Protein 5NPS (pdb70)

GO terms:
  GO:0045727 positive regulation of translation (P, IDA)
  GO:0097363 protein O-acetylglucosaminyltransferase activity (F, IMP)
  GO:0097363 protein O-acetylglucosaminyltransferase activity (F, IDA)
  GO:0005547 phosphatidylinositol-3,4,5-trisphosphate binding (F, IDA)
  GO:0035020 regulation of Rac protein signal transduction (P, IDA)
  GO:0005634 nucleus (C, IDA)
  GO:0005829 cytosol (C, IDA)
  GO:0005886 plasma membrane (C, IDA)
  GO:0045862 positive regulation of proteolysis (P, IDA)
  GO:0045944 positive regulation of transcription by RNA polymerase II (P, IDA)
  GO:0000123 histone acetyltransferase complex (C, IDA)
  GO:0017122 protein N-acetylglucosaminyltransferase complex (C, IDA)
  GO:1904263 positive regulation of TORC1 signaling (P, IDA)
  GO:0160076 negative regulation of non-canonical inflammasome complex assembly (P, IDA)
  GO:0032868 response to insulin (P, IDA)
  GO:0046626 regulation of insulin receptor signaling pathway (P, IDA)
  GO:0006110 regulation of glycolytic process (P, IDA)
  GO:0006493 protein O-linked glycosylation (P, IDA)
  GO:0006915 apoptotic process (P, IDA)
  GO:0071333 cellular response to glucose stimulus (P, IDA)

CATH classification: 3.40.50.11380 (+2 more: 3.30.720.150, 3.40.50.2000)

Structure (mmCIF, N/CA/C/O backbone):
data_5NPS
#
_entry.id   5NPS
#
_cell.length_a   137.869
_cell.length_b   151.333
_cell.length_c   200.478
_cell.angle_alpha   90.00
_cell.angle_beta   90.00
_cell.angle_gamma   90.00
#
_symmetry.space_group_name_H-M   'F 2 2 2'
#
loop_
_entity.id
_entity.type
_entity.pdbx_description
1 polymer 'UDP-N-acetylglucosamine--peptide N-acetylglucosaminyltransferase 110 kDa subunit'
2 polymer 5,6-DIHYDRO-BENZO[H]CINNOLIN-3-YLAMINE
3 non-polymer '[[(2~{R},3~{S},4~{R},5~{R})-5-[2,4-bis(oxidanylidene)pyrimidin-1-yl]-3,4-bis(oxidanyl)oxolan-2-yl]methoxy-oxidanyl-phosphoryl] propyl hydrogen phosphate'
4 water water
#
loop_
_atom_site.group_PDB
_atom_site.id
_atom_site.type_symbol
_atom_site.label_atom_id
_atom_site.label_alt_id
_atom_site.label_comp_id
_atom_site.label_asym_id
_atom_site.label_entity_id
_atom_site.label_seq_id
_atom_site.pdbx_PDB_ins_code
_atom_site.Cartn_x
_atom_site.Cartn_y
_atom_site.Cartn_z
_atom_site.occupancy
_atom_site.B_iso_or_equiv
_atom_site.auth_seq_id
_atom_site.auth_comp_id
_atom_site.auth_asym_id
_atom_site.auth_atom_id
_atom_site.pdbx_PDB_model_num
ATOM 1 N N . PRO A 1 1 ? 1.307 -69.503 77.123 1.00 67.63 314 PRO A N 1
ATOM 2 C CA . PRO A 1 1 ? 2.214 -68.682 76.310 1.00 66.51 314 PRO A CA 1
ATOM 3 C C . PRO A 1 1 ? 2.926 -69.451 75.182 1.00 64.81 314 PRO A C 1
ATOM 4 O O . PRO A 1 1 ? 2.845 -69.037 74.026 1.00 64.21 314 PRO A O 1
ATOM 8 N N . THR A 1 2 ? 3.618 -70.543 75.516 1.00 61.58 315 THR A N 1
ATOM 9 C CA . THR A 1 2 ? 4.182 -71.450 74.496 1.00 56.37 315 THR A CA 1
ATOM 10 C C . THR A 1 2 ? 3.085 -72.285 73.819 1.00 50.25 315 THR A C 1
ATOM 11 O O . THR A 1 2 ? 3.164 -72.573 72.625 1.00 48.25 315 THR A O 1
ATOM 15 N N . HIS A 1 3 ? 2.076 -72.670 74.595 1.00 46.84 316 HIS A N 1
ATOM 16 C CA . HIS A 1 3 ? 0.832 -73.232 74.061 1.00 46.55 316 HIS A CA 1
ATOM 17 C C . HIS A 1 3 ? 0.163 -72.232 73.082 1.00 46.93 316 HIS A C 1
ATOM 18 O O . HIS A 1 3 ? -0.228 -72.602 71.966 1.00 45.15 316 HIS A O 1
ATOM 25 N N . ALA A 1 4 ? 0.076 -70.969 73.494 1.00 47.23 317 ALA A N 1
ATOM 26 C CA . ALA A 1 4 ? -0.454 -69.901 72.632 1.00 46.55 317 ALA A CA 1
ATOM 27 C C . ALA A 1 4 ? 0.345 -69.727 71.340 1.00 45.72 317 ALA A C 1
ATOM 28 O O . ALA A 1 4 ? -0.246 -69.542 70.273 1.00 46.15 317 ALA A O 1
ATOM 30 N N . ASP A 1 5 ? 1.673 -69.821 71.422 1.00 46.39 318 ASP A N 1
ATOM 31 C CA . ASP A 1 5 ? 2.532 -69.742 70.227 1.00 48.25 318 ASP A CA 1
ATOM 32 C C . ASP A 1 5 ? 2.214 -70.814 69.192 1.00 46.75 318 ASP A C 1
ATOM 33 O O . ASP A 1 5 ? 2.181 -70.521 67.995 1.00 47.81 318 ASP A O 1
ATOM 38 N N . SER A 1 6 ? 1.977 -72.046 69.652 1.00 45.03 319 SER A N 1
ATOM 39 C CA . SER A 1 6 ? 1.654 -73.172 68.756 1.00 43.64 319 SER A CA 1
ATOM 40 C C . SER A 1 6 ? 0.317 -72.961 68.045 1.00 40.24 319 SER A C 1
ATOM 41 O O . SER A 1 6 ? 0.190 -73.241 66.854 1.00 38.35 319 SER A O 1
ATOM 44 N N . LEU A 1 7 ? -0.668 -72.467 68.791 1.00 39.97 320 LEU A N 1
ATOM 45 C CA . LEU A 1 7 ? -1.982 -72.115 68.230 1.00 40.38 320 LEU A CA 1
ATOM 46 C C . LEU A 1 7 ? -1.871 -71.019 67.165 1.00 39.23 320 LEU A C 1
ATOM 47 O O . LEU A 1 7 ? -2.395 -71.171 66.052 1.00 39.57 320 LEU A O 1
ATOM 52 N N . ASN A 1 8 ? -1.167 -69.941 67.516 1.00 38.16 321 ASN A N 1
ATOM 53 C CA . ASN A 1 8 ? -0.882 -68.825 66.611 1.00 38.37 321 ASN A CA 1
ATOM 54 C C . ASN A 1 8 ? -0.156 -69.271 65.336 1.00 40.10 321 ASN A C 1
ATOM 55 O O . ASN A 1 8 ? -0.566 -68.917 64.224 1.00 36.81 321 ASN A O 1
ATOM 60 N N . ASN A 1 9 ? 0.908 -70.064 65.493 1.00 41.25 322 ASN A N 1
ATOM 61 C CA . ASN A 1 9 ? 1.672 -70.559 64.332 1.00 41.74 322 ASN A CA 1
ATOM 62 C C . ASN A 1 9 ? 0.800 -71.407 63.409 1.00 38.53 322 ASN A C 1
ATOM 63 O O . ASN A 1 9 ? 0.882 -71.275 62.184 1.00 39.14 322 ASN A O 1
ATOM 68 N N . LEU A 1 10 ? -0.035 -72.257 64.002 1.00 35.76 323 LEU A N 1
ATOM 69 C CA . LEU A 1 10 ? -0.990 -73.069 63.243 1.00 37.42 323 LEU A CA 1
ATOM 70 C C . LEU A 1 10 ? -2.014 -72.183 62.519 1.00 38.04 323 LEU A C 1
ATOM 71 O O . LEU A 1 10 ? -2.261 -72.356 61.322 1.00 37.04 323 LEU A O 1
ATOM 76 N N . ALA A 1 11 ? -2.568 -71.217 63.246 1.00 38.65 324 ALA A N 1
ATOM 77 C CA . ALA A 1 11 ? -3.509 -70.247 62.668 1.00 38.29 324 ALA A CA 1
ATOM 78 C C . ALA A 1 11 ? -2.925 -69.555 61.434 1.00 37.36 324 ALA A C 1
ATOM 79 O O . ALA A 1 11 ? -3.581 -69.491 60.388 1.00 38.35 324 ALA A O 1
ATOM 81 N N . ASN A 1 12 ? -1.689 -69.066 61.562 1.00 38.88 325 ASN A N 1
ATOM 82 C CA . ASN A 1 12 ? -0.956 -68.446 60.453 1.00 40.32 325 ASN A CA 1
ATOM 83 C C . ASN A 1 12 ? -0.902 -69.332 59.201 1.00 41.22 325 ASN A C 1
ATOM 84 O O . ASN A 1 12 ? -1.106 -68.840 58.091 1.00 41.66 325 ASN A O 1
ATOM 89 N N . ILE A 1 13 ? -0.636 -70.628 59.384 1.00 43.06 326 ILE A N 1
ATOM 90 C CA . ILE A 1 13 ? -0.542 -71.580 58.266 1.00 42.89 326 ILE A CA 1
ATOM 91 C C . ILE A 1 13 ? -1.927 -71.853 57.682 1.00 41.71 326 ILE A C 1
ATOM 92 O O . ILE A 1 13 ? -2.084 -71.883 56.456 1.00 41.16 326 ILE A O 1
ATOM 97 N N . LYS A 1 14 ? -2.919 -72.038 58.551 1.00 40.93 327 LYS A N 1
ATOM 98 C CA . LYS A 1 14 ? -4.316 -72.194 58.117 1.00 43.50 327 LYS A CA 1
ATOM 99 C C . LYS A 1 14 ? -4.774 -71.018 57.261 1.00 42.86 327 LYS A C 1
ATOM 100 O O . LYS A 1 14 ? -5.492 -71.209 56.277 1.00 41.98 327 LYS A O 1
ATOM 106 N N . ARG A 1 15 ? -4.334 -69.814 57.629 1.00 44.79 328 ARG A N 1
ATOM 107 C CA . ARG A 1 15 ? -4.669 -68.611 56.874 1.00 46.67 328 ARG A CA 1
ATOM 108 C C . ARG A 1 15 ? -4.032 -68.624 55.483 1.00 45.14 328 ARG A C 1
ATOM 109 O O . ARG A 1 15 ? -4.730 -68.410 54.496 1.00 45.57 328 ARG A O 1
ATOM 117 N N . GLU A 1 16 ? -2.729 -68.900 55.411 1.00 46.73 329 GLU A N 1
ATOM 118 C CA . GLU A 1 16 ? -2.020 -69.044 54.126 1.00 48.68 329 GLU A CA 1
ATOM 119 C C . GLU A 1 16 ? -2.697 -70.055 53.192 1.00 46.39 329 GLU A C 1
ATOM 120 O O . GLU A 1 16 ? -2.729 -69.851 51.986 1.00 47.54 329 GLU A O 1
ATOM 126 N N . GLN A 1 17 ? -3.238 -71.134 53.756 1.00 45.43 330 GLN A N 1
ATOM 127 C CA . GLN A 1 17 ? -3.970 -72.145 52.976 1.00 48.30 330 GLN A CA 1
ATOM 128 C C . GLN A 1 17 ? -5.337 -71.675 52.463 1.00 48.09 330 GLN A C 1
ATOM 129 O O . GLN A 1 17 ? -5.887 -72.286 51.544 1.00 47.43 330 GLN A O 1
ATOM 135 N N . GLY A 1 18 ? -5.885 -70.619 53.067 1.00 46.70 331 GLY A N 1
ATOM 136 C CA . GLY A 1 18 ? -7.234 -70.142 52.763 1.00 46.63 331 GLY A CA 1
ATOM 137 C C . GLY A 1 18 ? -8.301 -70.761 53.657 1.00 46.11 331 GLY A C 1
ATOM 138 O O . GLY A 1 18 ? -9.483 -70.729 53.312 1.00 44.90 331 GLY A O 1
ATOM 139 N N . ASN A 1 19 ? -7.890 -71.321 54.798 1.00 44.77 332 ASN A N 1
ATOM 140 C CA . ASN A 1 19 ? -8.816 -71.907 55.771 1.00 43.66 332 ASN A CA 1
ATOM 141 C C . ASN A 1 19 ? -9.094 -70.851 56.832 1.00 42.80 332 ASN A C 1
ATOM 142 O O . ASN A 1 19 ? -8.616 -70.930 57.971 1.00 38.03 332 ASN A O 1
ATOM 147 N N . ILE A 1 20 ? -9.895 -69.864 56.428 1.00 42.42 333 ILE A N 1
ATOM 148 C CA . ILE A 1 20 ? -10.117 -68.633 57.191 1.00 40.89 333 ILE A CA 1
ATOM 149 C C . ILE A 1 20 ? -10.842 -68.895 58.511 1.00 39.60 333 ILE A C 1
ATOM 150 O O . ILE A 1 20 ? -10.435 -68.374 59.554 1.00 37.91 333 ILE A O 1
ATOM 155 N N . GLU A 1 21 ? -11.908 -69.693 58.466 1.00 40.24 334 GLU A N 1
ATOM 156 C CA . GLU A 1 21 ? -12.672 -70.031 59.676 1.00 42.33 334 GLU A CA 1
ATOM 157 C C . GLU A 1 21 ? -11.794 -70.676 60.746 1.00 41.55 334 GLU A C 1
ATOM 158 O O . GLU A 1 21 ? -11.879 -70.322 61.925 1.00 41.41 334 GLU A O 1
ATOM 164 N N . GLU A 1 22 ? -10.960 -71.624 60.326 1.00 41.45 335 GLU A N 1
ATOM 165 C CA . GLU A 1 22 ? -10.068 -72.328 61.251 1.00 43.20 335 GLU A CA 1
ATOM 166 C C . GLU A 1 22 ? -8.967 -71.417 61.805 1.00 39.29 335 GLU A C 1
ATOM 167 O O . GLU A 1 22 ? -8.635 -71.501 62.983 1.00 38.68 335 GLU A O 1
ATOM 173 N N . ALA A 1 23 ? -8.419 -70.539 60.965 1.00 37.56 336 ALA A N 1
ATOM 174 C CA . ALA A 1 23 ? -7.453 -69.525 61.422 1.00 35.86 336 ALA A CA 1
ATOM 175 C C . ALA A 1 23 ? -8.032 -68.640 62.531 1.00 35.37 336 ALA A C 1
ATOM 176 O O . ALA A 1 23 ? -7.403 -68.462 63.573 1.00 33.41 336 ALA A O 1
ATOM 178 N N . VAL A 1 24 ? -9.250 -68.130 62.324 1.00 36.74 337 VAL A N 1
ATOM 179 C CA . VAL A 1 24 ? -9.909 -67.260 63.318 1.00 36.47 337 VAL A CA 1
ATOM 180 C C . VAL A 1 24 ? -10.095 -68.004 64.647 1.00 35.69 337 VAL A C 1
ATOM 181 O O . VAL A 1 24 ? -9.747 -67.487 65.708 1.00 35.77 337 VAL A O 1
ATOM 185 N N . ARG A 1 25 ? -10.641 -69.215 64.572 1.00 38.94 338 ARG A N 1
ATOM 186 C CA . ARG A 1 25 ? -10.857 -70.058 65.762 1.00 41.84 338 ARG A CA 1
ATOM 187 C C . ARG A 1 25 ? -9.574 -70.247 66.577 1.00 39.06 338 ARG A C 1
ATOM 188 O O . ARG A 1 25 ? -9.580 -70.094 67.807 1.00 39.37 338 ARG A O 1
ATOM 196 N N . LEU A 1 26 ? -8.485 -70.556 65.878 1.00 39.43 339 LEU A N 1
ATOM 197 C CA . LEU A 1 26 ? -7.175 -70.759 66.522 1.00 38.80 339 LEU A CA 1
ATOM 198 C C . LEU A 1 26 ? -6.584 -69.481 67.141 1.00 38.33 339 LEU A C 1
ATOM 199 O O . LEU A 1 26 ? -6.014 -69.531 68.236 1.00 36.91 339 LEU A O 1
ATOM 204 N N . TYR A 1 27 ? -6.707 -68.341 66.458 1.00 35.96 340 TYR A N 1
ATOM 205 C CA . TYR A 1 27 ? -6.220 -67.075 67.043 1.00 34.53 340 TYR A CA 1
ATOM 206 C C . TYR A 1 27 ? -6.978 -66.761 68.326 1.00 33.51 340 TYR A C 1
ATOM 207 O O . TYR A 1 27 ? -6.381 -66.351 69.323 1.00 34.34 340 TYR A O 1
ATOM 216 N N . ARG A 1 28 ? -8.294 -66.962 68.290 1.00 36.39 341 ARG A N 1
ATOM 217 C CA . ARG A 1 28 ? -9.149 -66.767 69.469 1.00 38.07 341 ARG A CA 1
ATOM 218 C C . ARG A 1 28 ? -8.767 -67.703 70.614 1.00 40.24 341 ARG A C 1
ATOM 219 O O . ARG A 1 28 ? -8.801 -67.304 71.780 1.00 39.86 341 ARG A O 1
ATOM 227 N N . LYS A 1 29 ? -8.400 -68.938 70.267 1.00 43.18 342 LYS A N 1
ATOM 228 C CA . LYS A 1 29 ? -7.901 -69.911 71.248 1.00 43.98 342 LYS A CA 1
ATOM 229 C C . LYS A 1 29 ? -6.573 -69.451 71.850 1.00 40.34 342 LYS A C 1
ATOM 230 O O . LYS A 1 29 ? -6.396 -69.511 73.062 1.00 39.63 342 LYS A O 1
ATOM 236 N N . ALA A 1 30 ? -5.655 -68.982 71.000 1.00 39.11 343 ALA A N 1
ATOM 237 C CA . ALA A 1 30 ? -4.382 -68.407 71.462 1.00 38.28 343 ALA A CA 1
ATOM 238 C C . ALA A 1 30 ? -4.579 -67.272 72.464 1.00 38.58 343 ALA A C 1
ATOM 239 O O . ALA A 1 30 ? -3.866 -67.188 73.466 1.00 35.80 343 ALA A O 1
ATOM 241 N N . LEU A 1 31 ? -5.560 -66.412 72.197 1.00 39.32 344 LEU A N 1
ATOM 242 C CA . LEU A 1 31 ? -5.864 -65.294 73.092 1.00 40.79 344 LEU A CA 1
ATOM 243 C C . LEU A 1 31 ? -6.529 -65.743 74.395 1.00 42.71 344 LEU A C 1
ATOM 244 O O . LEU A 1 31 ? -6.292 -65.149 75.442 1.00 42.36 344 LEU A O 1
ATOM 249 N N . GLU A 1 32 ? -7.362 -66.778 74.328 1.00 46.41 345 GLU A N 1
ATOM 250 C CA . GLU A 1 32 ? -7.925 -67.387 75.542 1.00 50.03 345 GLU A CA 1
ATOM 251 C C . GLU A 1 32 ? -6.824 -67.903 76.485 1.00 49.36 345 GLU A C 1
ATOM 252 O O . GLU A 1 32 ? -6.896 -67.703 77.696 1.00 49.56 345 GLU A O 1
ATOM 258 N N . VAL A 1 33 ? -5.810 -68.547 75.915 1.00 47.84 346 VAL A N 1
ATOM 259 C CA . VAL A 1 33 ? -4.693 -69.103 76.691 1.00 49.40 346 VAL A CA 1
ATOM 260 C C . VAL A 1 33 ? -3.731 -68.013 77.166 1.00 48.66 346 VAL A C 1
ATOM 261 O O . VAL A 1 33 ? -3.214 -68.094 78.285 1.00 49.69 346 VAL A O 1
ATOM 265 N N . PHE A 1 34 ? -3.477 -67.024 76.307 1.00 44.84 347 PHE A N 1
ATOM 266 C CA . PHE A 1 34 ? -2.557 -65.919 76.608 1.00 45.18 347 PHE A CA 1
ATOM 267 C C . PHE A 1 34 ? -3.188 -64.594 76.135 1.00 43.98 347 PHE A C 1
ATOM 268 O O . PHE A 1 34 ? -2.976 -64.183 74.992 1.00 41.15 347 PHE A O 1
ATOM 276 N N . PRO A 1 35 ? -3.999 -63.948 77.004 1.00 45.46 348 PRO A N 1
ATOM 277 C CA . PRO A 1 35 ? -4.691 -62.689 76.651 1.00 45.26 348 PRO A CA 1
ATOM 278 C C . PRO A 1 35 ? -3.808 -61.525 76.187 1.00 42.96 348 PRO A C 1
ATOM 279 O O . PRO A 1 35 ? -4.199 -60.813 75.269 1.00 45.31 348 PRO A O 1
ATOM 283 N N . GLU A 1 36 ? -2.625 -61.365 76.773 1.00 41.31 349 GLU A N 1
ATOM 284 C CA . GLU A 1 36 ? -1.699 -60.282 76.407 1.00 42.00 349 GLU A CA 1
ATOM 285 C C . GLU A 1 36 ? -0.750 -60.638 75.242 1.00 37.72 349 GLU A C 1
ATOM 286 O O . GLU A 1 36 ? 0.405 -60.221 75.233 1.00 39.71 349 GLU A O 1
ATOM 292 N N . PHE A 1 37 ? -1.245 -61.373 74.250 1.00 36.29 350 PHE A N 1
ATOM 293 C CA . PHE A 1 37 ? -0.434 -61.850 73.129 1.00 34.80 350 PHE A CA 1
ATOM 294 C C . PHE A 1 37 ? -0.633 -60.882 71.965 1.00 33.56 350 PHE A C 1
ATOM 295 O O . PHE A 1 37 ? -1.576 -61.017 71.182 1.00 32.30 350 PHE A O 1
ATOM 303 N N . ALA A 1 38 ? 0.254 -59.891 71.877 1.00 33.18 351 ALA A N 1
ATOM 304 C CA . ALA A 1 38 ? 0.125 -58.818 70.882 1.00 32.70 351 ALA A CA 1
ATOM 305 C C . ALA A 1 38 ? 0.042 -59.337 69.449 1.00 32.68 351 ALA A C 1
ATOM 306 O O . ALA A 1 38 ? -0.804 -58.879 68.686 1.00 30.50 351 ALA A O 1
ATOM 308 N N . ALA A 1 39 ? 0.894 -60.303 69.090 1.00 33.26 352 ALA A N 1
ATOM 309 C CA . ALA A 1 39 ? 0.911 -60.855 67.721 1.00 32.54 352 ALA A CA 1
ATOM 310 C C . ALA A 1 39 ? -0.384 -61.572 67.353 1.00 31.21 352 ALA A C 1
ATOM 311 O O . ALA A 1 39 ? -0.855 -61.469 66.213 1.00 31.10 352 ALA A O 1
ATOM 313 N N . ALA A 1 40 ? -0.955 -62.292 68.312 1.00 30.88 353 ALA A N 1
ATOM 314 C CA . ALA A 1 40 ? -2.246 -62.956 68.122 1.00 31.77 353 ALA A CA 1
ATOM 315 C C . ALA A 1 40 ? -3.383 -61.964 67.850 1.00 30.49 353 ALA A C 1
ATOM 316 O O . ALA A 1 40 ? -4.196 -62.193 66.952 1.00 29.36 353 ALA A O 1
ATOM 318 N N . HIS A 1 41 ? -3.421 -60.873 68.622 1.00 29.27 354 HIS A N 1
ATOM 319 C CA . HIS A 1 41 ? -4.393 -59.780 68.387 1.00 29.02 354 HIS A CA 1
ATOM 320 C C . HIS A 1 41 ? -4.236 -59.213 66.979 1.00 27.07 354 HIS A C 1
ATOM 321 O O . HIS A 1 41 ? -5.218 -59.112 66.242 1.00 26.86 354 HIS A O 1
ATOM 328 N N . SER A 1 42 ? -3.001 -58.900 66.598 1.00 27.97 355 SER A N 1
ATOM 329 C CA . SER A 1 42 ? -2.729 -58.330 65.280 1.00 28.84 355 SER A CA 1
ATOM 330 C C . SER A 1 42 ? -3.056 -59.293 64.139 1.00 29.14 355 SER A C 1
ATOM 331 O O . SER A 1 42 ? -3.605 -58.884 63.109 1.00 26.72 355 SER A O 1
ATOM 334 N N . ASN A 1 43 ? -2.724 -60.576 64.319 1.00 29.69 356 ASN A N 1
ATOM 335 C CA . ASN A 1 43 ? -3.039 -61.586 63.310 1.00 30.01 356 ASN A CA 1
ATOM 336 C C . ASN A 1 43 ? -4.548 -61.809 63.190 1.00 27.60 356 ASN A C 1
ATOM 337 O O . ASN A 1 43 ? -5.072 -61.894 62.087 1.00 28.91 356 ASN A O 1
ATOM 342 N N . LEU A 1 44 ? -5.240 -61.886 64.321 1.00 28.02 357 LEU A N 1
ATOM 343 C CA . LEU A 1 44 ? -6.695 -61.999 64.321 1.00 28.96 357 LEU A CA 1
ATOM 344 C C . LEU A 1 44 ? -7.327 -60.795 63.612 1.00 28.04 357 LEU A C 1
ATOM 345 O O . LEU A 1 44 ? -8.225 -60.960 62.787 1.00 27.18 357 LEU A O 1
ATOM 350 N N . ALA A 1 45 ? -6.838 -59.601 63.938 1.00 27.93 358 ALA A N 1
ATOM 351 C CA . ALA A 1 45 ? -7.297 -58.368 63.288 1.00 27.98 358 ALA A CA 1
ATOM 352 C C . ALA A 1 45 ? -7.177 -58.453 61.771 1.00 28.61 358 ALA A C 1
ATOM 353 O O . ALA A 1 45 ? -8.111 -58.092 61.053 1.00 28.85 358 ALA A O 1
ATOM 355 N N A SER A 1 46 ? -6.037 -58.942 61.288 0.50 28.96 359 SER A N 1
ATOM 356 N N B SER A 1 46 ? -6.034 -58.937 61.291 0.50 28.44 359 SER A N 1
ATOM 357 C CA A SER A 1 46 ? -5.788 -59.046 59.851 0.50 29.80 359 SER A CA 1
ATOM 358 C CA B SER A 1 46 ? -5.777 -59.051 59.857 0.50 28.96 359 SER A CA 1
ATOM 359 C C A SER A 1 46 ? -6.759 -59.993 59.135 0.50 30.00 359 SER A C 1
ATOM 360 C C B SER A 1 46 ? -6.750 -59.995 59.136 0.50 29.52 359 SER A C 1
ATOM 361 O O A SER A 1 46 ? -7.221 -59.685 58.032 0.50 30.65 359 SER A O 1
ATOM 362 O O B SER A 1 46 ? -7.207 -59.685 58.032 0.50 30.27 359 SER A O 1
ATOM 367 N N . VAL A 1 47 ? -7.081 -61.126 59.758 1.00 30.16 360 VAL A N 1
ATOM 368 C CA . VAL A 1 47 ? -8.069 -62.053 59.174 1.00 32.88 360 VAL A CA 1
ATOM 369 C C . VAL A 1 47 ? -9.505 -61.491 59.277 1.00 32.49 360 VAL A C 1
ATOM 370 O O . VAL A 1 47 ? -10.307 -61.670 58.355 1.00 32.27 360 VAL A O 1
ATOM 374 N N . LEU A 1 48 ? -9.809 -60.787 60.366 1.00 32.32 361 LEU A N 1
ATOM 375 C CA . LEU A 1 48 ? -11.097 -60.080 60.487 1.00 32.86 361 LEU A CA 1
ATOM 376 C C . LEU A 1 48 ? -11.242 -59.001 59.396 1.00 32.74 361 LEU A C 1
ATOM 377 O O . LEU A 1 48 ? -12.309 -58.879 58.795 1.00 33.05 361 LEU A O 1
ATOM 382 N N . GLN A 1 49 ? -10.162 -58.266 59.119 1.00 33.63 362 GLN A N 1
ATOM 383 C CA . GLN A 1 49 ? -10.127 -57.276 58.033 1.00 36.08 362 GLN A CA 1
ATOM 384 C C . GLN A 1 49 ? -10.417 -57.952 56.685 1.00 37.95 362 GLN A C 1
ATOM 385 O O . GLN A 1 49 ? -11.217 -57.445 55.900 1.00 36.66 362 GLN A O 1
ATOM 391 N N . GLN A 1 50 ? -9.778 -59.096 56.444 1.00 37.20 363 GLN A N 1
ATOM 392 C CA . GLN A 1 50 ? -10.001 -59.915 55.234 1.00 40.56 363 GLN A CA 1
ATOM 393 C C . GLN A 1 50 ? -11.476 -60.316 55.070 1.00 38.87 363 GLN A C 1
ATOM 394 O O . GLN A 1 50 ? -11.991 -60.321 53.957 1.00 39.10 363 GLN A O 1
ATOM 400 N N . GLN A 1 51 ? -12.145 -60.631 56.181 1.00 38.44 364 GLN A N 1
ATOM 401 C CA . GLN A 1 51 ? -13.582 -60.954 56.178 1.00 38.58 364 GLN A CA 1
ATOM 402 C C . GLN A 1 51 ? -14.527 -59.734 56.124 1.00 38.59 364 GLN A C 1
ATOM 403 O O . GLN A 1 51 ? -15.744 -59.914 56.094 1.00 40.16 364 GLN A O 1
ATOM 409 N N . GLY A 1 52 ? -13.988 -58.515 56.140 1.00 37.33 365 GLY A N 1
ATOM 410 C CA . GLY A 1 52 ? -14.799 -57.294 56.132 1.00 36.63 365 GLY A CA 1
ATOM 411 C C . GLY A 1 52 ? -15.313 -56.851 57.492 1.00 36.00 365 GLY A C 1
ATOM 412 O O . GLY A 1 52 ? -16.186 -55.995 57.565 1.00 36.60 365 GLY A O 1
ATOM 413 N N . LYS A 1 53 ? -14.764 -57.409 58.572 1.00 34.04 366 LYS A N 1
ATOM 414 C CA . LYS A 1 53 ? -15.163 -57.049 59.936 1.00 34.47 366 LYS A CA 1
ATOM 415 C C . LYS A 1 53 ? -14.211 -55.965 60.437 1.00 31.95 366 LYS A C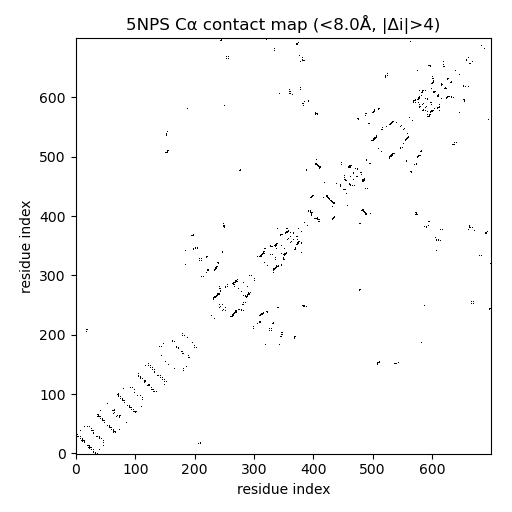 1
ATOM 416 O O . LYS A 1 53 ? -13.361 -56.193 61.298 1.00 31.09 366 LYS A O 1
ATOM 422 N N . LEU A 1 54 ? -14.390 -54.770 59.889 1.00 31.84 367 LEU A N 1
ATOM 423 C CA . LEU A 1 54 ? -13.398 -53.705 59.998 1.00 31.58 367 LEU A CA 1
ATOM 424 C C . LEU A 1 54 ? -13.323 -53.106 61.408 1.00 30.37 367 LEU A C 1
ATOM 425 O O . LEU A 1 54 ? -12.226 -52.878 61.919 1.00 29.97 367 LEU A O 1
ATOM 430 N N . GLN A 1 55 ? -14.463 -52.876 62.053 1.00 29.53 368 GLN A N 1
ATOM 431 C CA . GLN A 1 55 ? -14.444 -52.352 63.434 1.00 30.15 368 GLN A CA 1
ATOM 432 C C . GLN A 1 55 ? -13.858 -53.355 64.431 1.00 27.68 368 GLN A C 1
ATOM 433 O O . GLN A 1 55 ? -13.079 -52.975 65.297 1.00 26.38 368 GLN A O 1
ATOM 439 N N . GLU A 1 56 ? -14.222 -54.629 64.298 1.00 27.97 369 GLU A N 1
ATOM 440 C CA . GLU A 1 56 ? -13.637 -55.676 65.154 1.00 28.24 369 GLU A CA 1
ATOM 441 C C . GLU A 1 56 ? -12.124 -55.787 64.946 1.00 26.63 369 GLU A C 1
ATOM 442 O O . GLU A 1 56 ? -11.374 -55.912 65.912 1.00 26.77 369 GLU A O 1
ATOM 448 N N . ALA A 1 57 ? -11.677 -55.699 63.696 1.00 26.14 370 ALA A N 1
ATOM 449 C CA . ALA A 1 57 ? -10.248 -55.674 63.381 1.00 27.52 370 ALA A CA 1
ATOM 450 C C . ALA A 1 57 ? -9.535 -54.520 64.079 1.00 27.54 370 ALA A C 1
ATOM 451 O O . ALA A 1 57 ? -8.523 -54.718 64.765 1.00 25.89 370 ALA A O 1
ATOM 453 N N . LEU A 1 58 ? -10.093 -53.318 63.921 1.00 27.88 371 LEU A N 1
ATOM 454 C CA . LEU A 1 58 ? -9.557 -52.127 64.564 1.00 28.76 371 LEU A CA 1
ATOM 455 C C . LEU A 1 58 ? -9.343 -52.298 66.061 1.00 27.48 371 LEU A C 1
ATOM 456 O O . LEU A 1 58 ? -8.279 -51.933 66.581 1.00 26.63 371 LEU A O 1
ATOM 461 N N . MET A 1 59 ? -10.358 -52.831 66.730 1.00 26.36 372 MET A N 1
ATOM 462 C CA . MET A 1 59 ? -10.315 -53.097 68.168 1.00 27.93 372 MET A CA 1
ATOM 463 C C . MET A 1 59 ? -9.103 -53.975 68.527 1.00 27.14 372 MET A C 1
ATOM 464 O O . MET A 1 59 ? -8.398 -53.694 69.492 1.00 27.67 372 MET A O 1
ATOM 469 N N . HIS A 1 60 ? -8.859 -55.015 67.732 1.00 27.17 373 HIS A N 1
ATOM 470 C CA . HIS A 1 60 ? -7.725 -55.922 67.972 1.00 26.14 373 HIS A CA 1
ATOM 471 C C . HIS A 1 60 ? -6.360 -55.325 67.610 1.00 25.55 373 HIS A C 1
ATOM 472 O O . HIS A 1 60 ? -5.394 -55.533 68.341 1.00 24.99 373 HIS A O 1
ATOM 479 N N . TYR A 1 61 ? -6.269 -54.557 66.524 1.00 24.97 374 TYR A N 1
ATOM 480 C CA . TYR A 1 61 ? -5.038 -53.804 66.251 1.00 26.28 374 TYR A CA 1
ATOM 481 C C . TYR A 1 61 ? -4.679 -52.862 67.411 1.00 27.28 374 TYR A C 1
ATOM 482 O O . TYR A 1 61 ? -3.519 -52.777 67.809 1.00 27.41 374 TYR A O 1
ATOM 491 N N . LYS A 1 62 ? -5.673 -52.180 67.970 1.00 27.61 375 LYS A N 1
ATOM 492 C CA . LYS A 1 62 ? -5.421 -51.263 69.080 1.00 27.96 375 LYS A CA 1
ATOM 493 C C . LYS A 1 62 ? -4.971 -52.004 70.328 1.00 27.49 375 LYS A C 1
ATOM 494 O O . LYS A 1 62 ? -4.097 -51.528 71.041 1.00 28.08 375 LYS A O 1
ATOM 500 N N . GLU A 1 63 ? -5.565 -53.162 70.578 1.00 29.00 376 GLU A N 1
ATOM 501 C CA . GLU A 1 63 ? -5.138 -54.021 71.691 1.00 30.81 376 GLU A CA 1
ATOM 502 C C . GLU A 1 63 ? -3.683 -54.482 71.526 1.00 28.50 376 GLU A C 1
ATOM 503 O O . GLU A 1 63 ? -2.932 -54.486 72.486 1.00 27.83 376 GLU A O 1
ATOM 509 N N . ALA A 1 64 ? -3.300 -54.845 70.307 1.00 27.89 377 ALA A N 1
ATOM 510 C CA . ALA A 1 64 ? -1.921 -55.228 69.997 1.00 28.92 377 ALA A CA 1
ATOM 511 C C . ALA A 1 64 ? -0.952 -54.093 70.298 1.00 29.81 377 ALA A C 1
ATOM 512 O O . ALA A 1 64 ? 0.103 -54.307 70.884 1.00 31.01 377 ALA A O 1
ATOM 514 N N . ILE A 1 65 ? -1.340 -52.876 69.928 1.00 29.93 378 ILE A N 1
ATOM 515 C CA . ILE A 1 65 ? -0.519 -51.686 70.139 1.00 28.89 378 ILE A CA 1
ATOM 516 C C . ILE A 1 65 ? -0.466 -51.282 71.622 1.00 30.06 378 ILE A C 1
ATOM 517 O O . ILE A 1 65 ? 0.586 -50.886 72.114 1.00 31.38 378 ILE A O 1
ATOM 522 N N . ARG A 1 66 ? -1.581 -51.391 72.335 1.00 31.04 379 ARG A N 1
ATOM 523 C CA . ARG A 1 66 ? -1.575 -51.160 73.787 1.00 32.58 379 ARG A CA 1
ATOM 524 C C . ARG A 1 66 ? -0.591 -52.095 74.505 1.00 32.53 379 ARG A C 1
ATOM 525 O O . ARG A 1 66 ? 0.160 -51.661 75.380 1.00 32.56 379 ARG A O 1
ATOM 533 N N . ILE A 1 67 ? -0.618 -53.373 74.137 1.00 32.27 380 ILE A N 1
ATOM 534 C CA . ILE A 1 67 ? 0.320 -54.364 74.685 1.00 33.46 380 ILE A CA 1
ATOM 535 C C . ILE A 1 67 ? 1.770 -54.038 74.299 1.00 34.30 380 ILE A C 1
ATOM 536 O O . ILE A 1 67 ? 2.663 -54.068 75.150 1.00 33.78 380 ILE A O 1
ATOM 541 N N . SER A 1 68 ? 1.992 -53.715 73.024 1.00 34.66 381 SER A N 1
ATOM 542 C CA . SER A 1 68 ? 3.329 -53.445 72.495 1.00 35.62 381 SER A CA 1
ATOM 543 C C . SER A 1 68 ? 3.323 -52.143 71.679 1.00 36.23 381 SER A C 1
ATOM 544 O O . SER A 1 68 ? 3.074 -52.171 70.472 1.00 36.45 381 SER A O 1
ATOM 547 N N . PRO A 1 69 ? 3.582 -50.994 72.335 1.00 36.54 382 PRO A N 1
ATOM 548 C CA . PRO A 1 69 ? 3.512 -49.683 71.668 1.00 36.40 382 PRO A CA 1
ATOM 549 C C . PRO A 1 69 ? 4.419 -49.469 70.451 1.00 37.12 382 PRO A C 1
ATOM 550 O O . PRO A 1 69 ? 4.123 -48.586 69.637 1.00 39.16 382 PRO A O 1
ATOM 554 N N . THR A 1 70 ? 5.495 -50.245 70.322 1.00 36.88 383 THR A N 1
ATOM 555 C CA . THR A 1 70 ? 6.380 -50.165 69.155 1.00 37.90 383 THR A CA 1
ATOM 556 C C . THR A 1 70 ? 6.133 -51.290 68.128 1.00 35.91 383 THR A C 1
ATOM 557 O O . THR A 1 70 ? 7.019 -51.631 67.342 1.00 35.22 383 THR A O 1
ATOM 561 N N . PHE A 1 71 ? 4.912 -51.822 68.095 1.00 34.76 384 PHE A N 1
ATOM 562 C CA . PHE A 1 71 ? 4.535 -52.878 67.154 1.00 34.01 384 PHE A CA 1
ATOM 563 C C . PHE A 1 71 ? 4.208 -52.236 65.791 1.00 33.44 384 PHE A C 1
ATOM 564 O O . PHE A 1 71 ? 3.038 -52.046 65.430 1.00 31.90 384 PHE A O 1
ATOM 572 N N . ALA A 1 72 ? 5.257 -51.915 65.034 1.00 32.77 385 ALA A N 1
ATOM 573 C CA . ALA A 1 72 ? 5.124 -51.253 63.732 1.00 32.58 385 ALA A CA 1
ATOM 574 C C . ALA A 1 72 ? 4.190 -51.974 62.759 1.00 31.58 385 ALA A C 1
ATOM 575 O O . ALA A 1 72 ? 3.461 -51.314 62.027 1.00 30.44 385 ALA A O 1
ATOM 577 N N . ASP A 1 73 ? 4.204 -53.312 62.762 1.00 31.03 386 ASP A N 1
ATOM 578 C CA . ASP A 1 73 ? 3.381 -54.102 61.843 1.00 32.59 386 ASP A CA 1
ATOM 579 C C . ASP A 1 73 ? 1.880 -53.960 62.134 1.00 30.72 386 ASP A C 1
ATOM 580 O O . ASP A 1 73 ? 1.066 -53.983 61.210 1.00 30.41 386 ASP A O 1
ATOM 585 N N . ALA A 1 74 ? 1.523 -53.813 63.411 1.00 28.18 387 ALA A N 1
ATOM 586 C CA . ALA A 1 74 ? 0.141 -53.536 63.810 1.00 28.02 387 ALA A CA 1
ATOM 587 C C . ALA A 1 74 ? -0.352 -52.193 63.276 1.00 25.96 387 ALA A C 1
ATOM 588 O O . ALA A 1 74 ? -1.466 -52.102 62.774 1.00 26.47 387 ALA A O 1
ATOM 590 N N . TYR A 1 75 ? 0.482 -51.167 63.387 1.00 26.59 388 TYR A N 1
ATOM 591 C CA . TYR A 1 75 ? 0.150 -49.846 62.844 1.00 26.31 388 TYR A CA 1
ATOM 592 C C . TYR A 1 75 ? 0.010 -49.908 61.330 1.00 26.80 388 TYR A C 1
ATOM 593 O O . TYR A 1 75 ? -0.910 -49.332 60.763 1.00 25.91 388 TYR A O 1
ATOM 602 N N . SER A 1 76 ? 0.944 -50.599 60.684 1.00 26.72 389 SER A N 1
ATOM 603 C CA . SER A 1 76 ? 0.935 -50.739 59.231 1.00 28.04 389 SER A CA 1
ATOM 604 C C . SER A 1 76 ? -0.357 -51.391 58.745 1.00 27.78 389 SER A C 1
ATOM 605 O O . SER A 1 76 ? -1.034 -50.873 57.854 1.00 28.84 389 SER A O 1
ATOM 608 N N . ASN A 1 77 ? -0.719 -52.510 59.355 1.00 26.70 390 ASN A N 1
ATOM 609 C CA . ASN A 1 77 ? -1.929 -53.206 58.985 1.00 29.15 390 ASN A CA 1
ATOM 610 C C . ASN A 1 77 ? -3.212 -52.473 59.398 1.00 28.20 390 ASN A C 1
ATOM 611 O O . ASN A 1 77 ? -4.195 -52.508 58.662 1.00 27.70 390 ASN A O 1
ATOM 616 N N . MET A 1 78 ? -3.193 -51.809 60.553 1.00 27.34 391 MET A N 1
ATOM 617 C CA . MET A 1 78 ? -4.287 -50.918 60.937 1.00 28.14 391 MET A CA 1
ATOM 618 C C . MET A 1 78 ? -4.520 -49.830 59.873 1.00 27.05 391 MET A C 1
ATOM 619 O O . MET A 1 78 ? -5.659 -49.525 59.538 1.00 25.60 391 MET A O 1
ATOM 624 N N . GLY A 1 79 ? -3.439 -49.261 59.343 1.00 26.33 392 GLY A N 1
ATOM 625 C CA . GLY A 1 79 ? -3.514 -48.316 58.239 1.00 26.87 392 GLY A CA 1
ATOM 626 C C . GLY A 1 79 ? -4.289 -48.836 57.034 1.00 26.85 392 GLY A C 1
ATOM 627 O O . GLY A 1 79 ? -5.097 -48.111 56.451 1.00 25.89 392 GLY A O 1
ATOM 628 N N . ASN A 1 80 ? -4.045 -50.089 56.660 1.00 27.70 393 ASN A N 1
ATOM 629 C CA . ASN A 1 80 ? -4.777 -50.725 55.554 1.00 27.49 393 ASN A CA 1
ATOM 630 C C . ASN A 1 80 ? -6.275 -50.840 55.844 1.00 28.56 393 ASN A C 1
ATOM 631 O O . ASN A 1 80 ? -7.097 -50.673 54.937 1.00 28.68 393 ASN A O 1
ATOM 636 N N . THR A 1 81 ? -6.627 -51.137 57.099 1.00 27.83 394 THR A N 1
ATOM 637 C CA . THR A 1 81 ? -8.031 -51.191 57.512 1.00 27.98 394 THR A CA 1
ATOM 638 C C . THR A 1 81 ? -8.681 -49.818 57.405 1.00 27.63 394 THR A C 1
ATOM 639 O O . THR A 1 81 ? -9.784 -49.697 56.862 1.00 28.22 394 THR A O 1
ATOM 643 N N . LEU A 1 82 ? -8.000 -48.791 57.899 1.00 27.18 395 LEU A N 1
ATOM 644 C CA . LEU A 1 82 ? -8.526 -47.420 57.795 1.00 27.42 395 LEU A CA 1
ATOM 645 C C . LEU A 1 82 ? -8.659 -46.978 56.332 1.00 27.72 395 LEU A C 1
ATOM 646 O O . LEU A 1 82 ? -9.646 -46.340 55.966 1.00 26.80 395 LEU A O 1
ATOM 651 N N . LYS A 1 83 ? -7.713 -47.380 55.490 1.00 28.02 396 LYS A N 1
ATOM 652 C CA . LYS A 1 83 ? -7.803 -47.097 54.057 1.00 30.49 396 LYS A CA 1
ATOM 653 C C . LYS A 1 83 ? -9.054 -47.747 53.453 1.00 31.41 396 LYS A C 1
ATOM 654 O O . LYS A 1 83 ? -9.755 -47.109 52.671 1.00 30.37 396 LYS A O 1
ATOM 660 N N . GLU A 1 84 ? -9.322 -49.001 53.811 1.00 32.53 397 GLU A N 1
ATOM 661 C CA . GLU A 1 84 ? -10.529 -49.707 53.351 1.00 36.59 397 GLU A CA 1
ATOM 662 C C . GLU A 1 84 ? -11.848 -49.058 53.833 1.00 35.87 397 GLU A C 1
ATOM 663 O O . GLU A 1 84 ? -12.872 -49.155 53.158 1.00 36.86 397 GLU A O 1
ATOM 669 N N . MET A 1 85 ? -11.810 -48.396 54.988 1.00 35.68 398 MET A N 1
ATOM 670 C CA . MET A 1 85 ? -12.937 -47.601 55.499 1.00 38.07 398 MET A CA 1
ATOM 671 C C . MET A 1 85 ? -13.036 -46.178 54.903 1.00 38.17 398 MET A C 1
ATOM 672 O O . MET A 1 85 ? -13.853 -45.382 55.364 1.00 39.00 398 MET A O 1
ATOM 677 N N . GLN A 1 86 ? -12.222 -45.862 53.891 1.00 37.78 399 GLN A N 1
ATOM 678 C CA . GLN A 1 86 ? -12.159 -44.527 53.266 1.00 39.73 399 GLN A CA 1
ATOM 679 C C . GLN A 1 86 ? -11.623 -43.439 54.198 1.00 37.52 399 GLN A C 1
ATOM 680 O O . GLN A 1 86 ? -11.896 -42.261 53.988 1.00 37.77 399 GLN A O 1
ATOM 686 N N . ASP A 1 87 ? -10.851 -43.830 55.213 1.00 35.15 400 ASP A N 1
ATOM 687 C CA . ASP A 1 87 ? -10.256 -42.887 56.150 1.00 33.56 400 ASP A CA 1
ATOM 688 C C . ASP A 1 87 ? -8.782 -42.715 55.788 1.00 32.76 400 ASP A C 1
ATOM 689 O O . ASP A 1 87 ? -7.898 -43.305 56.416 1.00 28.79 400 ASP A O 1
ATOM 694 N N . VAL A 1 88 ? -8.534 -41.895 54.770 1.00 31.57 401 VAL A N 1
ATOM 695 C CA . VAL A 1 88 ? -7.174 -41.688 54.250 1.00 32.46 401 VAL A CA 1
ATOM 696 C C . VAL A 1 88 ? -6.279 -40.992 55.277 1.00 30.48 401 VAL A C 1
ATOM 697 O O . VAL A 1 88 ? -5.111 -41.342 55.416 1.00 30.49 401 VAL A O 1
ATOM 701 N N . GLN A 1 89 ? -6.830 -40.019 55.997 1.00 31.37 402 GLN A N 1
ATOM 702 C CA . GLN A 1 89 ? -6.092 -39.334 57.067 1.00 32.85 402 GLN A CA 1
ATOM 703 C C . GLN A 1 89 ? -5.610 -40.318 58.139 1.00 30.52 402 GLN A C 1
ATOM 704 O O . GLN A 1 89 ? -4.420 -40.341 58.489 1.00 28.90 402 GLN A O 1
ATOM 710 N N . GLY A 1 90 ? -6.534 -41.134 58.636 1.00 28.77 403 GLY A N 1
ATOM 711 C CA . GLY A 1 90 ? -6.220 -42.201 59.598 1.00 28.38 403 GLY A CA 1
ATOM 712 C C . GLY A 1 90 ? -5.206 -43.191 59.063 1.00 27.05 403 GLY A C 1
ATOM 713 O O . GLY A 1 90 ? -4.245 -43.561 59.758 1.00 26.40 403 GLY A O 1
ATOM 714 N N . ALA A 1 91 ? -5.380 -43.592 57.810 1.00 26.29 404 ALA A N 1
ATOM 715 C CA . ALA A 1 91 ? -4.421 -44.492 57.162 1.00 26.89 404 ALA A CA 1
ATOM 716 C C . ALA A 1 91 ? -3.008 -43.892 57.118 1.00 26.45 404 ALA A C 1
ATOM 717 O O . ALA A 1 91 ? -2.052 -44.531 57.564 1.00 26.33 404 ALA A O 1
ATOM 719 N N . LEU A 1 92 ? -2.878 -42.643 56.664 1.00 26.38 405 LEU A N 1
ATOM 720 C CA . LEU A 1 92 ? -1.565 -41.979 56.630 1.00 26.99 405 LEU A CA 1
ATOM 721 C C . LEU A 1 92 ? -0.942 -41.781 58.013 1.00 26.72 405 LEU A C 1
ATOM 722 O O . LEU A 1 92 ? 0.270 -41.933 58.174 1.00 26.52 405 LEU A O 1
ATOM 727 N N . GLN A 1 93 ? -1.766 -41.450 58.999 1.00 25.91 406 GLN A N 1
ATOM 728 C CA . GLN A 1 93 ? -1.295 -41.352 60.383 1.00 26.93 406 GLN A CA 1
ATOM 729 C C . GLN A 1 93 ? -0.713 -42.679 60.881 1.00 25.82 406 GLN A C 1
ATOM 730 O O . GLN A 1 93 ? 0.319 -42.683 61.569 1.00 28.51 406 GLN A O 1
ATOM 736 N N . CYS A 1 94 ? -1.343 -43.796 60.517 1.00 24.45 407 CYS A N 1
ATOM 737 C CA . CYS A 1 94 ? -0.838 -45.118 60.888 1.00 26.05 407 CYS A CA 1
ATOM 738 C C . CYS A 1 94 ? 0.404 -45.559 60.124 1.00 25.24 407 CYS A C 1
ATOM 739 O O . CYS A 1 94 ? 1.331 -46.095 60.716 1.00 23.85 407 CYS A O 1
ATOM 742 N N . TYR A 1 95 ? 0.422 -45.358 58.810 1.00 25.39 408 TYR A N 1
ATOM 743 C CA . TYR A 1 95 ? 1.612 -45.722 58.030 1.00 25.08 408 TYR A CA 1
ATOM 744 C C . TYR A 1 95 ? 2.823 -44.924 58.469 1.00 24.62 408 TYR A C 1
ATOM 745 O O . TYR A 1 95 ? 3.906 -45.492 58.619 1.00 24.74 408 TYR A O 1
ATOM 754 N N . THR A 1 96 ? 2.645 -43.612 58.667 1.00 24.27 409 THR A N 1
ATOM 755 C CA . THR A 1 96 ? 3.757 -42.746 59.051 1.00 25.24 409 THR A CA 1
ATOM 756 C C . THR A 1 96 ? 4.250 -43.062 60.462 1.00 24.91 409 THR A C 1
ATOM 757 O O . THR A 1 96 ? 5.461 -43.031 60.729 1.00 25.30 409 THR A O 1
ATOM 761 N N . ARG A 1 97 ? 3.332 -43.415 61.358 1.00 24.08 410 ARG A N 1
ATOM 762 C CA . ARG A 1 97 ? 3.728 -43.889 62.682 1.00 25.69 410 ARG A CA 1
ATOM 763 C C . ARG A 1 97 ? 4.562 -45.186 62.603 1.00 26.49 410 ARG A C 1
ATOM 764 O O . ARG A 1 97 ? 5.591 -45.297 63.263 1.00 25.63 410 ARG A O 1
ATOM 772 N N . ALA A 1 98 ? 4.146 -46.137 61.767 1.00 26.27 411 ALA A N 1
ATOM 773 C CA . ALA A 1 98 ? 4.899 -47.381 61.590 1.00 26.67 411 ALA A CA 1
ATOM 774 C C . ALA A 1 98 ? 6.346 -47.138 61.118 1.00 28.07 411 ALA A C 1
ATOM 775 O O . ALA A 1 98 ? 7.291 -47.726 61.652 1.00 27.62 411 ALA A O 1
ATOM 777 N N . ILE A 1 99 ? 6.490 -46.264 60.124 1.00 28.12 412 ILE A N 1
ATOM 778 C CA . ILE A 1 99 ? 7.790 -45.872 59.557 1.00 29.08 412 ILE A CA 1
ATOM 779 C C . ILE A 1 99 ? 8.646 -45.071 60.550 1.00 30.34 412 ILE A C 1
ATOM 780 O O . ILE A 1 99 ? 9.873 -45.177 60.537 1.00 29.63 412 ILE A O 1
ATOM 785 N N . GLN A 1 100 ? 8.003 -44.272 61.404 1.00 29.62 413 GLN A N 1
ATOM 786 C CA . GLN A 1 100 ? 8.699 -43.585 62.494 1.00 30.03 413 GLN A CA 1
ATOM 787 C C . GLN A 1 100 ? 9.254 -44.587 63.508 1.00 29.96 413 GLN A C 1
ATOM 788 O O . GLN A 1 100 ? 10.385 -44.444 63.969 1.00 30.00 413 GLN A O 1
ATOM 794 N N . ILE A 1 101 ? 8.460 -45.595 63.860 1.00 29.81 414 ILE A N 1
ATOM 795 C CA . ILE A 1 101 ? 8.908 -46.632 64.784 1.00 29.99 414 ILE A CA 1
ATOM 796 C C . ILE A 1 101 ? 10.086 -47.415 64.205 1.00 31.60 414 ILE A C 1
ATOM 797 O O . ILE A 1 101 ? 11.102 -47.616 64.889 1.00 30.08 414 ILE A O 1
ATOM 802 N N . ASN A 1 102 ? 9.935 -47.873 62.961 1.00 30.36 415 ASN A N 1
ATOM 803 C CA . ASN A 1 102 ? 10.960 -48.664 62.294 1.00 31.28 415 ASN A CA 1
ATOM 804 C C . ASN A 1 102 ? 11.124 -48.202 60.843 1.00 30.72 415 ASN A C 1
ATOM 805 O O . ASN A 1 102 ? 10.424 -48.701 59.966 1.00 30.10 415 ASN A O 1
ATOM 810 N N . PRO A 1 103 ? 12.048 -47.249 60.586 1.00 31.91 416 PRO A N 1
ATOM 811 C CA . PRO A 1 103 ? 12.284 -46.771 59.203 1.00 33.62 416 PRO A CA 1
ATOM 812 C C . PRO A 1 103 ? 12.793 -47.833 58.219 1.00 34.06 416 PRO A C 1
ATOM 813 O O . PRO A 1 103 ? 12.758 -47.597 57.007 1.00 34.03 416 PRO A O 1
ATOM 817 N N . ALA A 1 104 ? 13.248 -48.980 58.728 1.00 34.35 417 ALA A N 1
ATOM 818 C CA . ALA A 1 104 ? 13.696 -50.098 57.892 1.00 34.33 417 ALA A CA 1
ATOM 819 C C . ALA A 1 104 ? 12.598 -51.131 57.625 1.00 33.22 417 ALA A C 1
ATOM 820 O O . ALA A 1 104 ? 12.880 -52.227 57.130 1.00 32.44 417 ALA A O 1
ATOM 822 N N . PHE A 1 105 ? 11.344 -50.779 57.913 1.00 32.52 418 PHE A N 1
ATOM 823 C CA . PHE A 1 105 ? 10.235 -51.715 57.797 1.00 32.26 418 PHE A CA 1
ATOM 824 C C . PHE A 1 105 ? 9.633 -51.617 56.389 1.00 31.88 418 PHE A C 1
ATOM 825 O O . PHE A 1 105 ? 8.773 -50.765 56.121 1.00 31.27 418 PHE A O 1
ATOM 833 N N . ALA A 1 106 ? 10.095 -52.504 55.505 1.00 30.12 419 ALA A N 1
ATOM 834 C CA . ALA A 1 106 ? 9.728 -52.506 54.073 1.00 31.10 419 ALA A CA 1
ATOM 835 C C . ALA A 1 106 ? 8.218 -52.536 53.799 1.00 31.44 419 ALA A C 1
ATOM 836 O O . ALA A 1 106 ? 7.746 -51.783 52.964 1.00 30.43 419 ALA A O 1
ATOM 838 N N . ASP A 1 107 ? 7.475 -53.392 54.507 1.00 32.59 420 ASP A N 1
ATOM 839 C CA . ASP A 1 107 ? 6.019 -53.522 54.302 1.00 33.11 420 ASP A CA 1
ATOM 840 C C . ASP A 1 107 ? 5.279 -52.202 54.490 1.00 31.84 420 ASP A C 1
ATOM 841 O O . ASP A 1 107 ? 4.335 -51.907 53.750 1.00 28.55 420 ASP A O 1
ATOM 846 N N . ALA A 1 108 ? 5.709 -51.417 55.476 1.00 29.46 421 ALA A N 1
ATOM 847 C CA . ALA A 1 108 ? 5.082 -50.128 55.770 1.00 29.10 421 ALA A CA 1
ATOM 848 C C . ALA A 1 108 ? 5.311 -49.133 54.645 1.00 28.10 421 ALA A C 1
ATOM 849 O O . ALA A 1 108 ? 4.389 -48.406 54.270 1.00 26.78 421 ALA A O 1
ATOM 851 N N . HIS A 1 109 ? 6.532 -49.118 54.103 1.00 25.90 422 HIS A N 1
ATOM 852 C CA . HIS A 1 109 ? 6.870 -48.258 52.986 1.00 26.18 422 HIS A CA 1
ATOM 853 C C . HIS A 1 109 ? 6.046 -48.626 51.764 1.00 25.09 422 HIS A C 1
ATOM 854 O O . HIS A 1 109 ? 5.567 -47.746 51.066 1.00 26.08 422 HIS A O 1
ATOM 861 N N . SER A 1 110 ? 5.877 -49.918 51.531 1.00 25.17 423 SER A N 1
ATOM 862 C CA . SER A 1 110 ? 5.042 -50.414 50.439 1.00 26.86 423 SER A CA 1
ATOM 863 C C . SER A 1 110 ? 3.568 -50.010 50.609 1.00 26.39 423 SER A C 1
ATOM 864 O O . SER A 1 110 ? 2.917 -49.613 49.645 1.00 26.38 423 SER A O 1
ATOM 867 N N . ASN A 1 111 ? 3.044 -50.104 51.826 1.00 24.82 424 ASN A N 1
ATOM 868 C CA . ASN A 1 111 ? 1.664 -49.665 52.090 1.00 25.32 424 ASN A CA 1
ATOM 869 C C . ASN A 1 111 ? 1.504 -48.163 51.888 1.00 24.34 424 ASN A C 1
ATOM 870 O O . ASN A 1 111 ? 0.525 -47.731 51.284 1.00 24.83 424 ASN A O 1
ATOM 875 N N . LEU A 1 112 ? 2.470 -47.383 52.364 1.00 22.73 425 LEU A N 1
ATOM 876 C CA . LEU A 1 112 ? 2.468 -45.945 52.135 1.00 23.41 425 LEU A CA 1
ATOM 877 C C . LEU A 1 112 ? 2.529 -45.627 50.636 1.00 24.27 425 LEU A C 1
ATOM 878 O O . LEU A 1 112 ? 1.773 -44.779 50.148 1.00 24.56 425 LEU A O 1
ATOM 883 N N . ALA A 1 113 ? 3.399 -46.329 49.913 1.00 24.09 426 ALA A N 1
ATOM 884 C CA . ALA A 1 113 ? 3.490 -46.153 48.460 1.00 24.02 426 ALA A CA 1
ATOM 885 C C . ALA A 1 113 ? 2.135 -46.330 47.783 1.00 25.10 426 ALA A C 1
ATOM 886 O O . ALA A 1 113 ? 1.777 -45.529 46.917 1.00 25.22 426 ALA A O 1
ATOM 888 N N A SER A 1 114 ? 1.390 -47.368 48.168 0.50 25.42 427 SER A N 1
ATOM 889 N N B SER A 1 114 ? 1.400 -47.370 48.177 0.50 24.72 427 SER A N 1
ATOM 890 C CA A SER A 1 114 ? 0.084 -47.646 47.562 0.50 26.77 427 SER A CA 1
ATOM 891 C CA B SER A 1 114 ? 0.104 -47.673 47.575 0.50 25.61 427 SER A CA 1
ATOM 892 C C A SER A 1 114 ? -0.912 -46.514 47.748 0.50 26.76 427 SER A C 1
ATOM 893 C C B SER A 1 114 ? -0.941 -46.570 47.772 0.50 26.12 427 SER A C 1
ATOM 894 O O A SER A 1 114 ? -1.623 -46.160 46.813 0.50 26.70 427 SER A O 1
ATOM 895 O O B SER A 1 114 ? -1.721 -46.299 46.864 0.50 26.07 427 SER A O 1
ATOM 900 N N . ILE A 1 115 ? -0.970 -45.949 48.949 1.00 26.10 428 ILE A N 1
ATOM 901 C CA . ILE A 1 115 ? -1.914 -44.871 49.207 1.00 26.52 428 ILE A CA 1
ATOM 902 C C . ILE A 1 115 ? -1.501 -43.573 48.483 1.00 27.08 428 ILE A C 1
ATOM 903 O O . ILE A 1 115 ? -2.367 -42.834 48.024 1.00 26.85 428 ILE A O 1
ATOM 908 N N . HIS A 1 116 ? -0.199 -43.351 48.299 1.00 25.68 429 HIS A N 1
ATOM 909 C CA . HIS A 1 116 ? 0.265 -42.267 47.432 1.00 26.15 429 HIS A CA 1
ATOM 910 C C . HIS A 1 116 ? -0.203 -42.469 45.992 1.00 26.19 429 HIS A C 1
ATOM 911 O O . HIS A 1 116 ? -0.676 -41.534 45.374 1.00 26.33 429 HIS A O 1
ATOM 918 N N . LYS A 1 117 ? -0.052 -43.681 45.474 1.00 26.46 430 LYS A N 1
ATOM 919 C CA . LYS A 1 117 ? -0.490 -43.997 44.110 1.00 29.56 430 LYS A CA 1
ATOM 920 C C . LYS A 1 117 ? -1.998 -43.788 43.959 1.00 30.19 430 LYS A C 1
ATOM 921 O O . LYS A 1 117 ? -2.435 -43.102 43.037 1.00 29.81 430 LYS A O 1
ATOM 927 N N . ASP A 1 118 ? -2.776 -44.357 44.880 1.00 30.01 431 ASP A N 1
ATOM 928 C CA . ASP A 1 118 ? -4.241 -44.200 44.875 1.00 32.09 431 ASP A CA 1
ATOM 929 C C . ASP A 1 118 ? -4.686 -42.739 44.976 1.00 31.30 431 ASP A C 1
ATOM 930 O O . ASP A 1 118 ? -5.704 -42.382 44.417 1.00 31.99 431 ASP A O 1
ATOM 935 N N . SER A 1 119 ? -3.913 -41.912 45.676 1.00 31.95 432 SER A N 1
ATOM 936 C CA . SER A 1 119 ? -4.211 -40.482 45.822 1.00 32.40 432 SER A CA 1
ATOM 937 C C . SER A 1 119 ? -3.854 -39.626 44.603 1.00 33.32 432 SER A C 1
ATOM 938 O O . SER A 1 119 ? -4.253 -38.476 44.556 1.00 36.63 432 SER A O 1
ATOM 941 N N . GLY A 1 120 ? -3.093 -40.164 43.649 1.00 32.42 433 GLY A N 1
ATOM 942 C CA . GLY A 1 120 ? -2.636 -39.406 42.469 1.00 32.95 433 GLY A CA 1
ATOM 943 C C . GLY A 1 120 ? -1.241 -38.807 42.592 1.00 33.10 433 GLY A C 1
ATOM 944 O O . GLY A 1 120 ? -0.888 -37.878 41.849 1.00 33.35 433 GLY A O 1
ATOM 945 N N . ASN A 1 121 ? -0.436 -39.343 43.514 1.00 29.19 434 ASN A N 1
ATOM 946 C CA . ASN A 1 121 ? 0.922 -38.869 43.734 1.00 28.47 434 ASN A CA 1
ATOM 947 C C . ASN A 1 121 ? 1.867 -39.999 43.293 1.00 28.74 434 ASN A C 1
ATOM 948 O O . ASN A 1 121 ? 2.398 -40.769 44.107 1.00 27.52 434 ASN A O 1
ATOM 953 N N . ILE A 1 122 ? 2.077 -40.091 41.984 1.00 27.93 435 ILE A N 1
ATOM 954 C CA . ILE A 1 122 ? 2.875 -41.189 41.441 1.00 29.68 435 ILE A CA 1
ATOM 955 C C . ILE A 1 122 ? 4.359 -41.069 41.791 1.00 28.03 435 ILE A C 1
ATOM 956 O O . ILE A 1 122 ? 4.959 -42.072 42.146 1.00 28.51 435 ILE A O 1
ATOM 961 N N . PRO A 1 123 ? 4.949 -39.850 41.723 1.00 27.47 436 PRO A N 1
ATOM 962 C CA . PRO A 1 123 ? 6.366 -39.731 42.085 1.00 27.74 436 PRO A CA 1
ATOM 963 C C . PRO A 1 123 ? 6.674 -40.152 43.521 1.00 27.90 436 PRO A C 1
ATOM 964 O O . PRO A 1 123 ? 7.671 -40.833 43.740 1.00 27.70 436 PRO A O 1
ATOM 968 N N . GLU A 1 124 ? 5.814 -39.792 44.477 1.00 26.27 437 GLU A N 1
ATOM 969 C CA . GLU A 1 124 ? 6.008 -40.244 45.853 1.00 26.51 437 GLU A CA 1
ATOM 970 C C . GLU A 1 124 ? 5.766 -41.753 46.007 1.00 24.38 437 GLU A C 1
ATOM 971 O O . GLU A 1 124 ? 6.428 -42.390 46.810 1.00 25.42 437 GLU A O 1
ATOM 977 N N . ALA A 1 125 ? 4.828 -42.317 45.256 1.00 23.11 438 ALA A N 1
ATOM 978 C CA . ALA A 1 125 ? 4.604 -43.770 45.289 1.00 24.09 438 ALA A CA 1
ATOM 979 C C . ALA A 1 125 ? 5.835 -44.500 44.782 1.00 25.50 438 ALA A C 1
ATOM 980 O O . ALA A 1 125 ? 6.274 -45.492 45.367 1.00 26.11 438 ALA A O 1
ATOM 982 N N . ILE A 1 126 ? 6.387 -44.008 43.681 1.00 26.00 439 ILE A N 1
ATOM 983 C CA . ILE A 1 126 ? 7.619 -44.584 43.118 1.00 26.92 439 ILE A CA 1
ATOM 984 C C . ILE A 1 126 ? 8.733 -44.579 44.165 1.00 26.39 439 ILE A C 1
ATOM 985 O O . ILE A 1 126 ? 9.347 -45.625 44.421 1.00 27.25 439 ILE A O 1
ATOM 990 N N . ALA A 1 127 ? 8.933 -43.428 44.803 1.00 26.02 440 ALA A N 1
ATOM 991 C CA . ALA A 1 127 ? 9.982 -43.250 45.820 1.00 26.40 440 ALA A CA 1
ATOM 992 C C . ALA A 1 127 ? 9.822 -44.192 46.997 1.00 26.66 440 ALA A C 1
ATOM 993 O O . ALA A 1 127 ? 10.792 -44.829 47.411 1.00 27.21 440 ALA A O 1
ATOM 995 N N . SER A 1 128 ? 8.596 -44.303 47.520 1.00 26.57 441 SER A N 1
ATOM 996 C CA . SER A 1 128 ? 8.317 -45.215 48.632 1.00 26.40 441 SER A CA 1
ATOM 997 C C . SER A 1 128 ? 8.491 -46.692 48.237 1.00 26.68 441 SER A C 1
ATOM 998 O O . SER A 1 128 ? 9.064 -47.449 49.010 1.00 26.27 441 SER A O 1
ATOM 1001 N N . TYR A 1 129 ? 8.051 -47.097 47.040 1.00 25.79 442 TYR A N 1
ATOM 1002 C CA . TYR A 1 129 ? 8.324 -48.469 46.576 1.00 26.83 442 TYR A CA 1
ATOM 1003 C C . TYR A 1 129 ? 9.831 -48.746 46.420 1.00 26.83 442 TYR A C 1
ATOM 1004 O O . TYR A 1 129 ? 10.274 -49.853 46.705 1.00 27.93 442 TYR A O 1
ATOM 1013 N N . ARG A 1 130 ? 10.601 -47.752 45.975 1.00 29.24 443 ARG A N 1
ATOM 1014 C CA . ARG A 1 130 ? 12.058 -47.917 45.822 1.00 29.40 443 ARG A CA 1
ATOM 1015 C C . ARG A 1 130 ? 12.747 -48.059 47.170 1.00 30.02 443 ARG A C 1
ATOM 1016 O O . ARG A 1 130 ? 13.688 -48.832 47.299 1.00 30.97 443 ARG A O 1
ATOM 1024 N N . THR A 1 131 ? 12.241 -47.348 48.174 1.00 29.99 444 THR A N 1
ATOM 1025 C CA . THR A 1 131 ? 12.684 -47.535 49.558 1.00 29.21 444 THR A CA 1
ATOM 1026 C C . THR A 1 131 ? 12.372 -48.952 50.040 1.00 30.62 444 THR A C 1
ATOM 1027 O O . THR A 1 131 ? 13.253 -49.629 50.572 1.00 30.59 444 THR A O 1
ATOM 1031 N N . ALA A 1 132 ? 11.138 -49.411 49.832 1.00 29.35 445 ALA A N 1
ATOM 1032 C CA . ALA A 1 132 ? 10.762 -50.778 50.193 1.00 29.73 445 ALA A CA 1
ATOM 1033 C C . ALA A 1 132 ? 11.698 -51.809 49.564 1.00 31.61 445 ALA A C 1
ATOM 1034 O O . ALA A 1 132 ? 12.144 -52.732 50.241 1.00 32.69 445 ALA A O 1
ATOM 1036 N N . LEU A 1 133 ? 11.998 -51.641 48.276 1.00 31.12 446 LEU A N 1
ATOM 1037 C CA . LEU A 1 133 ? 12.858 -52.594 47.555 1.00 33.48 446 LEU A CA 1
ATOM 1038 C C . LEU A 1 133 ? 14.340 -52.506 47.950 1.00 33.71 446 LEU A C 1
ATOM 1039 O O . LEU A 1 133 ? 15.052 -53.515 47.921 1.00 35.64 446 LEU A O 1
ATOM 1044 N N . LYS A 1 134 ? 14.794 -51.311 48.318 1.00 35.20 447 LYS A N 1
ATOM 1045 C CA . LYS A 1 134 ? 16.132 -51.127 48.890 1.00 38.10 447 LYS A CA 1
ATOM 1046 C C . LYS A 1 134 ? 16.249 -51.887 50.221 1.00 38.06 447 LYS A C 1
ATOM 1047 O O . LYS A 1 134 ? 17.250 -52.553 50.472 1.00 35.99 447 LYS A O 1
ATOM 1053 N N . LEU A 1 135 ? 15.212 -51.808 51.051 1.00 35.90 448 LEU A N 1
ATOM 1054 C CA . LEU A 1 135 ? 15.194 -52.493 52.347 1.00 35.70 448 LEU A CA 1
ATOM 1055 C C . LEU A 1 135 ? 15.000 -54.001 52.243 1.00 37.25 448 LEU A C 1
ATOM 1056 O O . LEU A 1 135 ? 15.562 -54.742 53.039 1.00 37.88 448 LEU A O 1
ATOM 1061 N N . LYS A 1 136 ? 14.186 -54.444 51.286 1.00 37.06 449 LYS A N 1
ATOM 1062 C CA . LYS A 1 136 ? 13.905 -55.865 51.073 1.00 37.50 449 LYS A CA 1
ATOM 1063 C C . LYS A 1 136 ? 13.929 -56.130 49.566 1.00 38.38 449 LYS A C 1
ATOM 1064 O O . LYS A 1 136 ? 12.891 -56.055 48.904 1.00 35.62 449 LYS A O 1
ATOM 1070 N N . PRO A 1 137 ? 15.122 -56.416 49.008 1.00 38.86 450 PRO A N 1
ATOM 1071 C CA . PRO A 1 137 ? 15.236 -56.578 47.544 1.00 39.45 450 PRO A CA 1
ATOM 1072 C C . PRO A 1 137 ? 14.336 -57.637 46.914 1.00 39.38 450 PRO A C 1
ATOM 1073 O O . PRO A 1 137 ? 13.942 -57.470 45.764 1.00 39.46 450 PRO A O 1
ATOM 1077 N N . ASP A 1 138 ? 14.011 -58.700 47.650 1.00 39.81 451 ASP A N 1
ATOM 1078 C CA . ASP A 1 138 ? 13.053 -59.713 47.187 1.00 41.58 451 ASP A CA 1
ATOM 1079 C C . ASP A 1 138 ? 11.676 -59.411 47.794 1.00 39.33 451 ASP A C 1
ATOM 1080 O O . ASP A 1 138 ? 11.319 -59.929 48.861 1.00 38.87 451 ASP A O 1
ATOM 1085 N N . PHE A 1 139 ? 10.918 -58.556 47.107 1.00 35.31 452 PHE A N 1
ATOM 1086 C CA . PHE A 1 139 ? 9.602 -58.097 47.578 1.00 33.53 452 PHE A CA 1
ATOM 1087 C C . PHE A 1 139 ? 8.697 -58.006 46.349 1.00 33.29 452 PHE A C 1
ATOM 1088 O O . PHE A 1 139 ? 8.568 -56.937 45.761 1.00 33.49 452 PHE A O 1
ATOM 1096 N N . PRO A 1 140 ? 8.098 -59.137 45.944 1.00 34.60 453 PRO A N 1
ATOM 1097 C CA . PRO A 1 140 ? 7.317 -59.201 44.704 1.00 36.75 453 PRO A CA 1
ATOM 1098 C C . PRO A 1 140 ? 6.172 -58.184 44.608 1.00 35.74 453 PRO A C 1
ATOM 1099 O O . PRO A 1 140 ? 6.008 -57.566 43.559 1.00 36.67 453 PRO A O 1
ATOM 1103 N N . ASP A 1 141 ? 5.395 -58.017 45.679 1.00 35.63 454 ASP A N 1
ATOM 1104 C CA . ASP A 1 141 ? 4.306 -57.022 45.701 1.00 37.08 454 ASP A CA 1
ATOM 1105 C C . ASP A 1 141 ? 4.805 -55.615 45.349 1.00 35.10 454 ASP A C 1
ATOM 1106 O O . ASP A 1 141 ? 4.224 -54.944 44.488 1.00 33.60 454 ASP A O 1
ATOM 1111 N N . ALA A 1 142 ? 5.890 -55.193 45.996 1.00 31.73 455 ALA A N 1
ATOM 1112 C CA . ALA A 1 142 ? 6.451 -53.864 45.784 1.00 31.32 455 ALA A CA 1
ATOM 1113 C C . ALA A 1 142 ? 7.031 -53.698 44.372 1.00 30.77 455 ALA A C 1
ATOM 1114 O O . ALA A 1 142 ? 6.843 -52.649 43.742 1.00 29.73 455 ALA A O 1
ATOM 1116 N N . TYR A 1 143 ? 7.735 -54.721 43.889 1.00 29.30 456 TYR A N 1
ATOM 1117 C CA . TYR A 1 143 ? 8.292 -54.686 42.536 1.00 30.66 456 TYR A CA 1
ATOM 1118 C C . TYR A 1 143 ? 7.209 -54.549 41.466 1.00 29.14 456 TYR A C 1
ATOM 1119 O O . TYR A 1 143 ? 7.334 -53.722 40.563 1.00 29.57 456 TYR A O 1
ATOM 1128 N N . CYS A 1 144 ? 6.167 -55.364 41.568 1.00 30.02 457 CYS A N 1
ATOM 1129 C CA . CYS A 1 144 ? 5.082 -55.337 40.585 1.00 31.10 457 CYS A CA 1
ATOM 1130 C C . CYS A 1 144 ? 4.230 -54.074 40.669 1.00 30.92 457 CYS A C 1
ATOM 1131 O O . CYS A 1 144 ? 3.798 -53.560 39.637 1.00 30.45 457 CYS A O 1
ATOM 1134 N N . ASN A 1 145 ? 3.967 -53.584 41.881 1.00 30.38 458 ASN A N 1
ATOM 1135 C CA . ASN A 1 145 ? 3.249 -52.312 42.032 1.00 30.69 458 ASN A CA 1
ATOM 1136 C C . ASN A 1 145 ? 4.091 -51.143 41.500 1.00 28.03 458 ASN A C 1
ATOM 1137 O O . ASN A 1 145 ? 3.569 -50.254 40.833 1.00 27.38 458 ASN A O 1
ATOM 1142 N N . LEU A 1 146 ? 5.395 -51.157 41.771 1.00 26.76 459 LEU A N 1
ATOM 1143 C CA . LEU A 1 146 ? 6.319 -50.176 41.191 1.00 26.74 459 LEU A CA 1
ATOM 1144 C C . LEU A 1 146 ? 6.296 -50.217 39.660 1.00 26.64 459 LEU A C 1
ATOM 1145 O O . LEU A 1 146 ? 6.265 -49.172 39.008 1.00 25.65 459 LEU A O 1
ATOM 1150 N N . ALA A 1 147 ? 6.320 -51.427 39.103 1.00 27.16 460 ALA A N 1
ATOM 1151 C CA . ALA A 1 147 ? 6.280 -51.610 37.647 1.00 27.32 460 ALA A CA 1
ATOM 1152 C C . ALA A 1 147 ? 5.049 -50.945 37.049 1.00 26.37 460 ALA A C 1
ATOM 1153 O O . ALA A 1 147 ? 5.157 -50.298 36.015 1.00 27.30 460 ALA A O 1
ATOM 1155 N N . HIS A 1 148 ? 3.894 -51.083 37.701 1.00 26.84 461 HIS A N 1
ATOM 1156 C CA . HIS A 1 148 ? 2.687 -50.383 37.232 1.00 27.50 461 HIS A CA 1
ATOM 1157 C C . HIS A 1 148 ? 2.795 -48.858 37.353 1.00 26.62 461 HIS A C 1
ATOM 1158 O O . HIS A 1 148 ? 2.414 -48.137 36.427 1.00 26.77 461 HIS A O 1
ATOM 1165 N N . CYS A 1 149 ? 3.326 -48.358 38.470 1.00 25.95 462 CYS A N 1
ATOM 1166 C CA . CYS A 1 149 ? 3.591 -46.915 38.593 1.00 26.62 462 CYS A CA 1
ATOM 1167 C C . CYS A 1 149 ? 4.464 -46.368 37.467 1.00 26.10 462 CYS A C 1
ATOM 1168 O O . CYS A 1 149 ? 4.199 -45.296 36.940 1.00 26.42 462 CYS A O 1
ATOM 1171 N N . LEU A 1 150 ? 5.526 -47.091 37.137 1.00 26.48 463 LEU A N 1
ATOM 1172 C CA . LEU A 1 150 ? 6.426 -46.683 36.061 1.00 26.30 463 LEU A CA 1
ATOM 1173 C C . LEU A 1 150 ? 5.694 -46.735 34.702 1.00 26.23 463 LEU A C 1
ATOM 1174 O O . LEU A 1 150 ? 5.894 -45.853 33.863 1.00 30.18 463 LEU A O 1
ATOM 1179 N N . GLN A 1 151 ? 4.847 -47.747 34.514 1.00 26.27 464 GLN A N 1
ATOM 1180 C CA . GLN A 1 151 ? 3.965 -47.847 33.323 1.00 28.91 464 GLN A CA 1
ATOM 1181 C C . GLN A 1 151 ? 3.054 -46.611 33.201 1.00 28.52 464 GLN A C 1
ATOM 1182 O O . GLN A 1 151 ? 2.936 -46.016 32.122 1.00 26.24 464 GLN A O 1
ATOM 1188 N N . ILE A 1 152 ? 2.452 -46.199 34.320 1.00 26.67 465 ILE A N 1
ATOM 1189 C CA . ILE A 1 152 ? 1.532 -45.057 34.352 1.00 27.55 465 ILE A CA 1
ATOM 1190 C C . ILE A 1 152 ? 2.154 -43.759 33.832 1.00 27.40 465 ILE A C 1
ATOM 1191 O O . ILE A 1 152 ? 1.490 -42.989 33.133 1.00 30.14 465 ILE A O 1
ATOM 1196 N N . VAL A 1 153 ? 3.427 -43.541 34.138 1.00 27.84 466 VAL A N 1
ATOM 1197 C CA . VAL A 1 153 ? 4.121 -42.323 33.743 1.00 28.93 466 VAL A CA 1
ATOM 1198 C C . VAL A 1 153 ? 5.057 -42.531 32.536 1.00 27.73 466 VAL A C 1
ATOM 1199 O O . VAL A 1 153 ? 5.824 -41.645 32.213 1.00 29.16 466 VAL A O 1
ATOM 1203 N N . CYS A 1 154 ? 4.976 -43.691 31.891 1.00 29.08 467 CYS A N 1
ATOM 1204 C CA . CYS A 1 154 ? 5.806 -44.020 30.718 1.00 30.76 467 CYS A CA 1
ATOM 1205 C C . CYS A 1 154 ? 7.296 -43.890 31.017 1.00 30.84 467 CYS A C 1
ATOM 1206 O O . CYS A 1 154 ? 8.055 -43.371 30.199 1.00 30.62 467 CYS A O 1
ATOM 1209 N N . ASP A 1 155 ? 7.699 -44.336 32.206 1.00 31.17 468 ASP A N 1
ATOM 1210 C CA . ASP A 1 155 ? 9.110 -44.511 32.522 1.00 31.98 468 ASP A CA 1
ATOM 1211 C C . ASP A 1 155 ? 9.493 -45.901 32.025 1.00 32.09 468 ASP A C 1
ATOM 1212 O O . ASP A 1 155 ? 9.060 -46.918 32.586 1.00 31.35 468 ASP A O 1
ATOM 1217 N N . TRP A 1 156 ? 10.298 -45.932 30.962 1.00 32.55 469 TRP A N 1
ATOM 1218 C CA . TRP A 1 156 ? 10.692 -47.174 30.312 1.00 33.30 469 TRP A CA 1
ATOM 1219 C C . TRP A 1 156 ? 12.195 -47.474 30.500 1.00 34.96 469 TRP A C 1
ATOM 1220 O O . TRP A 1 156 ? 12.792 -48.196 29.706 1.00 35.01 469 TRP A O 1
ATOM 1231 N N . THR A 1 157 ? 12.791 -46.947 31.569 1.00 36.06 470 THR A N 1
ATOM 1232 C CA . THR A 1 157 ? 14.155 -47.304 31.951 1.00 36.92 470 THR A CA 1
ATOM 1233 C C . THR A 1 157 ? 14.244 -48.813 32.209 1.00 36.71 470 THR A C 1
ATOM 1234 O O . THR A 1 157 ? 13.466 -49.361 32.991 1.00 34.05 470 THR A O 1
ATOM 1238 N N . ASP A 1 158 ? 15.176 -49.480 31.521 1.00 37.76 471 ASP A N 1
ATOM 1239 C CA . ASP A 1 158 ? 15.372 -50.935 31.628 1.00 38.96 471 ASP A CA 1
ATOM 1240 C C . ASP A 1 158 ? 14.074 -51.718 31.395 1.00 38.00 471 ASP A C 1
ATOM 1241 O O . ASP A 1 158 ? 13.785 -52.695 32.101 1.00 37.39 471 ASP A O 1
ATOM 1246 N N . TYR A 1 159 ? 13.296 -51.286 30.405 1.00 38.22 472 TYR A N 1
ATOM 1247 C CA . TYR A 1 159 ? 11.951 -51.818 30.194 1.00 38.07 472 TYR A CA 1
ATOM 1248 C C . TYR A 1 159 ? 11.963 -53.315 29.949 1.00 38.03 472 TYR A C 1
ATOM 1249 O O . TYR A 1 159 ? 11.208 -54.059 30.575 1.00 35.87 472 TYR A O 1
ATOM 1258 N N . ASP A 1 160 ? 12.825 -53.759 29.040 1.00 40.20 473 ASP A N 1
ATOM 1259 C CA . ASP A 1 160 ? 12.859 -55.181 28.663 1.00 42.33 473 ASP A CA 1
ATOM 1260 C C . ASP A 1 160 ? 13.300 -56.085 29.825 1.00 39.04 473 ASP A C 1
ATOM 1261 O O . ASP A 1 160 ? 12.749 -57.163 30.018 1.00 38.20 473 ASP A O 1
ATOM 1266 N N . GLU A 1 161 ? 14.270 -55.608 30.600 1.00 40.92 474 GLU A N 1
ATOM 1267 C CA . GLU A 1 161 ? 14.719 -56.251 31.840 1.00 41.51 474 GLU A CA 1
ATOM 1268 C C . GLU A 1 161 ? 13.588 -56.318 32.882 1.00 38.10 474 GLU A C 1
ATOM 1269 O O . GLU A 1 161 ? 13.359 -57.357 33.514 1.00 33.42 474 GLU A O 1
ATOM 1275 N N . ARG A 1 162 ? 12.872 -55.206 33.036 1.00 36.36 475 ARG A N 1
ATOM 1276 C CA . ARG A 1 162 ? 11.703 -55.144 33.933 1.00 34.40 475 ARG A CA 1
ATOM 1277 C C . ARG A 1 162 ? 10.635 -56.154 33.542 1.00 33.65 475 ARG A C 1
ATOM 1278 O O . ARG A 1 162 ? 10.125 -56.872 34.400 1.00 32.90 475 ARG A O 1
ATOM 1286 N N . MET A 1 163 ? 10.296 -56.196 32.252 1.00 33.87 476 MET A N 1
ATOM 1287 C CA . MET A 1 163 ? 9.313 -57.146 31.738 1.00 35.73 476 MET A CA 1
ATOM 1288 C C . MET A 1 163 ? 9.726 -58.595 32.011 1.00 36.63 476 MET A C 1
ATOM 1289 O O . MET A 1 163 ? 8.908 -59.394 32.479 1.00 34.76 476 MET A O 1
ATOM 1294 N N . LYS A 1 164 ? 10.993 -58.924 31.750 1.00 39.16 477 LYS A N 1
ATOM 1295 C CA . LYS A 1 164 ? 11.515 -60.270 32.057 1.00 42.83 477 LYS A CA 1
ATOM 1296 C C . LYS A 1 164 ? 11.404 -60.607 33.541 1.00 40.73 477 LYS A C 1
ATOM 1297 O O . LYS A 1 164 ? 11.008 -61.723 33.898 1.00 39.42 477 LYS A O 1
ATOM 1303 N N . LYS A 1 165 ? 11.734 -59.643 34.401 1.00 38.92 478 LYS A N 1
ATOM 1304 C CA . LYS A 1 165 ? 11.653 -59.867 35.843 1.00 39.79 478 LYS A CA 1
ATOM 1305 C C . LYS A 1 165 ? 10.211 -60.078 36.318 1.00 38.66 478 LYS A C 1
ATOM 1306 O O . LYS A 1 165 ? 9.963 -60.962 37.135 1.00 36.72 478 LYS A O 1
ATOM 1312 N N . LEU A 1 166 ? 9.261 -59.290 35.798 1.00 38.83 479 LEU A N 1
ATOM 1313 C CA . LEU A 1 166 ? 7.834 -59.509 36.097 1.00 37.38 479 LEU A CA 1
ATOM 1314 C C . LEU A 1 166 ? 7.383 -60.921 35.756 1.00 36.76 479 LEU A C 1
ATOM 1315 O O . LEU A 1 166 ? 6.694 -61.563 36.552 1.00 36.27 479 LEU A O 1
ATOM 1320 N N . VAL A 1 167 ? 7.776 -61.410 34.582 1.00 36.52 480 VAL A N 1
ATOM 1321 C CA . VAL A 1 167 ? 7.395 -62.763 34.164 1.00 39.06 480 VAL A CA 1
ATOM 1322 C C . VAL A 1 167 ? 8.022 -63.796 35.105 1.00 38.05 480 VAL A C 1
ATOM 1323 O O . VAL A 1 167 ? 7.365 -64.747 35.509 1.00 39.26 480 VAL A O 1
ATOM 1327 N N . SER A 1 168 ? 9.287 -63.580 35.453 1.00 41.50 481 SER A N 1
ATOM 1328 C CA . SER A 1 168 ? 10.019 -64.451 36.377 1.00 42.62 481 SER A CA 1
ATOM 1329 C C . SER A 1 168 ? 9.345 -64.514 37.743 1.00 43.48 481 SER A C 1
ATOM 1330 O O . SER A 1 168 ? 9.172 -65.602 38.309 1.00 44.01 481 SER A O 1
ATOM 1333 N N . ILE A 1 169 ? 8.956 -63.348 38.263 1.00 40.55 482 ILE A N 1
ATOM 1334 C CA . ILE A 1 169 ? 8.261 -63.262 39.547 1.00 40.11 482 ILE A CA 1
ATOM 1335 C C . ILE A 1 169 ? 6.961 -64.056 39.519 1.00 38.44 482 ILE A C 1
ATOM 1336 O O . ILE A 1 169 ? 6.663 -64.757 40.476 1.00 38.43 482 ILE A O 1
ATOM 1341 N N . VAL A 1 170 ? 6.195 -63.943 38.432 1.00 38.59 483 VAL A N 1
ATOM 1342 C CA . VAL A 1 170 ? 4.914 -64.640 38.321 1.00 39.53 483 VAL A CA 1
ATOM 1343 C C . VAL A 1 170 ? 5.123 -66.156 38.249 1.00 40.20 483 VAL A C 1
ATOM 1344 O O . VAL A 1 170 ? 4.445 -66.896 38.951 1.00 40.43 483 VAL A O 1
ATOM 1348 N N . ALA A 1 171 ? 6.052 -66.600 37.404 1.00 43.03 484 ALA A N 1
ATOM 1349 C CA . ALA A 1 171 ? 6.406 -68.030 37.304 1.00 46.30 484 ALA A CA 1
ATOM 1350 C C . ALA A 1 171 ? 6.696 -68.617 38.680 1.00 46.33 484 ALA A C 1
ATOM 1351 O O . ALA A 1 171 ? 6.115 -69.635 39.061 1.00 48.32 484 ALA A O 1
ATOM 1353 N N . ASP A 1 172 ? 7.563 -67.930 39.425 1.00 48.50 485 ASP A N 1
ATOM 1354 C CA . ASP A 1 172 ? 8.022 -68.383 40.738 1.00 50.52 485 ASP A CA 1
ATOM 1355 C C . ASP A 1 172 ? 6.880 -68.452 41.758 1.00 49.99 485 ASP A C 1
ATOM 1356 O O . ASP A 1 172 ? 6.784 -69.413 42.519 1.00 52.11 485 ASP A O 1
ATOM 1361 N N . GLN A 1 173 ? 6.008 -67.446 41.753 1.00 47.91 486 GLN A N 1
ATOM 1362 C CA . GLN A 1 173 ? 4.841 -67.421 42.642 1.00 48.04 486 GLN A CA 1
ATOM 1363 C C . GLN A 1 173 ? 3.783 -68.475 42.302 1.00 49.70 486 GLN A C 1
ATOM 1364 O O . GLN A 1 173 ? 3.156 -69.036 43.205 1.00 48.34 486 GLN A O 1
ATOM 1370 N N . LEU A 1 174 ? 3.571 -68.720 41.010 1.00 50.63 487 LEU A N 1
ATOM 1371 C CA . LEU A 1 174 ? 2.633 -69.753 40.557 1.00 53.14 487 LEU A CA 1
ATOM 1372 C C . LEU A 1 174 ? 3.145 -71.159 40.879 1.00 59.25 487 LEU A C 1
ATOM 1373 O O . LEU A 1 174 ? 2.366 -72.026 41.275 1.00 58.72 487 LEU A O 1
ATOM 1378 N N . GLU A 1 175 ? 4.453 -71.364 40.713 1.00 65.56 488 GLU A N 1
ATOM 1379 C CA . GLU A 1 175 ? 5.110 -72.636 41.041 1.00 70.07 488 GLU A CA 1
ATOM 1380 C C . GLU A 1 175 ? 5.048 -72.981 42.534 1.00 71.71 488 GLU A C 1
ATOM 1381 O O . GLU A 1 175 ? 5.047 -74.158 42.890 1.00 75.83 488 GLU A O 1
ATOM 1387 N N . LYS A 1 176 ? 4.994 -71.957 43.390 1.00 71.61 489 LYS A N 1
ATOM 1388 C CA . LYS A 1 176 ? 4.855 -72.125 44.845 1.00 69.70 489 LYS A CA 1
ATOM 1389 C C . LYS A 1 176 ? 3.414 -71.944 45.350 1.00 69.63 489 LYS A C 1
ATOM 1390 O O . LYS A 1 176 ? 3.181 -71.955 46.558 1.00 71.03 489 LYS A O 1
ATOM 1396 N N . ASN A 1 177 ? 2.460 -71.801 44.428 1.00 70.14 490 ASN A N 1
ATOM 1397 C CA . ASN A 1 177 ? 1.040 -71.565 44.729 1.00 72.13 490 ASN A CA 1
ATOM 1398 C C . ASN A 1 177 ? 0.762 -70.432 45.723 1.00 73.52 490 ASN A C 1
ATOM 1399 O O . ASN A 1 177 ? -0.071 -70.556 46.627 1.00 75.08 490 ASN A O 1
ATOM 1404 N N . ARG A 1 178 ? 1.474 -69.325 45.526 1.00 73.28 491 ARG A N 1
ATOM 1405 C CA . ARG A 1 178 ? 1.195 -68.066 46.209 1.00 71.72 491 ARG A CA 1
ATOM 1406 C C . ARG A 1 178 ? 0.297 -67.223 45.300 1.00 65.91 491 ARG A C 1
ATOM 1407 O O . ARG A 1 178 ? 0.207 -67.478 44.093 1.00 64.26 491 ARG A O 1
ATOM 1415 N N . LEU A 1 179 ? -0.373 -66.233 45.890 1.00 59.94 492 LEU A N 1
ATOM 1416 C CA . LEU A 1 179 ? -1.147 -65.250 45.130 1.00 55.31 492 LEU A CA 1
ATOM 1417 C C . LEU A 1 179 ? -0.156 -64.410 44.322 1.00 51.03 492 LEU A C 1
ATOM 1418 O O . LEU A 1 179 ? 0.752 -63.814 44.912 1.00 50.48 492 LEU A O 1
ATOM 1423 N N . PRO A 1 180 ? -0.295 -64.380 42.978 1.00 46.16 493 PRO A N 1
ATOM 1424 C CA . PRO A 1 180 ? 0.670 -63.588 42.215 1.00 44.36 493 PRO A CA 1
ATOM 1425 C C . PRO A 1 180 ? 0.560 -62.082 42.461 1.00 42.15 493 PRO A C 1
ATOM 1426 O O . PRO A 1 180 ? -0.536 -61.560 42.717 1.00 41.29 493 PRO A O 1
ATOM 1430 N N . SER A 1 181 ? 1.702 -61.411 42.374 1.00 39.55 494 SER A N 1
ATOM 1431 C CA . SER A 1 181 ? 1.807 -59.989 42.673 1.00 39.94 494 SER A CA 1
ATOM 1432 C C . SER A 1 181 ? 1.308 -59.104 41.535 1.00 37.96 494 SER A C 1
ATOM 1433 O O . SER A 1 181 ? 1.034 -57.930 41.758 1.00 38.87 494 SER A O 1
ATOM 1436 N N . VAL A 1 182 ? 1.226 -59.655 40.327 1.00 35.80 495 VAL A N 1
ATOM 1437 C CA . VAL A 1 182 ? 0.609 -58.968 39.201 1.00 35.50 495 VAL A CA 1
ATOM 1438 C C . VAL A 1 182 ? -0.910 -59.138 39.287 1.00 33.50 495 VAL A C 1
ATOM 1439 O O . VAL A 1 182 ? -1.427 -60.264 39.377 1.00 33.05 495 VAL A O 1
ATOM 1443 N N . HIS A 1 183 ? -1.613 -58.011 39.281 1.00 31.90 496 HIS A N 1
ATOM 1444 C CA . HIS A 1 183 ? -3.070 -58.001 39.344 1.00 31.74 496 HIS A CA 1
ATOM 1445 C C . HIS A 1 183 ? -3.623 -58.466 37.981 1.00 29.85 496 HIS A C 1
ATOM 1446 O O . HIS A 1 183 ? -3.043 -58.138 36.946 1.00 30.02 496 HIS A O 1
ATOM 1453 N N . PRO A 1 184 ? -4.709 -59.260 37.976 1.00 30.27 497 PRO A N 1
ATOM 1454 C CA . PRO A 1 184 ? -5.286 -59.770 36.719 1.00 30.64 497 PRO A CA 1
ATOM 1455 C C . PRO A 1 184 ? -5.575 -58.700 35.655 1.00 31.46 497 PRO A C 1
ATOM 1456 O O . PRO A 1 184 ? -5.278 -58.893 34.484 1.00 31.29 497 PRO A O 1
ATOM 1460 N N . HIS A 1 185 ? -6.186 -57.595 36.072 1.00 33.73 498 HIS A N 1
ATOM 1461 C CA . HIS A 1 185 ? -6.418 -56.428 35.206 1.00 34.43 498 HIS A CA 1
ATOM 1462 C C . HIS A 1 185 ? -5.156 -55.829 34.562 1.00 34.94 498 HIS A C 1
ATOM 1463 O O . HIS A 1 185 ? -5.236 -55.283 33.462 1.00 35.22 498 HIS A O 1
ATOM 1470 N N . HIS A 1 186 ? -4.013 -55.917 35.242 1.00 33.26 499 HIS A N 1
ATOM 1471 C CA . HIS A 1 186 ? -2.723 -55.439 34.705 1.00 34.56 499 HIS A CA 1
ATOM 1472 C C . HIS A 1 186 ? -1.976 -56.463 33.851 1.00 34.89 499 HIS A C 1
ATOM 1473 O O . HIS A 1 186 ? -1.084 -56.094 33.083 1.00 32.81 499 HIS A O 1
ATOM 1480 N N . SER A 1 187 ? -2.334 -57.740 33.981 1.00 35.10 500 SER A N 1
ATOM 1481 C CA . SER A 1 187 ? -1.598 -58.827 33.322 1.00 35.70 500 SER A CA 1
ATOM 1482 C C . SER A 1 187 ? -1.539 -58.704 31.800 1.00 36.41 500 SER A C 1
ATOM 1483 O O . SER A 1 187 ? -0.573 -59.159 31.195 1.00 35.05 500 SER A O 1
ATOM 1486 N N . MET A 1 188 ? -2.539 -58.074 31.182 1.00 37.61 501 MET A N 1
ATOM 1487 C CA . MET A 1 188 ? -2.504 -57.883 29.730 1.00 40.13 501 MET A CA 1
ATOM 1488 C C . MET A 1 188 ? -1.426 -56.896 29.265 1.00 38.20 501 MET A C 1
ATOM 1489 O O . MET A 1 188 ? -1.106 -56.863 28.079 1.00 38.83 501 MET A O 1
ATOM 1494 N N . LEU A 1 189 ? -0.902 -56.068 30.171 1.00 34.99 502 LEU A N 1
ATOM 1495 C CA . LEU A 1 189 ? 0.143 -55.091 29.819 1.00 34.52 502 LEU A CA 1
ATOM 1496 C C . LEU A 1 189 ? 1.547 -55.696 29.707 1.00 33.08 502 LEU A C 1
ATOM 1497 O O . LEU A 1 189 ? 2.457 -55.031 29.211 1.00 30.20 502 LEU A O 1
ATOM 1502 N N . TYR A 1 190 ? 1.728 -56.935 30.167 1.00 33.54 503 TYR A N 1
ATOM 1503 C CA . TYR A 1 190 ? 3.061 -57.537 30.281 1.00 35.25 503 TYR A CA 1
ATOM 1504 C C . TYR A 1 190 ? 3.168 -58.787 29.409 1.00 36.57 503 TYR A C 1
ATOM 1505 O O . TYR A 1 190 ? 2.166 -59.478 29.188 1.00 33.87 503 TYR A O 1
ATOM 1514 N N . PRO A 1 191 ? 4.386 -59.104 28.924 1.00 38.48 504 PRO A N 1
ATOM 1515 C CA . PRO A 1 191 ? 4.545 -60.227 28.001 1.00 40.74 504 PRO A CA 1
ATOM 1516 C C . PRO A 1 191 ? 4.514 -61.592 28.712 1.00 42.69 504 PRO A C 1
ATOM 1517 O O . PRO A 1 191 ? 5.479 -62.356 28.652 1.00 45.91 504 PRO A O 1
ATOM 1521 N N . LEU A 1 192 ? 3.390 -61.881 29.365 1.00 42.93 505 LEU A N 1
ATOM 1522 C CA . LEU A 1 192 ? 3.145 -63.141 30.045 1.00 43.92 505 LEU A CA 1
ATOM 1523 C C . LEU A 1 192 ? 2.451 -64.058 29.044 1.00 45.42 505 LEU A C 1
ATOM 1524 O O . LEU A 1 192 ? 1.795 -63.583 28.110 1.00 46.79 505 LEU A O 1
ATOM 1529 N N . SER A 1 193 ? 2.582 -65.368 29.240 1.00 45.92 506 SER A N 1
ATOM 1530 C CA . SER A 1 193 ? 1.872 -66.339 28.409 1.00 45.59 506 SER A CA 1
ATOM 1531 C C . SER A 1 193 ? 0.375 -66.301 28.720 1.00 46.16 506 SER A C 1
ATOM 1532 O O . SER A 1 193 ? -0.029 -65.810 29.775 1.00 44.42 506 SER A O 1
ATOM 1535 N N . HIS A 1 194 ? -0.440 -66.831 27.811 1.00 47.19 507 HIS A N 1
ATOM 1536 C CA . HIS A 1 194 ? -1.888 -66.935 28.041 1.00 48.83 507 HIS A CA 1
ATOM 1537 C C . HIS A 1 194 ? -2.190 -67.806 29.261 1.00 47.00 507 HIS A C 1
ATOM 1538 O O . HIS A 1 194 ? -3.111 -67.503 30.034 1.00 45.53 507 HIS A O 1
ATOM 1545 N N . GLY A 1 195 ? -1.412 -68.883 29.424 1.00 44.07 508 GLY A N 1
ATOM 1546 C CA . GLY A 1 195 ? -1.514 -69.759 30.586 1.00 41.93 508 GLY A CA 1
ATOM 1547 C C . GLY A 1 195 ? -1.286 -69.025 31.893 1.00 40.64 508 GLY A C 1
ATOM 1548 O O . GLY A 1 195 ? -2.051 -69.195 32.839 1.00 41.10 508 GLY A O 1
ATOM 1549 N N . PHE A 1 196 ? -0.244 -68.195 31.928 1.00 40.55 509 PHE A N 1
ATOM 1550 C CA . PHE A 1 196 ? 0.081 -67.376 33.106 1.00 41.77 509 PHE A CA 1
ATOM 1551 C C . PHE A 1 196 ? -1.000 -66.327 33.415 1.00 40.10 509 PHE A C 1
ATOM 1552 O O . PHE A 1 196 ? -1.340 -66.123 34.577 1.00 39.08 509 PHE A O 1
ATOM 1560 N N . ARG A 1 197 ? -1.536 -65.673 32.387 1.00 40.30 510 ARG A N 1
ATOM 1561 C CA . ARG A 1 197 ? -2.639 -64.715 32.595 1.00 40.03 510 ARG A CA 1
ATOM 1562 C C . ARG A 1 197 ? -3.882 -65.394 33.164 1.00 38.01 510 ARG A C 1
ATOM 1563 O O . ARG A 1 197 ? -4.468 -64.908 34.136 1.00 35.95 510 ARG A O 1
ATOM 1571 N N . LYS A 1 198 ? -4.263 -66.528 32.577 1.00 38.54 511 LYS A N 1
ATOM 1572 C CA . LYS A 1 198 ? -5.374 -67.327 33.100 1.00 39.46 511 LYS A CA 1
ATOM 1573 C C . LYS A 1 198 ? -5.129 -67.790 34.539 1.00 37.58 511 LYS A C 1
ATOM 1574 O O . LYS A 1 198 ? -6.047 -67.769 35.364 1.00 36.43 511 LYS A O 1
ATOM 1580 N N . ALA A 1 199 ? -3.892 -68.185 34.837 1.00 38.39 512 ALA A N 1
ATOM 1581 C CA . ALA A 1 199 ? -3.535 -68.662 36.174 1.00 37.74 512 ALA A CA 1
ATOM 1582 C C . ALA A 1 199 ? -3.569 -67.545 37.206 1.00 35.60 512 ALA A C 1
ATOM 1583 O O . ALA A 1 199 ? -4.004 -67.772 38.336 1.00 36.80 512 ALA A O 1
ATOM 1585 N N . ILE A 1 200 ? -3.105 -66.350 36.829 1.00 35.43 513 ILE A N 1
ATOM 1586 C CA . ILE A 1 200 ? -3.247 -65.168 37.693 1.00 35.30 513 ILE A CA 1
ATOM 1587 C C . ILE A 1 200 ? -4.728 -64.957 38.035 1.00 33.35 513 ILE A C 1
ATOM 1588 O O . ILE A 1 200 ? -5.089 -64.816 39.194 1.00 32.17 513 ILE A O 1
ATOM 1593 N N . ALA A 1 201 ? -5.578 -64.960 37.017 1.00 34.36 514 ALA A N 1
ATOM 1594 C CA . ALA A 1 201 ? -7.007 -64.738 37.220 1.00 34.88 514 ALA A CA 1
ATOM 1595 C C . ALA A 1 201 ? -7.613 -65.780 38.159 1.00 35.59 514 ALA A C 1
ATOM 1596 O O . ALA A 1 201 ? -8.307 -65.438 39.125 1.00 36.11 514 ALA A O 1
ATOM 1598 N N . GLU A 1 202 ? -7.316 -67.046 37.885 1.00 38.68 515 GLU A N 1
ATOM 1599 C CA . GLU A 1 202 ? -7.788 -68.172 38.707 1.00 41.96 515 GLU A CA 1
ATOM 1600 C C . GLU A 1 202 ? -7.447 -68.029 40.194 1.00 40.72 515 GLU A C 1
ATOM 1601 O O . GLU A 1 202 ? -8.305 -68.275 41.052 1.00 38.53 515 GLU A O 1
ATOM 1607 N N . ARG A 1 203 ? -6.210 -67.630 40.494 1.00 41.60 516 ARG A N 1
ATOM 1608 C CA . ARG A 1 203 ? -5.771 -67.466 41.883 1.00 44.06 516 ARG A CA 1
ATOM 1609 C C . ARG A 1 203 ? -6.500 -66.323 42.588 1.00 44.51 516 ARG A C 1
ATOM 1610 O O . ARG A 1 203 ? -6.748 -66.408 43.797 1.00 41.12 516 ARG A O 1
ATOM 1618 N N . HIS A 1 204 ? -6.844 -65.264 41.844 1.00 42.84 517 HIS A N 1
ATOM 1619 C CA . HIS A 1 204 ? -7.614 -64.147 42.411 1.00 43.68 517 HIS A CA 1
ATOM 1620 C C . HIS A 1 204 ? -9.073 -64.533 42.619 1.00 43.14 517 HIS A C 1
ATOM 1621 O O . HIS A 1 204 ? -9.666 -64.178 43.639 1.00 45.37 517 HIS A O 1
ATOM 1628 N N . GLY A 1 205 ? -9.636 -65.282 41.674 1.00 43.49 518 GLY A N 1
ATOM 1629 C CA . GLY A 1 205 ? -10.952 -65.897 41.846 1.00 45.07 518 GLY A CA 1
ATOM 1630 C C . GLY A 1 205 ? -11.038 -66.808 43.063 1.00 47.37 518 GLY A C 1
ATOM 1631 O O . GLY A 1 205 ? -12.056 -66.833 43.756 1.00 45.79 518 GLY A O 1
ATOM 1632 N N . ASN A 1 206 ? -9.959 -67.540 43.339 1.00 47.14 519 ASN A N 1
ATOM 1633 C CA . ASN A 1 206 ? -9.933 -68.444 44.486 1.00 47.86 519 ASN A CA 1
ATOM 1634 C C . ASN A 1 206 ? -9.990 -67.728 45.843 1.00 44.45 519 ASN A C 1
ATOM 1635 O O . ASN A 1 206 ? -10.516 -68.293 46.800 1.00 43.98 519 ASN A O 1
ATOM 1640 N N . LEU A 1 207 ? -9.466 -66.501 45.930 1.00 42.69 520 LEU A N 1
ATOM 1641 C CA . LEU A 1 207 ? -9.642 -65.672 47.140 1.00 44.17 520 LEU A CA 1
ATOM 1642 C C . LEU A 1 207 ? -11.124 -65.500 47.518 1.00 43.17 520 LEU A C 1
ATOM 1643 O O . LEU A 1 207 ? -11.465 -65.508 48.705 1.00 43.66 520 LEU A O 1
ATOM 1648 N N . CYS A 1 208 ? -11.992 -65.359 46.514 1.00 40.99 521 CYS A N 1
ATOM 1649 C CA . CYS A 1 208 ? -13.434 -65.223 46.747 1.00 41.56 521 CYS A CA 1
ATOM 1650 C C . CYS A 1 208 ? -14.056 -66.514 47.258 1.00 40.42 521 CYS A C 1
ATOM 1651 O O . CYS A 1 208 ? -14.870 -66.481 48.181 1.00 40.15 521 CYS A O 1
ATOM 1654 N N . LEU A 1 209 ? -13.675 -67.637 46.647 1.00 41.34 522 LEU A N 1
ATOM 1655 C CA . LEU A 1 209 ? -14.094 -68.971 47.106 1.00 44.15 522 LEU A CA 1
ATOM 1656 C C . LEU A 1 209 ? -13.719 -69.230 48.570 1.00 42.36 522 LEU A C 1
ATOM 1657 O O . LEU A 1 209 ? -14.526 -69.762 49.322 1.00 43.80 522 LEU A O 1
ATOM 1662 N N . ASP A 1 210 ? -12.510 -68.831 48.968 1.00 42.41 523 ASP A N 1
ATOM 1663 C CA . ASP A 1 210 ? -12.060 -68.987 50.362 1.00 43.18 523 ASP A CA 1
ATOM 1664 C C . ASP A 1 210 ? -12.914 -68.174 51.328 1.00 42.56 523 ASP A C 1
ATOM 1665 O O . ASP A 1 210 ? -13.221 -68.641 52.429 1.00 40.62 523 ASP A O 1
ATOM 1670 N N . LYS A 1 211 ? -13.287 -66.961 50.919 1.00 40.65 524 LYS A N 1
ATOM 1671 C CA . LYS A 1 211 ? -14.065 -66.071 51.778 1.00 42.02 524 LYS A CA 1
ATOM 1672 C C . LYS A 1 211 ? -15.490 -66.549 52.000 1.00 40.30 524 LYS A C 1
ATOM 1673 O O . LYS A 1 211 ? -16.011 -66.383 53.099 1.00 39.54 524 LYS A O 1
ATOM 1679 N N . ILE A 1 212 ? -16.116 -67.118 50.968 1.00 39.54 525 ILE A N 1
ATOM 1680 C CA . ILE A 1 212 ? -17.490 -67.644 51.089 1.00 40.95 525 ILE A CA 1
ATOM 1681 C C . ILE A 1 212 ? -17.593 -68.991 51.818 1.00 41.46 525 ILE A C 1
ATOM 1682 O O . ILE A 1 212 ? -18.670 -69.333 52.297 1.00 39.91 525 ILE A O 1
ATOM 1687 N N . ASN A 1 213 ? -16.498 -69.754 51.884 1.00 45.50 526 ASN A N 1
ATOM 1688 C CA . ASN A 1 213 ? -16.514 -71.078 52.548 1.00 48.75 526 ASN A CA 1
ATOM 1689 C C . ASN A 1 213 ? -16.724 -71.014 54.062 1.00 49.01 526 ASN A C 1
ATOM 1690 O O . ASN A 1 213 ? -17.165 -71.997 54.646 1.00 50.13 526 ASN A O 1
ATOM 1695 N N . VAL A 1 214 ? -16.426 -69.871 54.685 1.00 49.10 527 VAL A N 1
ATOM 1696 C CA . VAL A 1 214 ? -16.772 -69.630 56.101 1.00 51.75 527 VAL A CA 1
ATOM 1697 C C . VAL A 1 214 ? -18.281 -69.720 56.387 1.00 53.12 527 VAL A C 1
ATOM 1698 O O . VAL A 1 214 ? -18.684 -70.114 57.484 1.00 52.31 527 VAL A O 1
ATOM 1702 N N . LEU A 1 215 ? -19.100 -69.357 55.400 1.00 52.97 528 LEU A N 1
ATOM 1703 C CA . LEU A 1 215 ? -20.553 -69.250 55.574 1.00 54.56 528 LEU A CA 1
ATOM 1704 C C . LEU A 1 215 ? -21.252 -70.616 55.643 1.00 55.90 528 LEU A C 1
ATOM 1705 O O . LEU A 1 215 ? -22.312 -70.728 56.266 1.00 57.37 528 LEU A O 1
ATOM 1710 N N . HIS A 1 216 ? -20.658 -71.633 55.012 1.00 56.18 529 HIS A N 1
ATOM 1711 C CA . HIS A 1 216 ? -21.188 -73.008 54.991 1.00 61.06 529 HIS A CA 1
ATOM 1712 C C . HIS A 1 216 ? -22.567 -73.065 54.347 1.00 62.70 529 HIS A C 1
ATOM 1713 O O . HIS A 1 216 ? -23.529 -73.561 54.943 1.00 65.63 529 HIS A O 1
ATOM 1720 N N . LYS A 1 217 ? -22.649 -72.531 53.132 1.00 62.34 530 LYS A N 1
ATOM 1721 C CA . LYS A 1 217 ? -23.892 -72.523 52.371 1.00 61.34 530 LYS A CA 1
ATOM 1722 C C . LYS A 1 217 ? -23.945 -73.761 51.491 1.00 59.59 530 LYS A C 1
ATOM 1723 O O . LYS A 1 217 ? -22.949 -74.096 50.846 1.00 55.35 530 LYS A O 1
ATOM 1729 N N . PRO A 1 218 ? -25.110 -74.444 51.451 1.00 62.92 531 PRO A N 1
ATOM 1730 C CA . PRO A 1 218 ? -25.260 -75.533 50.489 1.00 63.71 531 PRO A CA 1
ATOM 1731 C C . PRO A 1 218 ? -25.404 -74.962 49.082 1.00 64.73 531 PRO A C 1
ATOM 1732 O O . PRO A 1 218 ? -25.667 -73.760 48.943 1.00 65.39 531 PRO A O 1
ATOM 1736 N N . PRO A 1 219 ? -25.237 -75.802 48.041 1.00 64.01 532 PRO A N 1
ATOM 1737 C CA . PRO A 1 219 ? -25.590 -75.327 46.703 1.00 63.35 532 PRO A CA 1
ATOM 1738 C C . PRO A 1 219 ? -27.048 -74.848 46.653 1.00 62.76 532 PRO A C 1
ATOM 1739 O O . PRO A 1 219 ? -27.920 -75.442 47.297 1.00 62.17 532 PRO A O 1
ATOM 1743 N N . TYR A 1 220 ? -27.290 -73.752 45.940 1.00 57.48 533 TYR A N 1
ATOM 1744 C CA . TYR A 1 220 ? -28.648 -73.257 45.739 1.00 54.84 533 TYR A CA 1
ATOM 1745 C C . TYR A 1 220 ? -29.377 -74.163 44.745 1.00 56.80 533 TYR A C 1
ATOM 1746 O O . TYR A 1 220 ? -28.753 -74.751 43.851 1.00 54.91 533 TYR A O 1
ATOM 1755 N N . GLU A 1 221 ? -30.693 -74.274 44.918 1.00 63.32 534 GLU A N 1
ATOM 1756 C CA . GLU A 1 221 ? -31.553 -74.974 43.951 1.00 68.88 534 GLU A CA 1
ATOM 1757 C C . GLU A 1 221 ? -31.994 -73.996 42.850 1.00 64.84 534 GLU A C 1
ATOM 1758 O O . GLU A 1 221 ? -32.558 -72.936 43.142 1.00 62.65 534 GLU A O 1
ATOM 1764 N N . HIS A 1 222 ? -31.714 -74.353 41.595 1.00 64.12 535 HIS A N 1
ATOM 1765 C CA . HIS A 1 222 ? -31.934 -73.461 40.449 1.00 65.06 535 HIS A CA 1
ATOM 1766 C C . HIS A 1 222 ? -33.154 -73.870 39.616 1.00 66.74 535 HIS A C 1
ATOM 1767 O O . HIS A 1 222 ? -33.383 -75.067 39.414 1.00 62.61 535 HIS A O 1
ATOM 1774 N N . PRO A 1 223 ? -33.925 -72.877 39.108 1.00 68.69 536 PRO A N 1
ATOM 1775 C CA . PRO A 1 223 ? -35.015 -73.150 38.159 1.00 68.19 536 PRO A CA 1
ATOM 1776 C C . PRO A 1 223 ? -34.593 -74.038 36.980 1.00 67.57 536 PRO A C 1
ATOM 1777 O O . PRO A 1 223 ? -33.510 -73.853 36.429 1.00 68.78 536 PRO A O 1
ATOM 1781 N N . LYS A 1 224 ? -35.436 -75.008 36.633 1.00 67.45 537 LYS A N 1
ATOM 1782 C CA . LYS A 1 224 ? -35.223 -75.877 35.469 1.00 68.55 537 LYS A CA 1
ATOM 1783 C C . LYS A 1 224 ? -36.011 -75.411 34.232 1.00 65.31 537 LYS A C 1
ATOM 1784 O O . LYS A 1 224 ? -35.728 -75.847 33.112 1.00 62.14 537 LYS A O 1
ATOM 1790 N N . ASP A 1 225 ? -36.996 -74.536 34.446 1.00 64.48 538 ASP A N 1
ATOM 1791 C CA . ASP A 1 225 ? -37.825 -73.970 33.373 1.00 65.21 538 ASP A CA 1
ATOM 1792 C C . ASP A 1 225 ? -38.282 -72.555 33.770 1.00 61.39 538 ASP A C 1
ATOM 1793 O O . ASP A 1 225 ? -37.943 -72.074 34.855 1.00 60.31 538 ASP A O 1
ATOM 1798 N N . LEU A 1 226 ? -39.058 -71.902 32.906 1.00 60.20 539 LEU A N 1
ATOM 1799 C CA . LEU A 1 226 ? -39.527 -70.527 33.149 1.00 60.10 539 LEU A CA 1
ATOM 1800 C C . LEU A 1 226 ? -40.956 -70.435 33.721 1.00 61.32 539 LEU A C 1
ATOM 1801 O O . LEU A 1 226 ? -41.630 -69.414 33.540 1.00 61.63 539 LEU A O 1
ATOM 1806 N N . LYS A 1 227 ? -41.400 -71.467 34.443 1.00 62.87 540 LYS A N 1
ATOM 1807 C CA . LYS A 1 227 ? -42.792 -71.533 34.928 1.00 62.94 540 LYS A CA 1
ATOM 1808 C C . LYS A 1 227 ? -43.128 -70.470 35.976 1.00 60.31 540 LYS A C 1
ATOM 1809 O O . LYS A 1 227 ? -44.140 -69.780 35.851 1.00 61.14 540 LYS A O 1
ATOM 1815 N N . LEU A 1 228 ? -42.287 -70.336 36.999 1.00 59.22 541 LEU A N 1
ATOM 1816 C CA . LEU A 1 228 ? -42.535 -69.357 38.069 1.00 60.18 541 LEU A CA 1
ATOM 1817 C C . LEU A 1 228 ? -42.435 -67.894 37.592 1.00 57.41 541 LEU A C 1
ATOM 1818 O O . LEU A 1 228 ? -43.045 -67.006 38.195 1.00 57.04 541 LEU A O 1
ATOM 1823 N N . SER A 1 229 ? -41.694 -67.652 36.508 1.00 54.47 542 SER A N 1
ATOM 1824 C CA . SER A 1 229 ? -41.472 -66.294 35.986 1.00 53.89 542 SER A CA 1
ATOM 1825 C C . SER A 1 229 ? -42.390 -65.895 34.808 1.00 55.38 542 SER A C 1
ATOM 1826 O O . SER A 1 229 ? -42.059 -64.972 34.063 1.00 54.06 542 SER A O 1
ATOM 1829 N N . ASP A 1 230 ? -43.537 -66.568 34.653 1.00 55.08 543 ASP A N 1
ATOM 1830 C CA . ASP A 1 230 ? -44.480 -66.337 33.535 1.00 54.49 543 ASP A CA 1
ATOM 1831 C C . ASP A 1 230 ? -43.851 -66.455 32.138 1.00 49.59 543 ASP A C 1
ATOM 1832 O O . ASP A 1 230 ? -44.207 -65.720 31.223 1.00 52.27 543 ASP A O 1
ATOM 1837 N N . GLY A 1 231 ? -42.926 -67.392 31.976 1.00 45.62 544 GLY A N 1
ATOM 1838 C CA . GLY A 1 231 ? -42.228 -67.584 30.706 1.00 43.50 544 GLY A CA 1
ATOM 1839 C C . GLY A 1 231 ? -41.154 -66.550 30.383 1.00 41.45 544 GLY A C 1
ATOM 1840 O O . GLY A 1 231 ? -40.684 -66.494 29.246 1.00 41.95 544 GLY A O 1
ATOM 1841 N N . ARG A 1 232 ? -40.754 -65.753 31.377 1.00 42.38 545 ARG A N 1
ATOM 1842 C CA . ARG A 1 232 ? -39.738 -64.707 31.208 1.00 40.69 545 ARG A CA 1
ATOM 1843 C C . ARG A 1 232 ? -38.398 -65.174 31.782 1.00 40.73 545 ARG A C 1
ATOM 1844 O O . ARG A 1 232 ? -38.338 -65.708 32.892 1.00 42.28 545 ARG A O 1
ATOM 1852 N N . LEU A 1 233 ? -37.330 -64.961 31.024 1.00 38.61 546 LEU A N 1
ATOM 1853 C CA . LEU A 1 233 ? -35.981 -65.236 31.496 1.00 38.03 546 LEU A CA 1
ATOM 1854 C C . LEU A 1 233 ? -35.561 -64.073 32.389 1.00 38.49 546 LEU A C 1
ATOM 1855 O O . LEU A 1 233 ? -35.614 -62.918 31.973 1.00 37.35 546 LEU A O 1
ATOM 1860 N N . ARG A 1 234 ? -35.192 -64.381 33.628 1.00 36.53 547 ARG A N 1
ATOM 1861 C CA . ARG A 1 234 ? -34.777 -63.380 34.609 1.00 37.78 547 ARG A CA 1
ATOM 1862 C C . ARG A 1 234 ? -33.263 -63.192 34.535 1.00 37.11 547 ARG A C 1
ATOM 1863 O O . ARG A 1 234 ? -32.506 -64.107 34.856 1.00 36.22 547 ARG A O 1
ATOM 1871 N N . VAL A 1 235 ? -32.842 -62.010 34.076 1.00 35.08 548 VAL A N 1
ATOM 1872 C CA . VAL A 1 235 ? -31.431 -61.686 33.882 1.00 33.71 548 VAL A CA 1
ATOM 1873 C C . VAL A 1 235 ? -31.024 -60.669 34.938 1.00 32.66 548 VAL A C 1
ATOM 1874 O O . VAL A 1 235 ? -31.720 -59.681 35.159 1.00 31.87 548 VAL A O 1
ATOM 1878 N N . GLY A 1 236 ? -29.910 -60.940 35.611 1.00 31.35 549 GLY A N 1
ATOM 1879 C CA . GLY A 1 236 ? -29.414 -60.095 36.683 1.00 31.24 549 GLY A CA 1
ATOM 1880 C C . GLY A 1 236 ? -28.090 -59.490 36.257 1.00 31.06 549 GLY A C 1
ATOM 1881 O O . GLY A 1 236 ? -27.140 -60.225 36.001 1.00 30.26 549 GLY A O 1
ATOM 1882 N N . TYR A 1 237 ? -28.044 -58.160 36.150 1.00 29.94 550 TYR A N 1
ATOM 1883 C CA . TYR A 1 237 ? -26.809 -57.433 35.844 1.00 28.67 550 TYR A CA 1
ATOM 1884 C C . TYR A 1 237 ? -26.204 -56.926 37.142 1.00 26.83 550 TYR A C 1
ATOM 1885 O O . TYR A 1 237 ? -26.830 -56.128 37.847 1.00 28.16 550 TYR A O 1
ATOM 1894 N N . VAL A 1 238 ? -25.003 -57.398 37.470 1.00 27.07 551 VAL A N 1
ATOM 1895 C CA . VAL A 1 238 ? -24.332 -57.046 38.724 1.00 27.59 551 VAL A CA 1
ATOM 1896 C C . VAL A 1 238 ? -23.160 -56.121 38.395 1.00 26.87 551 VAL A C 1
ATOM 1897 O O . VAL A 1 238 ? -22.256 -56.512 37.651 1.00 26.88 551 VAL A O 1
ATOM 1901 N N . SER A 1 239 ? -23.177 -54.907 38.945 1.00 26.77 552 SER A N 1
ATOM 1902 C CA . SER A 1 239 ? -22.138 -53.927 38.671 1.00 26.95 552 SER A CA 1
ATOM 1903 C C . SER A 1 239 ? -21.928 -52.934 39.799 1.00 25.55 552 SER A C 1
ATOM 1904 O O . SER A 1 239 ? -22.877 -52.469 40.430 1.00 25.13 552 SER A O 1
ATOM 1907 N N . SER A 1 240 ? -20.671 -52.574 40.037 1.00 25.53 553 SER A N 1
ATOM 1908 C CA . SER A 1 240 ? -20.355 -51.425 40.902 1.00 25.88 553 SER A CA 1
ATOM 1909 C C . SER A 1 240 ? -20.417 -50.087 40.167 1.00 26.43 553 SER A C 1
ATOM 1910 O O . SER A 1 240 ? -20.185 -49.044 40.775 1.00 25.85 553 SER A O 1
ATOM 1913 N N . ASP A 1 241 ? -20.763 -50.114 38.881 1.00 27.34 554 ASP A N 1
ATOM 1914 C CA . ASP A 1 241 ? -20.552 -48.990 37.984 1.00 27.97 554 ASP A CA 1
ATOM 1915 C C . ASP A 1 241 ? -21.850 -48.456 37.348 1.00 28.65 554 ASP A C 1
ATOM 1916 O O . ASP A 1 241 ? -21.806 -47.836 36.287 1.00 27.29 554 ASP A O 1
ATOM 1921 N N . PHE A 1 242 ? -22.994 -48.687 38.006 1.00 27.39 555 PHE A N 1
ATOM 1922 C CA . PHE A 1 242 ? -24.250 -48.003 37.647 1.00 27.16 555 PHE A CA 1
ATOM 1923 C C . PHE A 1 242 ? -24.170 -46.600 38.247 1.00 26.99 555 PHE A C 1
ATOM 1924 O O . PHE A 1 242 ? -24.497 -46.364 39.419 1.00 28.49 555 PHE A O 1
ATOM 1932 N N . GLY A 1 243 ? -23.695 -45.671 37.432 1.00 24.65 556 GLY A N 1
ATOM 1933 C CA . GLY A 1 243 ? -23.321 -44.342 37.881 1.00 23.76 556 GLY A CA 1
ATOM 1934 C C . GLY A 1 243 ? -22.392 -43.737 36.856 1.00 23.93 556 GLY A C 1
ATOM 1935 O O . GLY A 1 243 ? -22.335 -44.212 35.713 1.00 23.96 556 GLY A O 1
ATOM 1936 N N . ASN A 1 244 ? -21.666 -42.697 37.245 1.00 23.87 557 ASN A N 1
ATOM 1937 C CA . ASN A 1 244 ? -20.747 -42.053 36.323 1.00 23.66 557 ASN A CA 1
ATOM 1938 C C . ASN A 1 244 ? -19.469 -42.889 36.196 1.00 23.97 557 ASN A C 1
ATOM 1939 O O . ASN A 1 244 ? -18.522 -42.732 36.967 1.00 22.80 557 ASN A O 1
ATOM 1944 N N . HIS A 1 245 ? -19.479 -43.788 35.220 1.00 22.94 558 HIS A N 1
ATOM 1945 C CA . HIS A 1 245 ? -18.376 -44.717 34.957 1.00 23.73 558 HIS A CA 1
ATOM 1946 C C . HIS A 1 245 ? -18.459 -45.132 33.494 1.00 22.54 558 HIS A C 1
ATOM 1947 O O . HIS A 1 245 ? -19.566 -45.194 32.955 1.00 21.49 558 HIS A O 1
ATOM 1954 N N . PRO A 1 246 ? -17.312 -45.415 32.843 1.00 23.64 559 PRO A N 1
ATOM 1955 C CA . PRO A 1 246 ? -17.353 -45.846 31.425 1.00 24.83 559 PRO A CA 1
ATOM 1956 C C . PRO A 1 246 ? -18.336 -46.965 31.093 1.00 26.39 559 PRO A C 1
ATOM 1957 O O . PRO A 1 246 ? -18.974 -46.915 30.043 1.00 27.78 559 PRO A O 1
ATOM 1961 N N . THR A 1 247 ? -18.495 -47.941 31.978 1.00 25.43 560 THR A N 1
ATOM 1962 C CA . THR A 1 247 ? -19.416 -49.045 31.718 1.00 28.85 560 THR A CA 1
ATOM 1963 C C . THR A 1 247 ? -20.877 -48.575 31.563 1.00 25.87 560 THR A C 1
ATOM 1964 O O . THR A 1 247 ? -21.547 -48.999 30.626 1.00 25.17 560 THR A O 1
ATOM 1968 N N . SER A 1 248 ? -21.350 -47.673 32.419 1.00 25.45 561 SER A N 1
ATOM 1969 C CA . SER A 1 248 ? -22.688 -47.037 32.214 1.00 24.88 561 SER A CA 1
ATOM 1970 C C . SER A 1 248 ? -22.774 -46.232 30.908 1.00 24.67 561 SER A C 1
ATOM 1971 O O . SER A 1 248 ? -23.809 -46.230 30.229 1.00 23.29 561 SER A O 1
ATOM 1974 N N . HIS A 1 249 ? -21.688 -45.542 30.563 1.00 23.80 562 HIS A N 1
ATOM 1975 C CA . HIS A 1 249 ? -21.621 -44.804 29.289 1.00 24.04 562 HIS A CA 1
ATOM 1976 C C . HIS A 1 249 ? -21.730 -45.745 28.071 1.00 24.55 562 HIS A C 1
ATOM 1977 O O . HIS A 1 249 ? -22.056 -45.296 26.971 1.00 23.72 562 HIS A O 1
ATOM 1984 N N . LEU A 1 250 ? -21.413 -47.025 28.259 1.00 23.55 563 LEU A N 1
ATOM 1985 C CA . LEU A 1 250 ? -21.604 -48.034 27.225 1.00 24.49 563 LEU A CA 1
ATOM 1986 C C . LEU A 1 250 ? -23.011 -48.634 27.205 1.00 23.55 563 LEU A C 1
ATOM 1987 O O . LEU A 1 250 ? -23.620 -48.730 26.139 1.00 22.41 563 LEU A O 1
ATOM 1992 N N . MET A 1 251 ? -23.536 -49.018 28.368 1.00 23.17 564 MET A N 1
ATOM 1993 C CA . MET A 1 251 ? -24.705 -49.891 28.407 1.00 24.09 564 MET A CA 1
ATOM 1994 C C . MET A 1 251 ? -25.929 -49.364 29.151 1.00 23.71 564 MET A C 1
ATOM 1995 O O . MET A 1 251 ? -26.874 -50.105 29.319 1.00 24.55 564 MET A O 1
ATOM 2000 N N . GLN A 1 252 ? -25.968 -48.083 29.522 1.00 21.66 565 GLN A N 1
ATOM 2001 C CA . GLN A 1 252 ? -27.110 -47.595 30.319 1.00 22.03 565 GLN A CA 1
ATOM 2002 C C . GLN A 1 252 ? -28.478 -47.757 29.638 1.00 22.32 565 GLN A C 1
ATOM 2003 O O . GLN A 1 252 ? -29.486 -47.816 30.335 1.00 22.57 565 GLN A O 1
ATOM 2009 N N . SER A 1 253 ? -28.515 -47.807 28.308 1.00 21.93 566 SER A N 1
ATOM 2010 C CA . SER A 1 253 ? -29.774 -47.990 27.590 1.00 23.20 566 SER A CA 1
ATOM 2011 C C . SER A 1 253 ? -30.231 -49.459 27.513 1.00 24.48 566 SER A C 1
ATOM 2012 O O . SER A 1 253 ? -31.402 -49.700 27.217 1.00 25.17 566 SER A O 1
ATOM 2015 N N . ILE A 1 254 ? -29.336 -50.414 27.773 1.00 24.60 567 ILE A N 1
ATOM 2016 C CA . ILE A 1 254 ? -29.628 -51.852 27.538 1.00 26.54 567 ILE A CA 1
ATOM 2017 C C . ILE A 1 254 ? -30.767 -52.401 28.424 1.00 25.65 567 ILE A C 1
ATOM 2018 O O . ILE A 1 254 ? -31.706 -52.982 27.886 1.00 26.15 567 ILE A O 1
ATOM 2023 N N . PRO A 1 255 ? -30.714 -52.199 29.750 1.00 26.48 568 PRO A N 1
ATOM 2024 C CA . PRO A 1 255 ? -31.807 -52.702 30.603 1.00 28.16 568 PRO A CA 1
ATOM 2025 C C . PRO A 1 255 ? -33.209 -52.317 30.150 1.00 28.85 568 PRO A C 1
ATOM 2026 O O . PRO A 1 255 ? -34.091 -53.176 30.108 1.00 30.27 568 PRO A O 1
ATOM 2030 N N . GLY A 1 256 ? -33.397 -51.047 29.793 1.00 28.15 569 GLY A N 1
ATOM 2031 C CA . GLY A 1 256 ? -34.671 -50.557 29.279 1.00 27.50 569 GLY A CA 1
ATOM 2032 C C . GLY A 1 256 ? -35.116 -51.029 27.901 1.00 26.12 569 GLY A C 1
ATOM 2033 O O . GLY A 1 256 ? -36.302 -50.924 27.571 1.00 26.93 569 GLY A O 1
ATOM 2034 N N A MET A 1 257 ? -34.191 -51.534 27.090 0.50 24.37 570 MET A N 1
ATOM 2035 N N B MET A 1 257 ? -34.170 -51.518 27.102 0.50 27.60 570 MET A N 1
ATOM 2036 C CA A MET A 1 257 ? -34.530 -52.052 25.764 0.50 23.84 570 MET A CA 1
ATOM 2037 C CA B MET A 1 257 ? -34.447 -52.045 25.769 0.50 29.03 570 MET A CA 1
ATOM 2038 C C A MET A 1 257 ? -34.791 -53.558 25.736 0.50 25.10 570 MET A C 1
ATOM 2039 C C B MET A 1 257 ? -34.889 -53.514 25.769 0.50 27.98 570 MET A C 1
ATOM 2040 O O A MET A 1 257 ? -35.030 -54.118 24.660 0.50 24.64 570 MET A O 1
ATOM 2041 O O B MET A 1 257 ? -35.385 -53.997 24.749 0.50 26.89 570 MET A O 1
ATOM 2050 N N . HIS A 1 258 ? -34.709 -54.214 26.892 1.00 26.28 571 HIS A N 1
ATOM 2051 C CA . HIS A 1 258 ? -35.083 -55.635 26.987 1.00 27.93 571 HIS A CA 1
ATOM 2052 C C . HIS A 1 258 ? -36.592 -55.812 26.760 1.00 27.71 571 HIS A C 1
ATOM 2053 O O . HIS A 1 258 ? -37.399 -54.991 27.211 1.00 28.06 571 HIS A O 1
ATOM 2060 N N . ASN A 1 259 ? -36.938 -56.872 26.034 1.00 28.95 572 ASN A N 1
ATOM 2061 C CA . ASN A 1 259 ? -38.323 -57.208 25.697 1.00 29.48 572 ASN A CA 1
ATOM 2062 C C . ASN A 1 259 ? -39.031 -57.745 26.939 1.00 30.31 572 ASN A C 1
ATOM 2063 O O . ASN A 1 259 ? -38.723 -58.853 27.387 1.00 30.83 572 ASN A O 1
ATOM 2068 N N . PRO A 1 260 ? -39.983 -56.972 27.496 1.00 30.69 573 PRO A N 1
ATOM 2069 C CA . PRO A 1 260 ? -40.587 -57.435 28.746 1.00 32.11 573 PRO A CA 1
ATOM 2070 C C . PRO A 1 260 ? -41.486 -58.667 28.602 1.00 32.68 573 PRO A C 1
ATOM 2071 O O . PRO A 1 260 ? -41.771 -59.295 29.608 1.00 33.31 573 PRO A O 1
ATOM 2075 N N . ASP A 1 261 ? -41.930 -58.996 27.387 1.00 32.76 574 ASP A N 1
ATOM 2076 C CA . ASP A 1 261 ? -42.676 -60.241 27.148 1.00 35.22 574 ASP A CA 1
ATOM 2077 C C . ASP A 1 261 ? -41.811 -61.484 27.390 1.00 36.11 574 ASP A C 1
ATOM 2078 O O . ASP A 1 261 ? -42.311 -62.496 27.882 1.00 36.76 574 ASP A O 1
ATOM 2083 N N . LYS A 1 262 ? -40.514 -61.400 27.077 1.00 35.68 575 LYS A N 1
ATOM 2084 C CA . LYS A 1 262 ? -39.604 -62.548 27.210 1.00 35.81 575 LYS A CA 1
ATOM 2085 C C . LYS A 1 262 ? -38.528 -62.413 28.298 1.00 35.33 575 LYS A C 1
ATOM 2086 O O . LYS A 1 262 ? -37.866 -63.407 28.612 1.00 36.20 575 LYS A O 1
ATOM 2092 N N . PHE A 1 263 ? -38.343 -61.218 28.863 1.00 33.12 576 PHE A N 1
ATOM 2093 C CA . PHE A 1 263 ? -37.271 -60.976 29.832 1.00 31.87 576 PHE A CA 1
ATOM 2094 C C . PHE A 1 263 ? -37.708 -60.152 31.020 1.00 31.62 576 PHE A C 1
ATOM 2095 O O . PHE A 1 263 ? -38.585 -59.290 30.911 1.00 33.18 576 PHE A O 1
ATOM 2103 N N . GLU A 1 264 ? -37.104 -60.438 32.169 1.00 30.96 577 GLU A N 1
ATOM 2104 C CA . GLU A 1 264 ? -37.321 -59.677 33.375 1.00 33.28 577 GLU A CA 1
ATOM 2105 C C . GLU A 1 264 ? -35.939 -59.276 33.856 1.00 33.76 577 GLU A C 1
ATOM 2106 O O . GLU A 1 264 ? -35.102 -60.136 34.113 1.00 32.25 577 GLU A O 1
ATOM 2112 N N . VAL A 1 265 ? -35.702 -57.968 33.931 1.00 33.06 578 VAL A N 1
ATOM 2113 C CA . VAL A 1 265 ? -34.367 -57.419 34.187 1.00 32.94 578 VAL A CA 1
ATOM 2114 C C . VAL A 1 265 ? -34.211 -56.941 35.616 1.00 30.16 578 VAL A C 1
ATOM 2115 O O . VAL A 1 265 ? -34.976 -56.105 36.096 1.00 30.64 578 VAL A O 1
ATOM 2119 N N . PHE A 1 266 ? -33.189 -57.476 36.284 1.00 29.43 579 PHE A N 1
ATOM 2120 C CA . PHE A 1 266 ? -32.827 -57.089 37.627 1.00 30.12 579 PHE A CA 1
ATOM 2121 C C . PHE A 1 266 ? -31.438 -56.469 37.555 1.00 28.32 579 PHE A C 1
ATOM 2122 O O . PHE A 1 266 ? -30.530 -57.069 36.996 1.00 30.14 579 PHE A O 1
ATOM 2130 N N . CYS A 1 267 ? -31.281 -55.274 38.103 1.00 30.00 580 CYS A N 1
ATOM 2131 C CA . CYS A 1 267 ? -29.967 -54.644 38.215 1.00 29.43 580 CYS A CA 1
ATOM 2132 C C . CYS A 1 267 ? -29.551 -54.615 39.680 1.00 29.99 580 CYS A C 1
ATOM 2133 O O . CYS A 1 267 ? -30.229 -54.015 40.528 1.00 29.99 580 CYS A O 1
ATOM 2136 N N . TYR A 1 268 ? -28.440 -55.289 39.968 1.00 29.46 581 TYR A N 1
ATOM 2137 C CA . TYR A 1 268 ? -27.869 -55.333 41.311 1.00 30.11 581 TYR A CA 1
ATOM 2138 C C . TYR A 1 268 ? -26.673 -54.391 41.389 1.00 28.38 581 TYR A C 1
ATOM 2139 O O . TYR A 1 268 ? -25.615 -54.694 40.853 1.00 29.25 581 TYR A O 1
ATOM 2148 N N . ALA A 1 269 ? -26.869 -53.236 42.022 1.00 30.07 582 ALA A N 1
ATOM 2149 C CA . ALA A 1 269 ? -25.811 -52.260 42.204 1.00 29.63 582 ALA A CA 1
ATOM 2150 C C . ALA A 1 269 ? -24.948 -52.654 43.381 1.00 30.78 582 ALA A C 1
ATOM 2151 O O . ALA A 1 269 ? -25.468 -52.919 44.477 1.00 31.90 582 ALA A O 1
ATOM 2153 N N . LEU A 1 270 ? -23.636 -52.646 43.166 1.00 30.39 583 LEU A N 1
ATOM 2154 C CA . LEU A 1 270 ? -22.660 -52.836 44.239 1.00 30.08 583 LEU A CA 1
ATOM 2155 C C . LEU A 1 270 ? -22.153 -51.536 44.826 1.00 31.82 583 LEU A C 1
ATOM 2156 O O . LEU A 1 270 ? -21.363 -51.556 45.767 1.00 34.80 583 LEU A O 1
ATOM 2161 N N . SER A 1 271 ? -22.603 -50.405 44.287 1.00 31.33 584 SER A N 1
ATOM 2162 C CA . SER A 1 271 ? -22.176 -49.097 44.743 1.00 32.22 584 SER A CA 1
ATOM 2163 C C . SER A 1 271 ? -23.399 -48.323 45.183 1.00 32.19 584 SER A C 1
ATOM 2164 O O . SER A 1 271 ? -24.485 -48.556 44.664 1.00 32.07 584 SER A O 1
ATOM 2167 N N . PRO A 1 272 ? -23.231 -47.390 46.131 1.00 34.52 585 PRO A N 1
ATOM 2168 C CA . PRO A 1 272 ? -24.332 -46.487 46.442 1.00 34.73 585 PRO A CA 1
ATOM 2169 C C . PRO A 1 272 ? -24.630 -45.497 45.315 1.00 34.37 585 PRO A C 1
ATOM 2170 O O . PRO A 1 272 ? -23.801 -45.286 44.426 1.00 32.71 585 PRO A O 1
ATOM 2174 N N . ASP A 1 273 ? -25.808 -44.888 45.393 1.00 34.05 586 ASP A N 1
ATOM 2175 C CA . ASP A 1 273 ? -26.284 -43.913 44.412 1.00 32.93 586 ASP A CA 1
ATOM 2176 C C . ASP A 1 273 ? -25.381 -42.672 44.421 1.00 31.78 586 ASP A C 1
ATOM 2177 O O . ASP A 1 273 ? -25.274 -41.992 45.434 1.00 29.95 586 ASP A O 1
ATOM 2182 N N . ASP A 1 274 ? -24.723 -42.395 43.288 1.00 29.43 587 ASP A N 1
ATOM 2183 C CA . ASP A 1 274 ? -23.834 -41.241 43.178 1.00 28.37 587 ASP A CA 1
ATOM 2184 C C . ASP A 1 274 ? -24.516 -39.925 42.775 1.00 28.06 587 ASP A C 1
ATOM 2185 O O . ASP A 1 274 ? -23.829 -38.929 42.616 1.00 27.40 587 ASP A O 1
ATOM 2190 N N . GLY A 1 275 ? -25.844 -39.925 42.623 1.00 26.93 588 GLY A N 1
ATOM 2191 C CA . GLY A 1 275 ? -26.607 -38.729 42.289 1.00 27.27 588 GLY A CA 1
ATOM 2192 C C . GLY A 1 275 ? -26.671 -38.416 40.796 1.00 26.77 588 GLY A C 1
ATOM 2193 O O . GLY A 1 275 ? -27.288 -37.431 40.405 1.00 28.94 588 GLY A O 1
ATOM 2194 N N . THR A 1 276 ? -26.062 -39.251 39.957 1.00 24.99 589 THR A N 1
ATOM 2195 C CA . THR A 1 276 ? -25.952 -38.926 38.523 1.00 24.30 589 THR A CA 1
ATOM 2196 C C . THR A 1 276 ? -27.132 -39.468 37.739 1.00 24.46 589 THR A C 1
ATOM 2197 O O . THR A 1 276 ? -27.825 -40.396 38.184 1.00 25.37 589 THR A O 1
ATOM 2201 N N . ASN A 1 277 ? -27.344 -38.907 36.551 1.00 23.75 590 ASN A N 1
ATOM 2202 C CA . ASN A 1 277 ? -28.429 -39.341 35.686 1.00 23.03 590 ASN A CA 1
ATOM 2203 C C . ASN A 1 277 ? -28.239 -40.764 35.156 1.00 22.76 590 ASN A C 1
ATOM 2204 O O . ASN A 1 277 ? -29.204 -41.400 34.762 1.00 23.83 590 ASN A O 1
ATOM 2209 N N . PHE A 1 278 ? -27.003 -41.237 35.108 1.00 23.04 591 PHE A N 1
ATOM 2210 C CA . PHE A 1 278 ? -26.715 -42.605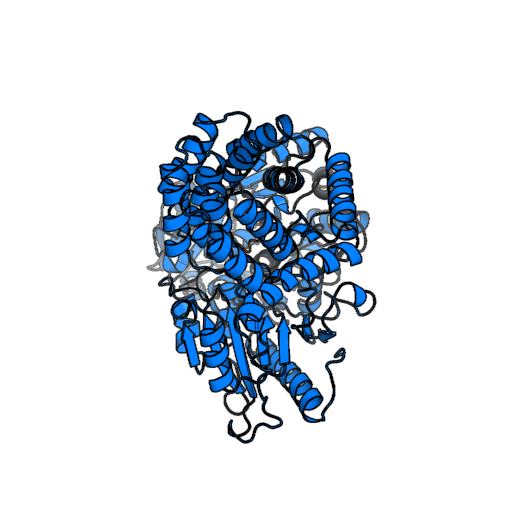 34.706 1.00 23.89 591 PHE A CA 1
ATOM 2211 C C . PHE A 1 278 ? -27.392 -43.609 35.640 1.00 24.41 591 PHE A C 1
ATOM 2212 O O . PHE A 1 278 ? -28.036 -44.552 35.190 1.00 24.10 591 PHE A O 1
ATOM 2220 N N . ARG A 1 279 ? -27.247 -43.373 36.936 1.00 24.58 592 ARG A N 1
ATOM 2221 C CA . ARG A 1 279 ? -27.905 -44.183 37.965 1.00 25.55 592 ARG A CA 1
ATOM 2222 C C . ARG A 1 279 ? -29.425 -44.008 37.914 1.00 24.26 592 ARG A C 1
ATOM 2223 O O . ARG A 1 279 ? -30.150 -44.987 38.016 1.00 24.96 592 ARG A O 1
ATOM 2231 N N . VAL A 1 280 ? -29.902 -42.772 37.739 1.00 24.80 593 VAL A N 1
ATOM 2232 C CA . VAL A 1 280 ? -31.334 -42.501 37.600 1.00 25.58 593 VAL A CA 1
ATOM 2233 C C . VAL A 1 280 ? -31.949 -43.359 36.491 1.00 25.64 593 VAL A C 1
ATOM 2234 O O . VAL A 1 280 ? -32.993 -43.973 36.694 1.00 25.57 593 VAL A O 1
ATOM 2238 N N . LYS A 1 281 ? -31.282 -43.419 35.335 1.00 26.21 594 LYS A N 1
ATOM 2239 C CA . LYS A 1 281 ? -31.809 -44.104 34.170 1.00 25.40 594 LYS A CA 1
ATOM 2240 C C . LYS A 1 281 ? -31.910 -45.609 34.353 1.00 26.23 594 LYS A C 1
ATOM 2241 O O . LYS A 1 281 ? -32.940 -46.193 34.025 1.00 24.90 594 LYS A O 1
ATOM 2247 N N . VAL A 1 282 ? -30.853 -46.226 34.881 1.00 25.45 595 VAL A N 1
ATOM 2248 C CA . VAL A 1 282 ? -30.862 -47.659 35.105 1.00 25.81 595 VAL A CA 1
ATOM 2249 C C . VAL A 1 282 ? -31.903 -48.004 36.180 1.00 25.76 595 VAL A C 1
ATOM 2250 O O . VAL A 1 282 ? -32.635 -48.979 36.029 1.00 27.22 595 VAL A O 1
ATOM 2254 N N . MET A 1 283 ? -31.998 -47.190 37.223 1.00 26.61 596 MET A N 1
ATOM 2255 C CA . MET A 1 283 ? -33.014 -47.414 38.262 1.00 27.83 596 MET A CA 1
ATOM 2256 C C . MET A 1 283 ? -34.436 -47.306 37.719 1.00 28.13 596 MET A C 1
ATOM 2257 O O . MET A 1 283 ? -35.303 -48.085 38.118 1.00 28.55 596 MET A O 1
ATOM 2262 N N . ALA A 1 284 ? -34.672 -46.342 36.824 1.00 26.74 597 ALA A N 1
ATOM 2263 C CA . ALA A 1 284 ? -35.994 -46.130 36.239 1.00 26.78 597 ALA A CA 1
ATOM 2264 C C . ALA A 1 284 ? -36.381 -47.218 35.254 1.00 27.21 597 ALA A C 1
ATOM 2265 O O . ALA A 1 284 ? -37.555 -47.588 35.176 1.00 26.89 597 ALA A O 1
ATOM 2267 N N . GLU A 1 285 ? -35.416 -47.720 34.489 1.00 26.38 598 GLU A N 1
ATOM 2268 C CA . GLU A 1 285 ? -35.715 -48.552 33.333 1.00 27.58 598 GLU A CA 1
ATOM 2269 C C . GLU A 1 285 ? -35.579 -50.051 33.547 1.00 27.70 598 GLU A C 1
ATOM 2270 O O . GLU A 1 285 ? -36.235 -50.815 32.857 1.00 29.09 598 GLU A O 1
ATOM 2276 N N . ALA A 1 286 ? -34.737 -50.478 34.486 1.00 28.54 599 ALA A N 1
ATOM 2277 C CA . ALA A 1 286 ? -34.684 -51.892 34.868 1.00 28.72 599 ALA A CA 1
ATOM 2278 C C . ALA A 1 286 ? -36.050 -52.269 35.449 1.00 29.56 599 ALA A C 1
ATOM 2279 O O . ALA A 1 286 ? -36.711 -51.435 36.060 1.00 30.58 599 ALA A O 1
ATOM 2281 N N . ASN A 1 287 ? -36.471 -53.510 35.249 1.00 31.09 600 ASN A N 1
ATOM 2282 C CA . ASN A 1 287 ? -37.730 -53.980 35.851 1.00 32.89 600 ASN A CA 1
ATOM 2283 C C . ASN A 1 287 ? -37.608 -53.924 37.376 1.00 33.28 600 ASN A C 1
ATOM 2284 O O . ASN A 1 287 ? -38.543 -53.525 38.072 1.00 33.59 600 ASN A O 1
ATOM 2289 N N . HIS A 1 288 ? -36.432 -54.293 37.882 1.00 31.78 601 HIS A N 1
ATOM 2290 C CA . HIS A 1 288 ? -36.119 -54.255 39.303 1.00 33.36 601 HIS A CA 1
ATOM 2291 C C . HIS A 1 288 ? -34.696 -53.739 39.492 1.00 30.70 601 HIS A C 1
ATOM 2292 O O . HIS A 1 288 ? -33.805 -54.104 38.729 1.00 31.26 601 HIS A O 1
ATOM 2299 N N . PHE A 1 289 ? -34.508 -52.879 40.484 1.00 31.32 602 PHE A N 1
ATOM 2300 C CA . PHE A 1 289 ? -33.192 -52.363 40.858 1.00 30.67 602 PHE A CA 1
ATOM 2301 C C . PHE A 1 289 ? -32.960 -52.620 42.343 1.00 30.56 602 PHE A C 1
ATOM 2302 O O . PHE A 1 289 ? -33.749 -52.196 43.172 1.00 29.84 602 PHE A O 1
ATOM 2310 N N . ILE A 1 290 ? -31.865 -53.308 42.662 1.00 31.17 603 ILE A N 1
ATOM 2311 C CA . ILE A 1 290 ? -31.549 -53.710 44.037 1.00 33.54 603 ILE A CA 1
ATOM 2312 C C . ILE A 1 290 ? -30.188 -53.145 44.409 1.00 33.51 603 ILE A C 1
ATOM 2313 O O . ILE A 1 290 ? -29.204 -53.446 43.742 1.00 34.92 603 ILE A O 1
ATOM 2318 N N . ASP A 1 291 ? -30.139 -52.357 45.480 1.00 33.90 604 ASP A N 1
ATOM 2319 C CA . ASP A 1 291 ? -28.901 -51.746 45.945 1.00 35.14 604 ASP A CA 1
ATOM 2320 C C . ASP A 1 291 ? -28.208 -52.698 46.929 1.00 35.46 604 ASP A C 1
ATOM 2321 O O . ASP A 1 291 ? -28.436 -52.632 48.134 1.00 35.03 604 ASP A O 1
ATOM 2326 N N . LEU A 1 292 ? -27.353 -53.571 46.400 1.00 35.61 605 LEU A N 1
ATOM 2327 C CA . LEU A 1 292 ? -26.565 -54.479 47.246 1.00 37.28 605 LEU A CA 1
ATOM 2328 C C . LEU A 1 292 ? -25.450 -53.808 48.068 1.00 39.40 605 LEU A C 1
ATOM 2329 O O . LEU A 1 292 ? -24.876 -54.462 48.945 1.00 40.28 605 LEU A O 1
ATOM 2334 N N . SER A 1 293 ? -25.162 -52.520 47.846 1.00 39.46 606 SER A N 1
ATOM 2335 C CA . SER A 1 293 ? -24.210 -51.791 48.700 1.00 41.49 606 SER A CA 1
ATOM 2336 C C . SER A 1 293 ? -24.742 -51.630 50.132 1.00 44.95 606 SER A C 1
ATOM 2337 O O . SER A 1 293 ? -23.962 -51.431 51.059 1.00 43.24 606 SER A O 1
ATOM 2340 N N . GLN A 1 294 ? -26.066 -51.711 50.282 1.00 48.64 607 GLN A N 1
ATOM 2341 C CA . GLN A 1 294 ? -26.737 -51.715 51.587 1.00 52.82 607 GLN A CA 1
ATOM 2342 C C . GLN A 1 294 ? -26.658 -53.068 52.323 1.00 53.96 607 GLN A C 1
ATOM 2343 O O . GLN A 1 294 ? -26.924 -53.115 53.528 1.00 55.08 607 GLN A O 1
ATOM 2349 N N . ILE A 1 295 ? -26.313 -54.138 51.597 1.00 50.23 608 ILE A N 1
ATOM 2350 C CA . ILE A 1 295 ? -26.188 -55.503 52.124 1.00 50.45 608 ILE A CA 1
ATOM 2351 C C . ILE A 1 295 ? -24.715 -55.961 52.020 1.00 51.33 608 ILE A C 1
ATOM 2352 O O . ILE A 1 295 ? -24.364 -56.738 51.125 1.00 48.01 608 ILE A O 1
ATOM 2357 N N . PRO A 1 296 ? -23.843 -55.472 52.927 1.00 55.18 609 PRO A N 1
ATOM 2358 C CA . PRO A 1 296 ? -22.412 -55.821 52.832 1.00 56.51 609 PRO A CA 1
ATOM 2359 C C . PRO A 1 296 ? -22.049 -57.312 53.031 1.00 56.52 609 PRO A C 1
ATOM 2360 O O . PRO A 1 296 ? -21.018 -57.746 52.502 1.00 57.74 609 PRO A O 1
ATOM 2364 N N A CYS A 1 297 ? -22.862 -58.066 53.780 0.50 54.85 610 CYS A N 1
ATOM 2365 N N B CYS A 1 297 ? -22.876 -58.059 53.768 0.50 54.84 610 CYS A N 1
ATOM 2366 C CA A CYS A 1 297 ? -22.650 -59.512 53.945 0.50 54.55 610 CYS A CA 1
ATOM 2367 C CA B CYS A 1 297 ? -22.691 -59.502 53.953 0.50 54.54 610 CYS A CA 1
ATOM 2368 C C A CYS A 1 297 ? -22.991 -60.252 52.658 0.50 51.61 610 CYS A C 1
ATOM 2369 C C B CYS A 1 297 ? -23.001 -60.257 52.658 0.50 51.60 610 CYS A C 1
ATOM 2370 O O A CYS A 1 297 ? -24.129 -60.197 52.183 0.50 50.25 610 CYS A O 1
ATOM 2371 O O B CYS A 1 297 ? -24.136 -60.214 52.173 0.50 50.21 610 CYS A O 1
ATOM 2376 N N . ASN A 1 298 ? -22.001 -60.953 52.111 1.00 49.36 611 ASN A N 1
ATOM 2377 C CA . ASN A 1 298 ? -22.145 -61.657 50.829 1.00 46.76 611 ASN A CA 1
ATOM 2378 C C . ASN A 1 298 ? -23.084 -62.852 50.858 1.00 44.48 611 ASN A C 1
ATOM 2379 O O . ASN A 1 298 ? -23.617 -63.235 49.817 1.00 41.28 611 ASN A O 1
ATOM 2384 N N . GLY A 1 299 ? -23.292 -63.439 52.034 1.00 43.23 612 GLY A N 1
ATOM 2385 C CA . GLY A 1 299 ? -24.267 -64.512 52.186 1.00 42.32 612 GLY A CA 1
ATOM 2386 C C . GLY A 1 299 ? -25.699 -64.029 52.019 1.00 42.34 612 GLY A C 1
ATOM 2387 O O . GLY A 1 299 ? -26.463 -64.616 51.267 1.00 42.32 612 GLY A O 1
ATOM 2388 N N . LYS A 1 300 ? -26.051 -62.954 52.724 1.00 46.15 613 LYS A N 1
ATOM 2389 C CA . LYS A 1 300 ? -27.394 -62.355 52.640 1.00 47.47 613 LYS A CA 1
ATOM 2390 C C . LYS A 1 300 ? -27.625 -61.681 51.290 1.00 45.64 613 LYS A C 1
ATOM 2391 O O . LYS A 1 300 ? -28.736 -61.716 50.770 1.00 44.71 613 LYS A O 1
ATOM 2397 N N . ALA A 1 301 ? -26.578 -61.073 50.726 1.00 44.15 614 ALA A N 1
ATOM 2398 C CA . ALA A 1 301 ? -26.660 -60.493 49.380 1.00 42.19 614 ALA A CA 1
ATOM 2399 C C . ALA A 1 301 ? -26.904 -61.559 48.316 1.00 40.44 614 ALA A C 1
ATOM 2400 O O . ALA A 1 301 ? -27.721 -61.353 47.434 1.00 44.29 614 ALA A O 1
ATOM 2402 N N . ALA A 1 302 ? -26.218 -62.698 48.404 1.00 40.14 615 ALA A N 1
ATOM 2403 C CA . ALA A 1 302 ? -26.446 -63.813 47.474 1.00 40.02 615 ALA A CA 1
ATOM 2404 C C . ALA A 1 302 ? -27.815 -64.482 47.653 1.00 44.78 615 ALA A C 1
ATOM 2405 O O . ALA A 1 302 ? -28.392 -64.989 46.684 1.00 43.84 615 ALA A O 1
ATOM 2407 N N . ASP A 1 303 ? -28.323 -64.509 48.889 1.00 48.34 616 ASP A N 1
ATOM 2408 C CA . ASP A 1 303 ? -29.691 -64.987 49.137 1.00 50.42 616 ASP A CA 1
ATOM 2409 C C . ASP A 1 303 ? -30.674 -64.071 48.405 1.00 50.64 616 ASP A C 1
ATOM 2410 O O . ASP A 1 303 ? -31.575 -64.549 47.715 1.00 51.21 616 ASP A O 1
ATOM 2415 N N . ARG A 1 304 ? -30.471 -62.762 48.564 1.00 51.67 617 ARG A N 1
ATOM 2416 C CA . ARG A 1 304 ? -31.271 -61.717 47.903 1.00 52.66 617 ARG A CA 1
ATOM 2417 C C . ARG A 1 304 ? -31.405 -61.944 46.390 1.00 52.33 617 ARG A C 1
ATOM 2418 O O . ARG A 1 304 ? -32.486 -61.743 45.834 1.00 54.98 617 ARG A O 1
ATOM 2426 N N . ILE A 1 305 ? -30.320 -62.386 45.747 1.00 51.40 618 ILE A N 1
ATOM 2427 C CA . ILE A 1 305 ? -30.317 -62.744 44.319 1.00 49.26 618 ILE A CA 1
ATOM 2428 C C . ILE A 1 305 ? -31.101 -64.030 44.047 1.00 52.59 618 ILE A C 1
ATOM 2429 O O . ILE A 1 305 ? -31.840 -64.108 43.060 1.00 53.73 618 ILE A O 1
ATOM 2434 N N . HIS A 1 306 ? -30.915 -65.046 44.891 1.00 55.02 619 HIS A N 1
ATOM 2435 C CA . HIS A 1 306 ? -31.568 -66.348 44.682 1.00 54.24 619 HIS A CA 1
ATOM 2436 C C . HIS A 1 306 ? -33.090 -66.289 44.815 1.00 51.37 619 HIS A C 1
ATOM 2437 O O . HIS A 1 306 ? -33.784 -66.963 44.070 1.00 50.74 619 HIS A O 1
ATOM 2444 N N . GLN A 1 307 ? -33.586 -65.483 45.754 1.00 56.43 620 GLN A N 1
ATOM 2445 C CA . GLN A 1 307 ? -35.035 -65.241 45.925 1.00 60.00 620 GLN A CA 1
ATOM 2446 C C . GLN A 1 307 ? -35.665 -64.666 44.677 1.00 58.65 620 GLN A C 1
ATOM 2447 O O . GLN A 1 307 ? -36.744 -65.095 44.259 1.00 60.44 620 GLN A O 1
ATOM 2453 N N . ASP A 1 308 ? -34.992 -63.657 44.115 1.00 52.07 621 ASP A N 1
ATOM 2454 C CA . ASP A 1 308 ? -35.451 -62.997 42.903 1.00 48.72 621 ASP A CA 1
ATOM 2455 C C . ASP A 1 308 ? -35.595 -63.987 41.752 1.00 44.61 621 ASP A C 1
ATOM 2456 O O . ASP A 1 308 ? -36.328 -63.723 40.805 1.00 44.91 621 ASP A O 1
ATOM 2461 N N . GLY A 1 309 ? -34.886 -65.111 41.830 1.00 42.99 622 GLY A N 1
ATOM 2462 C CA . GLY A 1 309 ? -35.086 -66.232 40.924 1.00 40.30 622 GLY A CA 1
ATOM 2463 C C . GLY A 1 309 ? -34.333 -66.085 39.624 1.00 41.96 622 GLY A C 1
ATOM 2464 O O . GLY A 1 309 ? -34.804 -66.535 38.579 1.00 42.29 622 GLY A O 1
ATOM 2465 N N . ILE A 1 310 ? -33.137 -65.493 39.695 1.00 40.82 623 ILE A N 1
ATOM 2466 C CA . ILE A 1 310 ? -32.351 -65.162 38.500 1.00 39.44 623 ILE A CA 1
ATOM 2467 C C . ILE A 1 310 ? -31.953 -66.435 37.753 1.00 39.27 623 ILE A C 1
ATOM 2468 O O . ILE A 1 310 ? -31.568 -67.427 38.371 1.00 41.85 623 ILE A O 1
ATOM 2473 N N . HIS A 1 311 ? -32.055 -66.397 36.427 1.00 38.51 624 HIS A N 1
ATOM 2474 C CA . HIS A 1 311 ? -31.584 -67.476 35.560 1.00 40.06 624 HIS A CA 1
ATOM 2475 C C . HIS A 1 311 ? -30.155 -67.227 35.082 1.00 40.85 624 HIS A C 1
ATOM 2476 O O . HIS A 1 311 ? -29.306 -68.112 35.177 1.00 43.62 624 HIS A O 1
ATOM 2483 N N . ILE A 1 312 ? -29.897 -66.022 34.565 1.00 39.75 625 ILE A N 1
ATOM 2484 C CA . ILE A 1 312 ? -28.575 -65.637 34.087 1.00 38.45 625 ILE A CA 1
ATOM 2485 C C . ILE A 1 312 ? -28.080 -64.453 34.919 1.00 38.30 625 ILE A C 1
ATOM 2486 O O . ILE A 1 312 ? -28.713 -63.394 34.940 1.00 37.74 625 ILE A O 1
ATOM 2491 N N . LEU A 1 313 ? -26.969 -64.651 35.628 1.00 35.82 626 LEU A N 1
ATOM 2492 C CA . LEU A 1 313 ? -26.346 -63.594 36.418 1.00 34.23 626 LEU A CA 1
ATOM 2493 C C . LEU A 1 313 ? -25.117 -63.120 35.657 1.00 33.39 626 LEU A C 1
ATOM 2494 O O . LEU A 1 313 ? -24.265 -63.921 35.255 1.00 31.27 626 LEU A O 1
ATOM 2499 N N . VAL A 1 314 ? -25.040 -61.808 35.434 1.00 30.92 627 VAL A N 1
ATOM 2500 C CA . VAL A 1 314 ? -24.047 -61.253 34.536 1.00 30.49 627 VAL A CA 1
ATOM 2501 C C . VAL A 1 314 ? -23.058 -60.428 35.354 1.00 28.36 627 VAL A C 1
ATOM 2502 O O . VAL A 1 314 ? -23.453 -59.520 36.069 1.00 27.56 627 VAL A O 1
ATOM 2506 N N . ASN A 1 315 ? -21.784 -60.787 35.241 1.00 29.37 628 ASN A N 1
ATOM 2507 C CA . ASN A 1 315 ? -20.704 -60.183 35.998 1.00 29.82 628 ASN A CA 1
ATOM 2508 C C . ASN A 1 315 ? -20.116 -59.078 35.135 1.00 28.50 628 ASN A C 1
ATOM 2509 O O . ASN A 1 315 ? -19.440 -59.342 34.142 1.00 30.62 628 ASN A O 1
ATOM 2514 N N . MET A 1 316 ? -20.397 -57.844 35.518 1.00 28.66 629 MET A N 1
ATOM 2515 C CA . MET A 1 316 ? -19.899 -56.683 34.779 1.00 30.71 629 MET A CA 1
ATOM 2516 C C . MET A 1 316 ? -18.623 -56.094 35.367 1.00 30.64 629 MET A C 1
ATOM 2517 O O . MET A 1 316 ? -18.102 -55.132 34.818 1.00 33.54 629 MET A O 1
ATOM 2522 N N . ASN A 1 317 ? -18.115 -56.641 36.470 1.00 29.76 630 ASN A N 1
ATOM 2523 C CA . ASN A 1 317 ? -16.881 -56.112 37.069 1.00 30.36 630 ASN A CA 1
ATOM 2524 C C . ASN A 1 317 ? -15.628 -56.925 36.746 1.00 31.32 630 ASN A C 1
ATOM 2525 O O . ASN A 1 317 ? -14.574 -56.342 36.488 1.00 30.96 630 ASN A O 1
ATOM 2530 N N . GLY A 1 318 ? -15.725 -58.256 36.786 1.00 31.81 631 GLY A N 1
ATOM 2531 C CA . GLY A 1 318 ? -14.528 -59.096 36.830 1.00 31.29 631 GLY A CA 1
ATOM 2532 C C . GLY A 1 318 ? -13.639 -58.632 37.970 1.00 29.96 631 GLY A C 1
ATOM 2533 O O . GLY A 1 318 ? -14.132 -58.384 39.072 1.00 30.92 631 GLY A O 1
ATOM 2534 N N . TYR A 1 319 ? -12.347 -58.457 37.701 1.00 31.34 632 TYR A N 1
ATOM 2535 C CA . TYR A 1 319 ? -11.396 -57.994 38.722 1.00 31.55 632 TYR A CA 1
ATOM 2536 C C . TYR A 1 319 ? -11.111 -56.489 38.612 1.00 32.79 632 TYR A C 1
ATOM 2537 O O . TYR A 1 319 ? -9.961 -56.063 38.588 1.00 34.79 632 TYR A O 1
ATOM 2546 N N . THR A 1 320 ? -12.179 -55.696 38.557 1.00 32.63 633 THR A N 1
ATOM 2547 C CA . THR A 1 320 ? -12.089 -54.240 38.633 1.00 32.31 633 THR A CA 1
ATOM 2548 C C . THR A 1 320 ? -12.541 -53.789 40.008 1.00 33.04 633 THR A C 1
ATOM 2549 O O . THR A 1 320 ? -13.154 -54.557 40.765 1.00 32.45 633 THR A O 1
ATOM 2553 N N . LYS A 1 321 ? -12.232 -52.535 40.321 1.00 33.62 634 LYS A N 1
ATOM 2554 C CA . LYS A 1 321 ? -12.594 -51.930 41.595 1.00 36.44 634 LYS A CA 1
ATOM 2555 C C . LYS A 1 321 ? -14.100 -52.012 41.845 1.00 34.34 634 LYS A C 1
ATOM 2556 O O . LYS A 1 321 ? -14.911 -51.829 40.932 1.00 31.95 634 LYS A O 1
ATOM 2562 N N . GLY A 1 322 ? -14.448 -52.315 43.090 1.00 33.39 635 GLY A N 1
ATOM 2563 C CA . GLY A 1 322 ? -15.832 -52.458 43.510 1.00 33.42 635 GLY A CA 1
ATOM 2564 C C . GLY A 1 322 ? -16.445 -53.829 43.279 1.00 33.92 635 GLY A C 1
ATOM 2565 O O . GLY A 1 322 ? -17.604 -54.038 43.637 1.00 33.29 635 GLY A O 1
ATOM 2566 N N . ALA A 1 323 ? -15.696 -54.766 42.686 1.00 31.75 636 ALA A N 1
ATOM 2567 C CA . ALA A 1 323 ? -16.222 -56.112 42.463 1.00 32.76 636 ALA A CA 1
ATOM 2568 C C . ALA A 1 323 ? -16.590 -56.804 43.773 1.00 32.11 636 ALA A C 1
ATOM 2569 O O . ALA A 1 323 ? -15.996 -56.548 44.817 1.00 32.72 636 ALA A O 1
ATOM 2571 N N . ARG A 1 324 ? -17.591 -57.664 43.696 1.00 32.73 637 ARG A N 1
ATOM 2572 C CA . ARG A 1 324 ? -17.961 -58.547 44.796 1.00 33.54 637 ARG A CA 1
ATOM 2573 C C . ARG A 1 324 ? -18.209 -59.903 44.174 1.00 31.94 637 ARG A C 1
ATOM 2574 O O . ARG A 1 324 ? -19.334 -60.391 44.124 1.00 33.24 637 ARG A O 1
ATOM 2582 N N . ASN A 1 325 ? -17.127 -60.498 43.679 1.00 31.30 638 ASN A N 1
ATOM 2583 C CA . ASN A 1 325 ? -17.200 -61.786 43.007 1.00 33.14 638 ASN A CA 1
ATOM 2584 C C . ASN A 1 325 ? -17.497 -62.946 43.969 1.00 34.02 638 ASN A C 1
ATOM 2585 O O . ASN A 1 325 ? -17.837 -64.034 43.522 1.00 35.51 638 ASN A O 1
ATOM 2590 N N . GLU A 1 326 ? -17.395 -62.690 45.274 1.00 36.74 639 GLU A N 1
ATOM 2591 C CA . GLU A 1 326 ? -17.948 -63.575 46.313 1.00 38.29 639 GLU A CA 1
ATOM 2592 C C . GLU A 1 326 ? -19.427 -63.894 46.048 1.00 38.75 639 GLU A C 1
ATOM 2593 O O . GLU A 1 326 ? -19.873 -65.017 46.283 1.00 36.69 639 GLU A O 1
ATOM 2599 N N . LEU A 1 327 ? -20.172 -62.913 45.527 1.00 37.75 640 LEU A N 1
ATOM 2600 C CA . LEU A 1 327 ? -21.560 -63.126 45.109 1.00 37.34 640 LEU A CA 1
ATOM 2601 C C . LEU A 1 327 ? -21.648 -64.218 44.056 1.00 35.61 640 LEU A C 1
ATOM 2602 O O . LEU A 1 327 ? -22.511 -65.070 44.148 1.00 39.09 640 LEU A O 1
ATOM 2607 N N . PHE A 1 328 ? -20.751 -64.204 43.071 1.00 34.81 641 PHE A N 1
ATOM 2608 C CA . PHE A 1 328 ? -20.730 -65.219 41.996 1.00 35.07 641 PHE A CA 1
ATOM 2609 C C . PHE A 1 328 ? -20.143 -66.573 42.433 1.00 37.52 641 PHE A C 1
ATOM 2610 O O . PHE A 1 328 ? -20.550 -67.623 41.920 1.00 36.95 641 PHE A O 1
ATOM 2618 N N . ALA A 1 329 ? -19.187 -66.549 43.361 1.00 38.22 642 ALA A N 1
ATOM 2619 C CA . ALA A 1 329 ? -18.616 -67.786 43.927 1.00 40.81 642 ALA A CA 1
ATOM 2620 C C . ALA A 1 329 ? -19.679 -68.660 44.601 1.00 41.94 642 ALA A C 1
ATOM 2621 O O . ALA A 1 329 ? -19.603 -69.888 44.545 1.00 43.55 642 ALA A O 1
ATOM 2623 N N . LEU A 1 330 ? -20.675 -68.017 45.208 1.00 42.64 643 LEU A N 1
ATOM 2624 C CA . LEU A 1 330 ? -21.814 -68.715 45.817 1.00 42.47 643 LEU A CA 1
ATOM 2625 C C . LEU A 1 330 ? -22.819 -69.340 44.832 1.00 44.85 643 LEU A C 1
ATOM 2626 O O . LEU A 1 330 ? -23.711 -70.068 45.273 1.00 44.43 643 LEU A O 1
ATOM 2631 N N . ARG A 1 331 ? -22.674 -69.072 43.528 1.00 45.47 644 ARG A N 1
ATOM 2632 C CA . ARG A 1 331 ? -23.560 -69.587 42.469 1.00 45.91 644 ARG A CA 1
ATOM 2633 C C . ARG A 1 331 ? -25.065 -69.469 42.780 1.00 45.87 644 ARG A C 1
ATOM 2634 O O . ARG A 1 331 ? -25.771 -70.481 42.817 1.00 46.47 644 ARG A O 1
ATOM 2642 N N . PRO A 1 332 ? -25.563 -68.232 42.996 1.00 44.31 645 PRO A N 1
ATOM 2643 C CA . PRO A 1 332 ? -26.998 -68.052 43.255 1.00 43.36 645 PRO A CA 1
ATOM 2644 C C . PRO A 1 332 ? -27.889 -68.179 42.014 1.00 42.97 645 PRO A C 1
ATOM 2645 O O . PRO A 1 332 ? -29.108 -68.115 42.151 1.00 42.86 645 PRO A O 1
ATOM 2649 N N . ALA A 1 333 ? -27.295 -68.339 40.829 1.00 42.20 646 ALA A N 1
ATOM 2650 C CA . ALA A 1 333 ? -28.043 -68.526 39.591 1.00 43.20 646 ALA A CA 1
ATOM 2651 C C . ALA A 1 333 ? -27.407 -69.646 38.782 1.00 41.35 646 ALA A C 1
ATOM 2652 O O . ALA A 1 333 ? -26.209 -69.876 38.914 1.00 42.08 646 ALA A O 1
ATOM 2654 N N . PRO A 1 334 ? -28.198 -70.331 37.924 1.00 43.24 647 PRO A N 1
ATOM 2655 C CA . PRO A 1 334 ? -27.707 -71.480 37.146 1.00 42.79 647 PRO A CA 1
ATOM 2656 C C . PRO A 1 334 ? -26.733 -71.181 36.026 1.00 43.85 647 PRO A C 1
ATOM 2657 O O . PRO A 1 334 ? -25.951 -72.063 35.659 1.00 41.81 647 PRO A O 1
ATOM 2661 N N . ILE A 1 335 ? -26.807 -69.982 35.449 1.00 42.40 648 ILE A N 1
ATOM 2662 C CA . ILE A 1 335 ? -25.872 -69.574 34.410 1.00 42.02 648 ILE A CA 1
ATOM 2663 C C . ILE A 1 335 ? -25.281 -68.231 34.815 1.00 40.89 648 ILE A C 1
ATOM 2664 O O . ILE A 1 335 ? -26.017 -67.316 35.187 1.00 40.72 648 ILE A O 1
ATOM 2669 N N . GLN A 1 336 ? -23.954 -68.137 34.772 1.00 38.69 649 GLN A N 1
ATOM 2670 C CA . GLN A 1 336 ? -23.251 -66.943 35.215 1.00 36.82 649 GLN A CA 1
ATOM 2671 C C . GLN A 1 336 ? -22.290 -66.548 34.109 1.00 36.30 649 GLN A C 1
ATOM 2672 O O . GLN A 1 336 ? -21.475 -67.355 33.678 1.00 34.86 649 GLN A O 1
ATOM 2678 N N . ALA A 1 337 ? -22.419 -65.312 33.617 1.00 34.26 650 ALA A N 1
ATOM 2679 C CA . ALA A 1 337 ? -21.685 -64.880 32.432 1.00 32.15 650 ALA A CA 1
ATOM 2680 C C . ALA A 1 337 ? -20.928 -63.573 32.675 1.00 31.58 650 ALA A C 1
ATOM 2681 O O . ALA A 1 337 ? -21.422 -62.680 33.351 1.00 31.81 650 ALA A O 1
ATOM 2683 N N . MET A 1 338 ? -19.724 -63.499 32.120 1.00 33.43 651 MET A N 1
ATOM 2684 C CA . MET A 1 338 ? -18.891 -62.292 32.126 1.00 32.10 651 MET A CA 1
ATOM 2685 C C . MET A 1 338 ? -19.304 -61.448 30.934 1.00 30.18 651 MET A C 1
ATOM 2686 O O . MET A 1 338 ? -19.434 -61.978 29.837 1.00 29.46 651 MET A O 1
ATOM 2691 N N . TRP A 1 339 ? -19.500 -60.144 31.141 1.00 29.85 652 TRP A N 1
ATOM 2692 C CA . TRP A 1 339 ? -19.935 -59.253 30.061 1.00 28.55 652 TRP A CA 1
ATOM 2693 C C . TRP A 1 339 ? -19.450 -57.808 30.228 1.00 27.93 652 TRP A C 1
ATOM 2694 O O . TRP A 1 339 ? -19.736 -57.171 31.238 1.00 28.81 652 TRP A O 1
ATOM 2705 N N . LEU A 1 340 ? -18.699 -57.349 29.227 1.00 27.77 653 LEU A N 1
ATOM 2706 C CA . LEU A 1 340 ? -18.458 -55.940 28.902 1.00 29.20 653 LEU A CA 1
ATOM 2707 C C . LEU A 1 340 ? -17.451 -55.198 29.776 1.00 28.59 653 LEU A C 1
ATOM 2708 O O . LEU A 1 340 ? -16.542 -54.550 29.247 1.00 29.52 653 LEU A O 1
ATOM 2713 N N . GLY A 1 341 ? -17.620 -55.260 31.090 1.00 28.80 654 GLY A N 1
ATOM 2714 C CA . GLY A 1 341 ? -16.836 -54.434 31.991 1.00 30.58 654 GLY A CA 1
ATOM 2715 C C . GLY A 1 341 ? -15.405 -54.865 32.215 1.00 31.71 654 GLY A C 1
ATOM 2716 O O . GLY A 1 341 ? -14.579 -54.032 32.581 1.00 33.12 654 GLY A O 1
ATOM 2717 N N . TYR A 1 342 ? -15.111 -56.153 32.020 1.00 31.38 655 TYR A N 1
ATOM 2718 C CA . TYR A 1 342 ? -13.776 -56.686 32.269 1.00 32.38 655 TYR A CA 1
ATOM 2719 C C . TYR A 1 342 ? -13.205 -57.319 31.003 1.00 32.46 655 TYR A C 1
ATOM 2720 O O . TYR A 1 342 ? -13.773 -58.288 30.497 1.00 34.60 655 TYR A O 1
ATOM 2729 N N . PRO A 1 343 ? -12.079 -56.784 30.492 1.00 32.41 656 PRO A N 1
ATOM 2730 C CA . PRO A 1 343 ? -11.512 -57.261 29.242 1.00 33.53 656 PRO A CA 1
ATOM 2731 C C . PRO A 1 343 ? -10.543 -58.4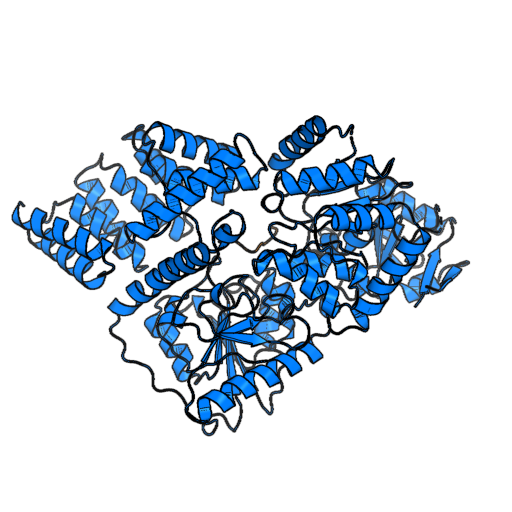32 29.436 1.00 34.10 656 PRO A C 1
ATOM 2732 O O . PRO A 1 343 ? -9.378 -58.355 29.045 1.00 34.71 656 PRO A O 1
ATOM 2736 N N . GLY A 1 344 ? -11.035 -59.517 30.019 1.00 34.57 657 GLY A N 1
ATOM 2737 C CA . GLY A 1 344 ? -10.211 -60.695 30.261 1.00 35.28 657 GLY A CA 1
ATOM 2738 C C . GLY A 1 344 ? -11.009 -61.847 30.845 1.00 34.65 657 GLY A C 1
ATOM 2739 O O . GLY A 1 344 ? -12.198 -61.713 31.114 1.00 34.95 657 GLY A O 1
ATOM 2740 N N . THR A 1 345 ? -10.353 -62.988 31.028 1.00 34.82 658 THR A N 1
ATOM 2741 C CA . THR A 1 345 ? -10.993 -64.141 31.674 1.00 35.85 658 THR A CA 1
ATOM 2742 C C . THR A 1 345 ? -11.025 -63.965 33.189 1.00 35.28 658 THR A C 1
ATOM 2743 O O . THR A 1 345 ? -10.132 -63.330 33.763 1.00 36.99 658 THR A O 1
ATOM 2747 N N . SER A 1 346 ? -12.047 -64.526 33.831 1.00 35.35 659 SER A N 1
ATOM 2748 C CA . SER A 1 346 ? -12.079 -64.636 35.294 1.00 36.47 659 SER A CA 1
ATOM 2749 C C . SER A 1 346 ? -11.136 -65.733 35.812 1.00 37.89 659 SER A C 1
ATOM 2750 O O . SER A 1 346 ? -10.779 -65.738 36.990 1.00 37.65 659 SER A O 1
ATOM 2753 N N . GLY A 1 347 ? -10.776 -66.683 34.950 1.00 37.32 660 GLY A N 1
ATOM 2754 C CA . GLY A 1 347 ? -10.007 -67.850 35.369 1.00 40.14 660 GLY A CA 1
ATOM 2755 C C . GLY A 1 347 ? -10.718 -68.738 36.382 1.00 41.61 660 GLY A C 1
ATOM 2756 O O . GLY A 1 347 ? -10.111 -69.654 36.924 1.00 44.77 660 GLY A O 1
ATOM 2757 N N . ALA A 1 348 ? -12.006 -68.488 36.622 1.00 41.73 661 ALA A N 1
ATOM 2758 C CA . ALA A 1 348 ? -12.718 -69.062 37.752 1.00 44.13 661 ALA A CA 1
ATOM 2759 C C . ALA A 1 348 ? -13.750 -70.049 37.241 1.00 46.83 661 ALA A C 1
ATOM 2760 O O . ALA A 1 348 ? -14.369 -69.837 36.192 1.00 48.80 661 ALA A O 1
ATOM 2762 N N . LEU A 1 349 ? -13.950 -71.114 38.006 1.00 48.11 662 LEU A N 1
ATOM 2763 C CA . LEU A 1 349 ? -14.913 -72.152 37.644 1.00 50.12 662 LEU A CA 1
ATOM 2764 C C . LEU A 1 349 ? -16.352 -71.676 37.864 1.00 46.78 662 LEU A C 1
ATOM 2765 O O . LEU A 1 349 ? -17.259 -72.161 37.202 1.00 47.81 662 LEU A O 1
ATOM 2770 N N . PHE A 1 350 ? -16.550 -70.714 38.767 1.00 45.26 663 PHE A N 1
ATOM 2771 C CA . PHE A 1 350 ? -17.892 -70.180 39.060 1.00 44.49 663 PHE A CA 1
ATOM 2772 C C . PHE A 1 350 ? -18.513 -69.286 37.965 1.00 43.08 663 PHE A C 1
ATOM 2773 O O . PHE A 1 350 ? -19.696 -68.960 38.055 1.00 42.38 663 PHE A O 1
ATOM 2781 N N . MET A 1 351 ? -17.728 -68.896 36.955 1.00 41.41 664 MET A N 1
ATOM 2782 C CA . MET A 1 351 ? -18.244 -68.220 35.760 1.00 41.76 664 MET A CA 1
ATOM 2783 C C . MET A 1 351 ? -18.294 -69.194 34.581 1.00 41.48 664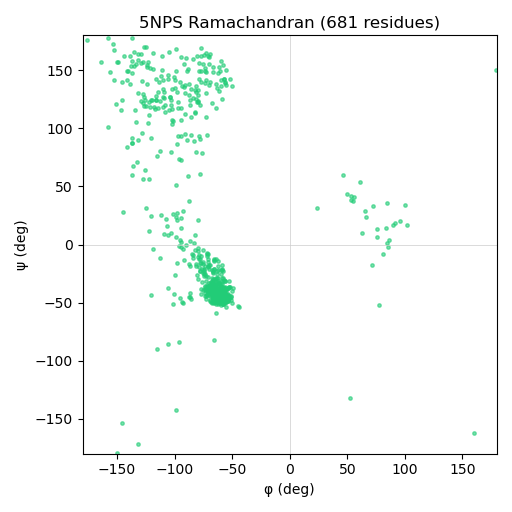 MET A C 1
ATOM 2784 O O . MET A 1 351 ? -17.282 -69.806 34.239 1.00 44.89 664 MET A O 1
ATOM 2789 N N . ASP A 1 352 ? -19.465 -69.290 33.947 1.00 40.92 665 ASP A N 1
ATOM 2790 C CA . ASP A 1 352 ? -19.743 -70.270 32.891 1.00 40.63 665 ASP A CA 1
ATOM 2791 C C . ASP A 1 352 ? -19.355 -69.800 31.498 1.00 40.41 665 ASP A C 1
ATOM 2792 O O . ASP A 1 352 ? -18.763 -70.561 30.724 1.00 37.56 665 ASP A O 1
ATOM 2797 N N . TYR A 1 353 ? -19.718 -68.552 31.172 1.00 37.17 666 TYR A N 1
ATOM 2798 C CA . TYR A 1 353 ? -19.495 -67.983 29.845 1.00 37.07 666 TYR A CA 1
ATOM 2799 C C . TYR A 1 353 ? -18.799 -66.633 29.921 1.00 34.63 666 TYR A C 1
ATOM 2800 O O . TYR A 1 353 ? -18.875 -65.938 30.932 1.00 35.52 666 TYR A O 1
ATOM 2809 N N . ILE A 1 354 ? -18.136 -66.282 28.827 1.00 34.54 667 ILE A N 1
ATOM 2810 C CA . ILE A 1 354 ? -17.724 -64.910 28.573 1.00 34.64 667 ILE A CA 1
ATOM 2811 C C . ILE A 1 354 ? -18.383 -64.472 27.265 1.00 34.12 667 ILE A C 1
ATOM 2812 O O . ILE A 1 354 ? -18.261 -65.139 26.240 1.00 34.80 667 ILE A O 1
ATOM 2817 N N . ILE A 1 355 ? -19.125 -63.366 27.327 1.00 34.52 668 ILE A N 1
ATOM 2818 C CA . ILE A 1 355 ? -19.797 -62.820 26.156 1.00 33.06 668 ILE A CA 1
ATOM 2819 C C . ILE A 1 355 ? -18.780 -61.992 25.384 1.00 33.00 668 ILE A C 1
ATOM 2820 O O . ILE A 1 355 ? -18.275 -60.974 25.869 1.00 33.07 668 ILE A O 1
ATOM 2825 N N . THR A 1 356 ? -18.465 -62.462 24.186 1.00 31.88 669 THR A N 1
ATOM 2826 C CA . THR A 1 356 ? -17.431 -61.869 23.366 1.00 30.95 669 THR A CA 1
ATOM 2827 C C . THR A 1 356 ? -17.866 -61.998 21.911 1.00 31.41 669 THR A C 1
ATOM 2828 O O . THR A 1 356 ? -19.069 -62.015 21.633 1.00 32.44 669 THR A O 1
ATOM 2832 N N . ASP A 1 357 ? -16.918 -62.028 20.987 1.00 32.81 670 ASP A N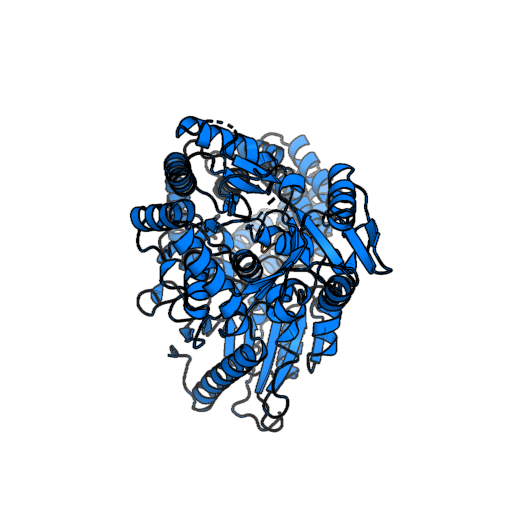 1
ATOM 2833 C CA . ASP A 1 357 ? -17.228 -62.240 19.576 1.00 35.77 670 ASP A CA 1
ATOM 2834 C C . ASP A 1 357 ? -16.036 -62.864 18.857 1.00 36.79 670 ASP A C 1
ATOM 2835 O O . ASP A 1 357 ? -14.944 -62.978 19.428 1.00 34.61 670 ASP A O 1
ATOM 2840 N N . GLN A 1 358 ? -16.264 -63.248 17.603 1.00 39.18 671 GLN A N 1
ATOM 2841 C CA . GLN A 1 358 ? -15.282 -63.990 16.807 1.00 42.25 671 GLN A CA 1
ATOM 2842 C C . GLN A 1 358 ? -14.032 -63.175 16.486 1.00 40.07 671 GLN A C 1
ATOM 2843 O O . GLN A 1 358 ? -12.936 -63.733 16.432 1.00 40.27 671 GLN A O 1
ATOM 2849 N N . GLU A 1 359 ? -14.181 -61.862 16.307 1.00 36.81 672 GLU A N 1
ATOM 2850 C CA . GLU A 1 359 ? -13.021 -60.993 16.067 1.00 37.95 672 GLU A CA 1
ATOM 2851 C C . GLU A 1 359 ? -12.188 -60.775 17.328 1.00 35.03 672 GLU A C 1
ATOM 2852 O O . GLU A 1 359 ? -10.963 -60.772 17.264 1.00 35.29 672 GLU A O 1
ATOM 2858 N N . THR A 1 360 ? -12.856 -60.579 18.465 1.00 34.73 673 THR A N 1
ATOM 2859 C CA . THR A 1 360 ? -12.185 -60.332 19.734 1.00 34.69 673 THR A CA 1
ATOM 2860 C C . THR A 1 360 ? -11.552 -61.615 20.275 1.00 35.56 673 THR A C 1
ATOM 2861 O O . THR A 1 360 ? -10.420 -61.593 20.747 1.00 34.59 673 THR A O 1
ATOM 2865 N N . SER A 1 361 ? -12.290 -62.719 20.211 1.00 37.61 674 SER A N 1
ATOM 2866 C CA . SER A 1 361 ? -11.879 -63.967 20.843 1.00 37.48 674 SER A CA 1
ATOM 2867 C C . SER A 1 361 ? -12.039 -65.148 19.876 1.00 38.84 674 SER A C 1
ATOM 2868 O O . SER A 1 361 ? -12.924 -65.970 20.067 1.00 38.87 674 SER A O 1
ATOM 2871 N N . PRO A 1 362 ? -11.185 -65.235 18.836 1.00 40.73 675 PRO A N 1
ATOM 2872 C CA . PRO A 1 362 ? -11.307 -66.347 17.881 1.00 43.30 675 PRO A CA 1
ATOM 2873 C C . PRO A 1 362 ? -11.106 -67.727 18.525 1.00 46.45 675 PRO A C 1
ATOM 2874 O O . PRO A 1 362 ? -10.422 -67.847 19.549 1.00 45.86 675 PRO A O 1
ATOM 2878 N N . ALA A 1 363 ? -11.720 -68.745 17.926 1.00 50.88 676 ALA A N 1
ATOM 2879 C CA . ALA A 1 363 ? -11.721 -70.110 18.469 1.00 55.60 676 ALA A CA 1
ATOM 2880 C C . ALA A 1 363 ? -10.322 -70.647 18.777 1.00 58.07 676 ALA A C 1
ATOM 2881 O O . ALA A 1 363 ? -10.153 -71.357 19.762 1.00 60.52 676 ALA A O 1
ATOM 2883 N N . GLU A 1 364 ? -9.340 -70.291 17.943 1.00 62.70 677 GLU A N 1
ATOM 2884 C CA . GLU A 1 364 ? -7.925 -70.652 18.149 1.00 67.54 677 GLU A CA 1
ATOM 2885 C C . GLU A 1 364 ? -7.474 -70.463 19.590 1.00 68.75 677 GLU A C 1
ATOM 2886 O O . GLU A 1 364 ? -6.957 -71.391 20.214 1.00 70.73 677 GLU A O 1
ATOM 2892 N N . VAL A 1 365 ? -7.697 -69.256 20.111 1.00 69.05 678 VAL A N 1
ATOM 2893 C CA . VAL A 1 365 ? -7.214 -68.864 21.445 1.00 66.94 678 VAL A CA 1
ATOM 2894 C C . VAL A 1 365 ? -8.223 -69.110 22.584 1.00 64.04 678 VAL A C 1
ATOM 2895 O O . VAL A 1 365 ? -8.171 -68.429 23.601 1.00 65.30 678 VAL A O 1
ATOM 2899 N N . ALA A 1 366 ? -9.105 -70.103 22.445 1.00 62.97 679 ALA A N 1
ATOM 2900 C CA . ALA A 1 366 ? -10.071 -70.440 23.509 1.00 62.83 679 ALA A CA 1
ATOM 2901 C C . ALA A 1 366 ? -9.444 -70.990 24.809 1.00 63.50 679 ALA A C 1
ATOM 2902 O O . ALA A 1 366 ? -10.138 -71.094 25.825 1.00 61.56 679 ALA A O 1
ATOM 2904 N N . GLU A 1 367 ? -8.155 -71.345 24.773 1.00 65.38 680 GLU A N 1
ATOM 2905 C CA . GLU A 1 367 ? -7.408 -71.779 25.971 1.00 66.02 680 GLU A CA 1
ATOM 2906 C C . GLU A 1 367 ? -6.994 -70.605 26.861 1.00 61.62 680 GLU A C 1
ATOM 2907 O O . GLU A 1 367 ? -6.746 -70.782 28.051 1.00 61.85 680 GLU A O 1
ATOM 2913 N N . GLN A 1 368 ? -6.913 -69.417 26.267 1.00 56.87 681 GLN A N 1
ATOM 2914 C CA . GLN A 1 368 ? -6.776 -68.147 26.991 1.00 54.42 681 GLN A CA 1
ATOM 2915 C C . GLN A 1 368 ? -7.851 -67.942 28.082 1.00 49.70 681 GLN A C 1
ATOM 2916 O O . GLN A 1 368 ? -7.576 -67.299 29.092 1.00 47.42 681 GLN A O 1
ATOM 2922 N N . TYR A 1 369 ? -9.056 -68.491 27.868 1.00 47.45 682 TYR A N 1
ATOM 2923 C CA . TYR A 1 369 ? -10.217 -68.310 28.757 1.00 45.50 682 TYR A CA 1
ATOM 2924 C C . TYR A 1 369 ? -10.594 -69.583 29.516 1.00 44.73 682 TYR A C 1
ATOM 2925 O O . TYR A 1 369 ? -10.545 -70.674 28.954 1.00 43.81 682 TYR A O 1
ATOM 2934 N N . SER A 1 370 ? -10.990 -69.430 30.781 1.00 44.15 683 SER A N 1
ATOM 2935 C CA . SER A 1 370 ? -11.556 -70.526 31.570 1.00 43.98 683 SER A CA 1
ATOM 2936 C C . SER A 1 370 ? -13.024 -70.761 31.231 1.00 45.05 683 SER A C 1
ATOM 2937 O O . SER A 1 370 ? -13.521 -71.887 31.323 1.00 46.72 683 SER A O 1
ATOM 2940 N N . GLU A 1 371 ? -13.710 -69.691 30.834 1.00 42.70 684 GLU A N 1
ATOM 2941 C CA . GLU A 1 371 ? -15.124 -69.743 30.490 1.00 41.13 684 GLU A CA 1
ATOM 2942 C C . GLU A 1 371 ? -15.262 -70.281 29.082 1.00 38.76 684 GLU A C 1
ATOM 2943 O O . GLU A 1 371 ? -14.301 -70.263 28.308 1.00 38.36 684 GLU A O 1
ATOM 2949 N N . LYS A 1 372 ? -16.471 -70.725 28.748 1.00 39.26 685 LYS A N 1
ATOM 2950 C CA . LYS A 1 372 ? -16.838 -71.017 27.360 1.00 41.50 685 LYS A CA 1
ATOM 2951 C C . LYS A 1 372 ? -17.158 -69.707 26.629 1.00 40.24 685 LYS A C 1
ATOM 2952 O O . LYS A 1 372 ? -17.756 -68.808 27.214 1.00 40.41 685 LYS A O 1
ATOM 2958 N N . LEU A 1 373 ? -16.761 -69.621 25.361 1.00 40.07 686 LEU A N 1
ATOM 2959 C CA . LEU A 1 373 ? -17.046 -68.468 24.507 1.00 40.20 686 LEU A CA 1
ATOM 2960 C C . LEU A 1 373 ? -18.524 -68.439 24.106 1.00 41.40 686 LEU A C 1
ATOM 2961 O O . LEU A 1 373 ? -19.077 -69.451 23.657 1.00 38.96 686 LEU A O 1
ATOM 2966 N N . ALA A 1 374 ? -19.156 -67.277 24.276 1.00 38.54 687 ALA A N 1
ATOM 2967 C CA . ALA A 1 374 ? -20.529 -67.040 23.825 1.00 38.24 687 ALA A CA 1
ATOM 2968 C C . ALA A 1 374 ? -20.495 -65.837 22.887 1.00 38.54 687 ALA A C 1
ATOM 2969 O O . ALA A 1 374 ? -20.342 -64.706 23.339 1.00 37.21 687 ALA A O 1
ATOM 2971 N N . TYR A 1 375 ? -20.603 -66.091 21.585 1.00 36.29 688 TYR A N 1
ATOM 2972 C CA . TYR A 1 375 ? -20.403 -65.059 20.582 1.00 36.49 688 TYR A CA 1
ATOM 2973 C C . TYR A 1 375 ? -21.653 -64.229 20.342 1.00 35.87 688 TYR A C 1
ATOM 2974 O O . TYR A 1 375 ? -22.721 -64.768 20.047 1.00 36.32 688 TYR A O 1
ATOM 2983 N N . MET A 1 376 ? -21.504 -62.910 20.465 1.00 33.88 689 MET A N 1
ATOM 2984 C CA . MET A 1 376 ? -22.399 -61.967 19.816 1.00 32.85 689 MET A CA 1
ATOM 2985 C C . MET A 1 376 ? -22.063 -61.964 18.321 1.00 31.56 689 MET A C 1
ATOM 2986 O O . MET A 1 376 ? -20.923 -62.227 17.944 1.00 33.64 689 MET A O 1
ATOM 2991 N N . PRO A 1 377 ? -23.044 -61.652 17.460 1.00 32.00 690 PRO A N 1
ATOM 2992 C CA . PRO A 1 377 ? -22.833 -61.818 16.014 1.00 32.60 690 PRO A CA 1
ATOM 2993 C C . PRO A 1 377 ? -21.943 -60.785 15.323 1.00 33.87 690 PRO A C 1
ATOM 2994 O O . PRO A 1 377 ? -21.380 -61.080 14.273 1.00 33.19 690 PRO A O 1
ATOM 2998 N N . HIS A 1 378 ? -21.817 -59.587 15.890 1.00 34.01 691 HIS A N 1
ATOM 2999 C CA . HIS A 1 378 ? -20.971 -58.545 15.310 1.00 34.61 691 HIS A CA 1
ATOM 3000 C C . HIS A 1 378 ? -19.834 -58.256 16.293 1.00 34.07 691 HIS A C 1
ATOM 3001 O O . HIS A 1 378 ? -18.804 -58.919 16.220 1.00 33.91 691 HIS A O 1
ATOM 3008 N N . THR A 1 379 ? -20.009 -57.316 17.220 1.00 31.62 692 THR A N 1
ATOM 3009 C CA . THR A 1 379 ? -19.037 -57.148 18.314 1.00 31.07 692 THR A CA 1
ATOM 3010 C C . THR A 1 379 ? -19.785 -57.271 19.624 1.00 29.43 692 THR A C 1
ATOM 3011 O O . THR A 1 379 ? -20.990 -57.013 19.676 1.00 27.94 692 THR A O 1
ATOM 3015 N N . PHE A 1 380 ? -19.089 -57.696 20.677 1.00 28.03 693 PHE A N 1
ATOM 3016 C CA . PHE A 1 380 ? -19.669 -57.651 22.028 1.00 28.51 693 PHE A CA 1
ATOM 3017 C C . PHE A 1 380 ? -19.667 -56.215 22.572 1.00 26.85 693 PHE A C 1
ATOM 3018 O O . PHE A 1 380 ? -20.347 -55.929 23.552 1.00 27.47 693 PHE A O 1
ATOM 3026 N N . PHE A 1 381 ? -18.904 -55.325 21.945 1.00 27.21 694 PHE A N 1
ATOM 3027 C CA . PHE A 1 381 ? -18.833 -53.947 22.409 1.00 28.68 694 PHE A CA 1
ATOM 3028 C C . PHE A 1 381 ? -20.075 -53.169 21.985 1.00 28.35 694 PHE A C 1
ATOM 3029 O O . PHE A 1 381 ? -20.717 -53.482 20.994 1.00 28.73 694 PHE A O 1
ATOM 3037 N N . ILE A 1 382 ? -20.443 -52.204 22.809 1.00 26.97 695 ILE A N 1
ATOM 3038 C CA . ILE A 1 382 ? -21.587 -51.356 22.556 1.00 26.70 695 ILE A CA 1
ATOM 3039 C C . ILE A 1 382 ? -21.272 -50.016 23.213 1.00 26.03 695 ILE A C 1
ATOM 3040 O O . ILE A 1 382 ? -20.413 -49.945 24.096 1.00 26.65 695 ILE A O 1
ATOM 3045 N N . GLY A 1 383 ? -21.921 -48.964 22.746 1.00 24.44 696 GLY A N 1
ATOM 3046 C CA . GLY A 1 383 ? -21.741 -47.616 23.306 1.00 23.32 696 GLY A CA 1
ATOM 3047 C C . GLY A 1 383 ? -23.080 -46.929 23.336 1.00 23.49 696 GLY A C 1
ATOM 3048 O O . GLY A 1 383 ? -23.924 -47.189 22.500 1.00 24.98 696 GLY A O 1
ATOM 3049 N N . ASP A 1 384 ? -23.286 -46.035 24.300 1.00 23.03 697 ASP A N 1
ATOM 3050 C CA . ASP A 1 384 ? -24.546 -45.311 24.367 1.00 22.65 697 ASP A CA 1
ATOM 3051 C C . ASP A 1 384 ? -24.489 -43.958 23.654 1.00 21.91 697 ASP A C 1
ATOM 3052 O O . ASP A 1 384 ? -25.341 -43.114 23.886 1.00 21.33 697 ASP A O 1
ATOM 3057 N N . HIS A 1 385 ? -23.558 -43.799 22.713 1.00 21.02 698 HIS A N 1
ATOM 3058 C CA . HIS A 1 385 ? -23.256 -42.508 22.109 1.00 21.51 698 HIS A CA 1
ATOM 3059 C C . HIS A 1 385 ? -24.442 -41.887 21.352 1.00 21.94 698 HIS A C 1
ATOM 3060 O O . HIS A 1 385 ? -24.623 -40.682 21.379 1.00 21.04 698 HIS A O 1
ATOM 3067 N N . ALA A 1 386 ? -25.253 -42.711 20.694 1.00 23.57 699 ALA A N 1
ATOM 3068 C CA . ALA A 1 386 ? -26.411 -42.204 19.951 1.00 24.99 699 ALA A CA 1
ATOM 3069 C C . ALA A 1 386 ? -27.408 -41.502 20.878 1.00 25.21 699 ALA A C 1
ATOM 3070 O O . ALA A 1 386 ? -28.036 -40.524 20.482 1.00 25.44 699 ALA A O 1
ATOM 3072 N N . ASN A 1 387 ? -27.514 -41.993 22.114 1.00 23.97 700 ASN A N 1
ATOM 3073 C CA . ASN A 1 387 ? -28.416 -41.432 23.119 1.00 24.23 700 ASN A CA 1
ATOM 3074 C C . ASN A 1 387 ? -27.737 -40.290 23.872 1.00 22.97 700 ASN A C 1
ATOM 3075 O O . ASN A 1 387 ? -28.356 -39.268 24.130 1.00 23.69 700 ASN A O 1
ATOM 3080 N N . MET A 1 388 ? -26.464 -40.462 24.221 1.00 22.03 701 MET A N 1
ATOM 3081 C CA . MET A 1 388 ? -25.766 -39.464 25.032 1.00 22.76 701 MET A CA 1
ATOM 3082 C C . MET A 1 388 ? -25.339 -38.238 24.251 1.00 22.78 701 MET A C 1
ATOM 3083 O O . MET A 1 388 ? -25.414 -37.131 24.772 1.00 23.25 701 MET A O 1
ATOM 3088 N N . PHE A 1 389 ? -24.887 -38.431 23.007 1.00 21.85 702 PHE A N 1
ATOM 3089 C CA . PHE A 1 389 ? -24.316 -37.344 22.200 1.00 20.66 702 PHE A CA 1
ATOM 3090 C C . PHE A 1 389 ? -24.982 -37.236 20.828 1.00 21.18 702 PHE A C 1
ATOM 3091 O O . PHE A 1 389 ? -24.293 -37.277 19.792 1.00 21.68 702 PHE A O 1
ATOM 3099 N N . PRO A 1 390 ? -26.307 -37.065 20.806 1.00 20.81 703 PRO A N 1
ATOM 3100 C CA . PRO A 1 390 ? -26.974 -36.965 19.512 1.00 21.55 703 PRO A CA 1
ATOM 3101 C C . PRO A 1 390 ? -26.676 -35.656 18.766 1.00 22.22 703 PRO A C 1
ATOM 3102 O O . PRO A 1 390 ? -26.902 -35.562 17.552 1.00 21.96 703 PRO A O 1
ATOM 3106 N N . HIS A 1 391 ? -26.190 -34.649 19.493 1.00 21.23 704 HIS A N 1
ATOM 3107 C CA . HIS A 1 391 ? -25.732 -33.400 18.879 1.00 21.80 704 HIS A CA 1
ATOM 3108 C C . HIS A 1 391 ? -24.500 -33.589 17.986 1.00 22.45 704 HIS A C 1
ATOM 3109 O O . HIS A 1 391 ? -24.192 -32.708 17.194 1.00 24.26 704 HIS A O 1
ATOM 3116 N N . LEU A 1 392 ? -23.819 -34.738 18.085 1.00 22.91 705 LEU A N 1
ATOM 3117 C CA . LEU A 1 392 ? -22.675 -35.045 17.213 1.00 23.66 705 LEU A CA 1
ATOM 3118 C C . LEU A 1 392 ? -23.038 -35.876 15.982 1.00 24.44 705 LEU A C 1
ATOM 3119 O O . LEU A 1 392 ? -22.149 -36.212 15.193 1.00 23.92 705 LEU A O 1
ATOM 3124 N N . LYS A 1 393 ? -24.328 -36.153 15.781 1.00 25.07 706 LYS A N 1
ATOM 3125 C CA . LYS A 1 393 ? -24.776 -36.897 14.594 1.00 26.79 706 LYS A CA 1
ATOM 3126 C C . LYS A 1 393 ? -24.562 -36.086 13.337 1.00 26.88 706 LYS A C 1
ATOM 3127 O O . LYS A 1 393 ? -24.265 -36.656 12.291 1.00 26.08 706 LYS A O 1
ATOM 3133 N N . LYS A 1 394 ? -24.713 -34.769 13.439 1.00 26.70 707 LYS A N 1
ATOM 3134 C CA . LYS A 1 394 ? -24.456 -33.875 12.319 1.00 29.26 707 LYS A CA 1
ATOM 3135 C C . LYS A 1 394 ? -23.502 -32.777 12.728 1.00 27.42 707 LYS A C 1
ATOM 3136 O O . LYS A 1 394 ? -23.349 -32.482 13.909 1.00 27.28 707 LYS A O 1
ATOM 3142 N N . LYS A 1 395 ? -22.829 -32.195 11.745 1.00 25.89 708 LYS A N 1
ATOM 3143 C CA . LYS A 1 395 ? -21.930 -31.086 11.993 1.00 26.47 708 LYS A CA 1
ATOM 3144 C C . LYS A 1 395 ? -21.986 -30.091 10.857 1.00 26.87 708 LYS A C 1
ATOM 3145 O O . LYS A 1 395 ? -22.472 -30.401 9.768 1.00 28.02 708 LYS A O 1
ATOM 3151 N N . ALA A 1 396 ? -21.507 -28.894 11.151 1.00 26.74 709 ALA A N 1
ATOM 3152 C CA . ALA A 1 396 ? -21.231 -27.867 10.153 1.00 27.70 709 ALA A CA 1
ATOM 3153 C C . ALA A 1 396 ? -19.814 -27.355 10.382 1.00 28.42 709 ALA A C 1
ATOM 3154 O O . ALA A 1 396 ? -19.210 -27.589 11.442 1.00 27.61 709 ALA A O 1
ATOM 3156 N N . VAL A 1 397 ? -19.272 -26.671 9.381 1.00 28.69 710 VAL A N 1
ATOM 3157 C CA . VAL A 1 397 ? -17.958 -26.054 9.516 1.00 29.28 710 VAL A CA 1
ATOM 3158 C C . VAL A 1 397 ? -17.981 -24.613 9.047 1.00 29.85 710 VAL A C 1
ATOM 3159 O O . VAL A 1 397 ? -18.915 -24.181 8.373 1.00 28.63 710 VAL A O 1
ATOM 3163 N N . ILE A 1 398 ? -16.942 -23.880 9.433 1.00 32.89 711 ILE A N 1
ATOM 3164 C CA . ILE A 1 398 ? -16.712 -22.514 8.980 1.00 36.03 711 ILE A CA 1
ATOM 3165 C C . ILE A 1 398 ? -15.487 -22.561 8.067 1.00 39.83 711 ILE A C 1
ATOM 3166 O O . ILE A 1 398 ? -14.439 -23.083 8.458 1.00 38.45 711 ILE A O 1
ATOM 3171 N N . ASP A 1 399 ? -15.632 -22.029 6.857 1.00 44.71 712 ASP A N 1
ATOM 3172 C CA . ASP A 1 399 ? -14.550 -22.014 5.870 1.00 50.17 712 ASP A CA 1
ATOM 3173 C C . ASP A 1 399 ? -13.661 -20.786 6.086 1.00 53.62 712 ASP A C 1
ATOM 3174 O O . ASP A 1 399 ? -13.961 -19.694 5.598 1.00 52.98 712 ASP A O 1
ATOM 3179 N N . PHE A 1 400 ? -12.585 -20.986 6.846 1.00 58.60 713 PHE A N 1
ATOM 3180 C CA . PHE A 1 400 ? -11.542 -19.983 7.054 1.00 64.64 713 PHE A CA 1
ATOM 3181 C C . PHE A 1 400 ? -10.546 -20.039 5.892 1.00 65.72 713 PHE A C 1
ATOM 3182 O O . PHE A 1 400 ? -10.574 -19.211 4.983 1.00 69.02 713 PHE A O 1
ATOM 3190 N N . ILE A 1 406 ? -11.881 -26.964 1.261 1.00 42.50 719 ILE A N 1
ATOM 3191 C CA . ILE A 1 406 ? -12.711 -26.967 2.477 1.00 43.00 719 ILE A CA 1
ATOM 3192 C C . ILE A 1 406 ? -12.304 -28.107 3.430 1.00 39.73 719 ILE A C 1
ATOM 3193 O O . ILE A 1 406 ? -12.169 -29.254 3.010 1.00 40.66 719 ILE A O 1
ATOM 3198 N N . TYR A 1 407 ? -12.120 -27.774 4.710 1.00 38.04 720 TYR A N 1
ATOM 3199 C CA . TYR A 1 407 ? -11.748 -28.754 5.738 1.00 36.30 720 TYR A CA 1
ATOM 3200 C C . TYR A 1 407 ? -12.973 -29.161 6.557 1.00 33.33 720 TYR A C 1
ATOM 3201 O O . TYR A 1 407 ? -13.820 -28.322 6.845 1.00 32.00 720 TYR A O 1
ATOM 3210 N N . ASP A 1 408 ? -13.030 -30.434 6.957 1.00 30.00 721 ASP A N 1
ATOM 3211 C CA . ASP A 1 408 ? -14.115 -30.933 7.817 1.00 28.23 721 ASP A CA 1
ATOM 3212 C C . ASP A 1 408 ? -13.810 -30.881 9.328 1.00 27.67 721 ASP A C 1
ATOM 3213 O O . ASP A 1 408 ? -14.683 -31.203 10.129 1.00 27.85 721 ASP A O 1
ATOM 3218 N N . ASN A 1 409 ? -12.598 -30.480 9.719 1.00 27.02 722 ASN A N 1
ATOM 3219 C CA . ASN A 1 409 ? -12.124 -30.679 11.100 1.00 25.31 722 ASN A CA 1
ATOM 3220 C C . ASN A 1 409 ? -11.236 -29.570 11.665 1.00 25.75 722 ASN A C 1
ATOM 3221 O O . ASN A 1 409 ? -10.409 -29.804 12.566 1.00 27.48 722 ASN A O 1
ATOM 3226 N N . ARG A 1 410 ? -11.424 -28.349 11.168 1.00 26.56 723 ARG A N 1
ATOM 3227 C CA . ARG A 1 410 ? -10.674 -27.192 11.664 1.00 28.05 723 ARG A CA 1
ATOM 3228 C C . ARG A 1 410 ? -11.509 -26.352 12.610 1.00 26.92 723 ARG A C 1
ATOM 3229 O O . ARG A 1 410 ? -11.056 -25.998 13.685 1.00 26.61 723 ARG A O 1
ATOM 3237 N N . ILE A 1 411 ? -12.710 -26.001 12.167 1.00 26.57 724 ILE A N 1
ATOM 3238 C CA . ILE A 1 411 ? -13.665 -25.235 12.948 1.00 28.17 724 ILE A CA 1
ATOM 3239 C C . ILE A 1 411 ? -14.994 -25.939 12.759 1.00 27.43 724 ILE A C 1
ATOM 3240 O O . ILE A 1 411 ? -15.522 -25.977 11.646 1.00 27.61 724 ILE A O 1
ATOM 3245 N N . VAL A 1 412 ? -15.532 -26.487 13.851 1.00 27.39 725 VAL A N 1
ATOM 3246 C CA . VAL A 1 412 ? -16.688 -27.376 13.780 1.00 25.91 725 VAL A CA 1
ATOM 3247 C C . VAL A 1 412 ? -17.809 -26.841 14.677 1.00 25.27 725 VAL A C 1
ATOM 3248 O O . VAL A 1 412 ? -17.549 -26.355 15.774 1.00 25.27 725 VAL A O 1
ATOM 3252 N N . LEU A 1 413 ? -19.041 -26.903 14.177 1.00 24.45 726 LEU A N 1
ATOM 3253 C CA . LEU A 1 413 ? -20.242 -26.607 14.965 1.00 25.45 726 LEU A CA 1
ATOM 3254 C C . LEU A 1 413 ? -21.097 -27.867 15.088 1.00 24.69 726 LEU A C 1
ATOM 3255 O O . LEU A 1 413 ? -21.205 -28.633 14.131 1.00 23.94 726 LEU A O 1
ATOM 3260 N N . ASN A 1 414 ? -21.710 -28.057 16.262 1.00 23.02 727 ASN A N 1
ATOM 3261 C CA . ASN A 1 414 ? -22.633 -29.155 16.514 1.00 22.89 727 ASN A CA 1
ATOM 3262 C C . ASN A 1 414 ? -23.752 -28.606 17.379 1.00 22.83 727 ASN A C 1
ATOM 3263 O O . ASN A 1 414 ? -23.518 -27.803 18.286 1.00 25.14 727 ASN A O 1
ATOM 3268 N N . GLY A 1 415 ? -24.963 -29.042 17.117 1.00 23.10 728 GLY A N 1
ATOM 3269 C CA . GLY A 1 415 ? -26.060 -28.727 18.016 1.00 24.55 728 GLY A CA 1
ATOM 3270 C C . GLY A 1 415 ? -27.377 -29.282 17.554 1.00 25.02 728 GLY A C 1
ATOM 3271 O O . GLY A 1 415 ? -27.638 -29.392 16.359 1.00 24.83 728 GLY A O 1
ATOM 3272 N N . ILE A 1 416 ? -28.240 -29.579 18.514 1.00 26.35 729 ILE A N 1
ATOM 3273 C CA . ILE A 1 416 ? -29.594 -30.045 18.196 1.00 27.58 729 ILE A CA 1
ATOM 3274 C C . ILE A 1 416 ? -30.314 -29.030 17.298 1.00 27.04 729 ILE A C 1
ATOM 3275 O O . ILE A 1 416 ? -31.041 -29.411 16.389 1.00 27.31 729 ILE A O 1
ATOM 3280 N N . ASP A 1 417 ? -30.093 -27.745 17.540 1.00 26.96 730 ASP A N 1
ATOM 3281 C CA . ASP A 1 417 ? -30.732 -26.684 16.759 1.00 28.80 730 ASP A CA 1
ATOM 3282 C C . ASP A 1 417 ? -29.833 -26.106 15.651 1.00 27.96 730 ASP A C 1
ATOM 3283 O O . ASP A 1 417 ? -30.059 -24.982 15.180 1.00 28.36 730 ASP A O 1
ATOM 3288 N N . LEU A 1 418 ? -28.851 -26.889 15.209 1.00 27.63 731 LEU A N 1
ATOM 3289 C CA . LEU A 1 418 ? -27.886 -26.421 14.211 1.00 28.73 731 LEU A CA 1
ATOM 3290 C C . LEU A 1 418 ? -28.575 -26.083 12.892 1.00 29.46 731 LEU A C 1
ATOM 3291 O O . LEU A 1 418 ? -28.297 -25.039 12.300 1.00 26.81 731 LEU A O 1
ATOM 3296 N N . LYS A 1 419 ? -29.460 -26.964 12.444 1.00 29.17 732 LYS A N 1
ATOM 3297 C CA . LYS A 1 419 ? -30.207 -26.748 11.194 1.00 32.98 732 LYS A CA 1
ATOM 3298 C C . LYS A 1 419 ? -30.955 -25.408 11.177 1.00 32.52 732 LYS A C 1
ATOM 3299 O O . LYS A 1 419 ? -30.875 -24.672 10.194 1.00 32.26 732 LYS A O 1
ATOM 3305 N N . ALA A 1 420 ? -31.636 -25.075 12.275 1.00 30.84 733 ALA A N 1
ATOM 3306 C CA . ALA A 1 420 ? -32.385 -23.818 12.366 1.00 31.97 733 ALA A CA 1
ATOM 3307 C C . ALA A 1 420 ? -31.443 -22.612 12.357 1.00 30.56 733 ALA A C 1
ATOM 3308 O O . ALA A 1 420 ? -31.725 -21.608 11.725 1.00 33.28 733 ALA A O 1
ATOM 3310 N N . PHE A 1 421 ? -30.308 -22.730 13.030 1.00 29.65 734 PHE A N 1
ATOM 3311 C CA . PHE A 1 421 ? -29.295 -21.692 12.998 1.00 29.82 734 PHE A CA 1
ATOM 3312 C C . PHE A 1 421 ? -28.740 -21.461 11.588 1.00 30.80 734 PHE A C 1
ATOM 3313 O O . PHE A 1 421 ? -28.650 -20.318 11.139 1.00 32.01 734 PHE A O 1
ATOM 3321 N N . LEU A 1 422 ? -28.386 -22.539 10.900 1.00 30.59 735 LEU A N 1
ATOM 3322 C CA . LEU A 1 422 ? -27.870 -22.446 9.526 1.00 31.97 735 LEU A CA 1
ATOM 3323 C C . LEU A 1 422 ? -28.893 -21.847 8.579 1.00 34.14 735 LEU A C 1
ATOM 3324 O O . LEU A 1 422 ? -28.521 -21.088 7.686 1.00 35.50 735 LEU A O 1
ATOM 3329 N N . ASP A 1 423 ? -30.169 -22.196 8.769 1.00 34.37 736 ASP A N 1
ATOM 3330 C CA . ASP A 1 423 ? -31.257 -21.644 7.950 1.00 36.79 736 ASP A CA 1
ATOM 3331 C C . ASP A 1 423 ? -31.466 -20.130 8.156 1.00 36.46 736 ASP A C 1
ATOM 3332 O O . ASP A 1 423 ? -32.051 -19.487 7.291 1.00 36.22 736 ASP A O 1
ATOM 3337 N N . SER A 1 424 ? -31.010 -19.569 9.278 1.00 34.50 737 SER A N 1
ATOM 3338 C CA . SER A 1 424 ? -31.056 -18.112 9.504 1.00 36.19 737 SER A CA 1
ATOM 3339 C C . SER A 1 424 ? -29.906 -17.320 8.860 1.00 37.79 737 SER A C 1
ATOM 3340 O O . SER A 1 424 ? -29.891 -16.092 8.963 1.00 39.33 737 SER A O 1
ATOM 3343 N N . LEU A 1 425 ? -28.934 -18.006 8.260 1.00 39.80 738 LEU A N 1
ATOM 3344 C CA . LEU A 1 425 ? -27.725 -17.364 7.731 1.00 43.54 738 LEU A CA 1
ATOM 3345 C C . LEU A 1 425 ? -27.843 -17.143 6.226 1.00 47.66 738 LEU A C 1
ATOM 3346 O O . LEU A 1 425 ? -28.472 -17.953 5.545 1.00 46.66 738 LEU A O 1
ATOM 3351 N N . PRO A 1 426 ? -27.204 -16.068 5.701 1.00 52.40 739 PRO A N 1
ATOM 3352 C CA . PRO A 1 426 ? -27.370 -15.704 4.288 1.00 55.18 739 PRO A CA 1
ATOM 3353 C C . PRO A 1 426 ? -26.845 -16.733 3.267 1.00 58.52 739 PRO A C 1
ATOM 3354 O O . PRO A 1 426 ? -27.639 -17.218 2.453 1.00 64.28 739 PRO A O 1
ATOM 3358 N N . ASP A 1 427 ? -25.552 -17.072 3.313 1.00 58.02 740 ASP A N 1
ATOM 3359 C CA . ASP A 1 427 ? -24.893 -17.772 2.184 1.00 59.27 740 ASP A CA 1
ATOM 3360 C C . ASP A 1 427 ? -24.256 -19.118 2.547 1.00 56.38 740 ASP A C 1
ATOM 3361 O O . ASP A 1 427 ? -23.071 -19.343 2.282 1.00 56.73 740 ASP A O 1
ATOM 3366 N N . VAL A 1 428 ? -25.051 -20.028 3.107 1.00 49.63 741 VAL A N 1
ATOM 3367 C CA . VAL A 1 428 ? -24.538 -21.339 3.527 1.00 47.93 741 VAL A CA 1
ATOM 3368 C C . VAL A 1 428 ? -24.413 -22.293 2.330 1.00 46.82 741 VAL A C 1
ATOM 3369 O O . VAL A 1 428 ? -25.360 -22.493 1.574 1.00 45.42 741 VAL A O 1
ATOM 3373 N N . LYS A 1 429 ? -23.233 -22.881 2.190 1.00 47.75 742 LYS A N 1
ATOM 3374 C CA . LYS A 1 429 ? -22.913 -23.797 1.104 1.00 49.27 742 LYS A CA 1
ATOM 3375 C C . LYS A 1 429 ? -23.042 -25.230 1.616 1.00 46.63 742 LYS A C 1
ATOM 3376 O O . LYS A 1 429 ? -22.560 -25.541 2.703 1.00 44.66 742 LYS A O 1
ATOM 3382 N N . ILE A 1 430 ? -23.687 -26.094 0.840 1.00 45.23 743 ILE A N 1
ATOM 3383 C CA . ILE A 1 430 ? -23.844 -27.509 1.204 1.00 45.65 743 ILE A CA 1
ATOM 3384 C C . ILE A 1 430 ? -22.855 -28.348 0.402 1.00 46.80 743 ILE A C 1
ATOM 3385 O O . ILE A 1 430 ? -22.936 -28.397 -0.826 1.00 47.30 743 ILE A O 1
ATOM 3390 N N . VAL A 1 431 ? -21.923 -29.004 1.091 1.00 46.25 744 VAL A N 1
ATOM 3391 C CA . VAL A 1 431 ? -20.987 -29.928 0.454 1.00 47.97 744 VAL A CA 1
ATOM 3392 C C . VAL A 1 431 ? -21.516 -31.347 0.622 1.00 51.94 744 VAL A C 1
ATOM 3393 O O . VAL A 1 431 ? -21.734 -31.795 1.747 1.00 49.97 744 VAL A O 1
ATOM 3397 N N . LYS A 1 432 ? -21.720 -32.051 -0.490 1.00 55.92 745 LYS A N 1
ATOM 3398 C CA . LYS A 1 432 ? -22.176 -33.438 -0.448 1.00 61.55 745 LYS A CA 1
ATOM 3399 C C . LYS A 1 432 ? -20.989 -34.337 -0.081 1.00 62.31 745 LYS A C 1
ATOM 3400 O O . LYS A 1 432 ? -19.868 -34.113 -0.556 1.00 61.49 745 LYS A O 1
ATOM 3406 N N . MET A 1 433 ? -21.244 -35.336 0.769 1.00 61.78 746 MET A N 1
ATOM 3407 C CA . MET A 1 433 ? -20.209 -36.259 1.254 1.00 62.33 746 MET A CA 1
ATOM 3408 C C . MET A 1 433 ? -20.203 -37.531 0.409 1.00 61.11 746 MET A C 1
ATOM 3409 O O . MET A 1 433 ? -19.168 -38.184 0.262 1.00 64.49 746 MET A O 1
ATOM 3414 N N . LEU A 1 449 ? -24.542 -37.635 5.099 1.00 55.86 762 LEU A N 1
ATOM 3415 C CA . LEU A 1 449 ? -24.972 -37.295 3.738 1.00 60.66 762 LEU A CA 1
ATOM 3416 C C . LEU A 1 449 ? -24.414 -35.941 3.227 1.00 59.15 762 LEU A C 1
ATOM 3417 O O . LEU A 1 449 ? -23.948 -35.860 2.082 1.00 59.35 762 LEU A O 1
ATOM 3422 N N . ASN A 1 450 ? -24.455 -34.889 4.054 1.00 53.75 763 ASN A N 1
ATOM 3423 C CA . ASN A 1 450 ? -23.895 -33.583 3.649 1.00 50.19 763 ASN A CA 1
ATOM 3424 C C . ASN A 1 450 ? -23.322 -32.730 4.794 1.00 45.29 763 ASN A C 1
ATOM 3425 O O . ASN A 1 450 ? -23.689 -32.884 5.963 1.00 42.09 763 ASN A O 1
ATOM 3430 N N . MET A 1 451 ? -22.420 -31.820 4.425 1.00 38.59 764 MET A N 1
ATOM 3431 C CA . MET A 1 451 ? -21.761 -30.935 5.376 1.00 36.27 764 MET A CA 1
ATOM 3432 C C . MET A 1 451 ? -22.021 -29.476 4.994 1.00 35.14 764 MET A C 1
ATOM 3433 O O . MET A 1 451 ? -21.531 -29.013 3.965 1.00 37.08 764 MET A O 1
ATOM 3438 N N . PRO A 1 452 ? -22.794 -28.748 5.813 1.00 31.77 765 PRO A N 1
ATOM 3439 C CA . PRO A 1 452 ? -22.939 -27.309 5.618 1.00 32.62 765 PRO A CA 1
ATOM 3440 C C . PRO A 1 452 ? -21.668 -26.527 5.935 1.00 33.24 765 PRO A C 1
ATOM 3441 O O . PRO A 1 452 ? -20.987 -26.813 6.920 1.00 31.85 765 PRO A O 1
ATOM 3445 N N . VAL A 1 453 ? -21.377 -25.528 5.106 1.00 33.66 766 VAL A N 1
ATOM 3446 C CA . VAL A 1 453 ? -20.174 -24.732 5.222 1.00 33.40 766 VAL A CA 1
ATOM 3447 C C . VAL A 1 453 ? -20.574 -23.267 5.313 1.00 34.83 766 VAL A C 1
ATOM 3448 O O . VAL A 1 453 ? -21.207 -22.725 4.391 1.00 35.68 766 VAL A O 1
ATOM 3452 N N . ILE A 1 454 ? -20.215 -22.640 6.427 1.00 33.58 767 ILE A N 1
ATOM 3453 C CA . ILE A 1 454 ? -20.453 -21.227 6.640 1.00 36.77 767 ILE A CA 1
ATOM 3454 C C . ILE A 1 454 ? -19.252 -20.485 6.040 1.00 40.38 767 ILE A C 1
ATOM 3455 O O . ILE A 1 454 ? -18.116 -20.694 6.488 1.00 38.20 767 ILE A O 1
ATOM 3460 N N . PRO A 1 455 ? -19.496 -19.607 5.039 1.00 44.41 768 PRO A N 1
ATOM 3461 C CA . PRO A 1 455 ? -18.388 -18.874 4.441 1.00 48.01 768 PRO A CA 1
ATOM 3462 C C . PRO A 1 455 ? -17.906 -17.776 5.381 1.00 49.85 768 PRO A C 1
ATOM 3463 O O . PRO A 1 455 ? -18.629 -17.389 6.314 1.00 48.68 768 PRO A O 1
ATOM 3467 N N . MET A 1 456 ? -16.701 -17.279 5.121 1.00 53.20 769 MET A N 1
ATOM 3468 C CA . MET A 1 456 ? -16.092 -16.248 5.956 1.00 56.88 769 MET A CA 1
ATOM 3469 C C . MET A 1 456 ? -16.792 -14.898 5.755 1.00 57.45 769 MET A C 1
ATOM 3470 O O . MET A 1 456 ? -16.480 -14.144 4.834 1.00 60.12 769 MET A O 1
ATOM 3475 N N . ASN A 1 457 ? -17.758 -14.628 6.624 1.00 56.38 770 ASN A N 1
ATOM 3476 C CA . ASN A 1 457 ? -18.540 -13.394 6.621 1.00 56.97 770 ASN A CA 1
ATOM 3477 C C . ASN A 1 457 ? -18.553 -12.856 8.055 1.00 54.64 770 ASN A C 1
ATOM 3478 O O . ASN A 1 457 ? -17.824 -13.375 8.906 1.00 54.59 770 ASN A O 1
ATOM 3483 N N . THR A 1 458 ? -19.351 -11.819 8.318 1.00 53.24 771 THR A N 1
ATOM 3484 C CA . THR A 1 458 ? -19.401 -11.172 9.642 1.00 53.24 771 THR A CA 1
ATOM 3485 C C . THR A 1 458 ? -19.765 -12.141 10.767 1.00 52.03 771 THR A C 1
ATOM 3486 O O . THR A 1 458 ? -19.198 -12.071 11.856 1.00 52.67 771 THR A O 1
ATOM 3490 N N . ILE A 1 459 ? -20.716 -13.030 10.492 1.00 50.71 772 ILE A N 1
ATOM 3491 C CA . ILE A 1 459 ? -21.167 -14.027 11.473 1.00 51.19 772 ILE A CA 1
ATOM 3492 C C . ILE A 1 459 ? -20.062 -15.047 11.802 1.00 48.70 772 ILE A C 1
ATOM 3493 O O . ILE A 1 459 ? -19.826 -15.348 12.972 1.00 47.60 772 ILE A O 1
ATOM 3498 N N . ALA A 1 460 ? -19.381 -15.551 10.779 1.00 45.65 773 ALA A N 1
ATOM 3499 C CA . ALA A 1 460 ? -18.221 -16.425 10.977 1.00 46.19 773 ALA A CA 1
ATOM 3500 C C . ALA A 1 460 ? -17.106 -15.730 11.763 1.00 46.14 773 ALA A C 1
ATOM 3501 O O . ALA A 1 460 ? -16.430 -16.368 12.567 1.00 44.79 773 ALA A O 1
ATOM 3503 N N . GLU A 1 461 ? -16.918 -14.430 11.517 1.00 47.65 774 GLU A N 1
ATOM 3504 C CA . GLU A 1 461 ? -15.922 -13.629 12.246 1.00 47.46 774 GLU A CA 1
ATOM 3505 C C . GLU A 1 461 ? -16.280 -13.413 13.715 1.00 42.49 774 GLU A C 1
ATOM 3506 O O . GLU A 1 461 ? -15.394 -13.376 14.565 1.00 39.58 774 GLU A O 1
ATOM 3512 N N . ALA A 1 462 ? -17.568 -13.236 14.006 1.00 41.31 775 ALA A N 1
ATOM 3513 C CA . ALA A 1 462 ? -18.046 -13.181 15.395 1.00 40.11 775 ALA A CA 1
ATOM 3514 C C . ALA A 1 462 ? -17.734 -14.483 16.146 1.00 39.31 775 ALA A C 1
ATOM 3515 O O . ALA A 1 462 ? -17.268 -14.436 17.287 1.00 36.80 775 ALA A O 1
ATOM 3517 N N . VAL A 1 463 ? -17.959 -15.630 15.494 1.00 38.17 776 VAL A N 1
ATOM 3518 C CA . VAL A 1 463 ? -17.689 -16.934 16.125 1.00 38.49 776 VAL A CA 1
ATOM 3519 C C . VAL A 1 463 ? -16.197 -17.098 16.384 1.00 38.96 776 VAL A C 1
ATOM 3520 O O . VAL A 1 463 ? -15.793 -17.442 17.493 1.00 37.40 776 VAL A O 1
ATOM 3524 N N . ILE A 1 464 ? -15.383 -16.837 15.363 1.00 40.00 777 ILE A N 1
ATOM 3525 C CA . ILE A 1 464 ? -13.928 -16.957 15.505 1.00 42.66 777 ILE A CA 1
ATOM 3526 C C . ILE A 1 464 ? -13.393 -16.020 16.594 1.00 40.87 777 ILE A C 1
ATOM 3527 O O . ILE A 1 464 ? -12.482 -16.392 17.327 1.00 39.43 777 ILE A O 1
ATOM 3532 N N . GLU A 1 465 ? -13.982 -14.833 16.722 1.00 44.05 778 GLU A N 1
ATOM 3533 C CA . GLU A 1 465 ? -13.583 -13.889 17.772 1.00 45.46 778 GLU A CA 1
ATOM 3534 C C . GLU A 1 465 ? -13.896 -14.403 19.179 1.00 42.08 778 GLU A C 1
ATOM 3535 O O . GLU A 1 465 ? -13.086 -14.229 20.086 1.00 42.36 778 GLU A O 1
ATOM 3541 N N . MET A 1 466 ? -15.065 -15.023 19.368 1.00 40.24 779 MET A N 1
ATOM 3542 C CA . MET A 1 466 ? -15.384 -15.680 20.658 1.00 39.36 779 MET A CA 1
ATOM 3543 C C . MET A 1 466 ? -14.287 -16.668 21.044 1.00 36.42 779 MET A C 1
ATOM 3544 O O . MET A 1 466 ? -13.821 -16.668 22.180 1.00 35.35 779 MET A O 1
ATOM 3549 N N . ILE A 1 467 ? -13.889 -17.499 20.084 1.00 37.68 780 ILE A N 1
ATOM 3550 C CA . ILE A 1 467 ? -12.886 -18.541 20.324 1.00 39.77 780 ILE A CA 1
ATOM 3551 C C . ILE A 1 467 ? -11.525 -17.904 20.651 1.00 42.24 780 ILE A C 1
ATOM 3552 O O . ILE A 1 467 ? -10.909 -18.245 21.672 1.00 39.47 780 ILE A O 1
ATOM 3557 N N . ASN A 1 468 ? -11.088 -16.955 19.817 1.00 44.37 781 ASN A N 1
ATOM 3558 C CA . ASN A 1 468 ? -9.778 -16.297 20.014 1.00 47.24 781 ASN A CA 1
ATOM 3559 C C . ASN A 1 468 ? -9.668 -15.566 21.350 1.00 46.20 781 ASN A C 1
ATOM 3560 O O . ASN A 1 468 ? -8.643 -15.644 22.014 1.00 48.00 781 ASN A O 1
ATOM 3565 N N . ARG A 1 469 ? -10.734 -14.881 21.748 1.00 48.74 782 ARG A N 1
ATOM 3566 C CA . ARG A 1 469 ? -10.758 -14.179 23.030 1.00 49.35 782 ARG A CA 1
ATOM 3567 C C . ARG A 1 469 ? -10.990 -15.099 24.229 1.00 46.62 782 ARG A C 1
ATOM 3568 O O . ARG A 1 469 ? -10.752 -14.697 25.357 1.00 43.63 782 ARG A O 1
ATOM 3576 N N . GLY A 1 470 ? -11.460 -16.323 23.992 1.00 46.89 783 GLY A N 1
ATOM 3577 C CA . GLY A 1 470 ? -11.778 -17.254 25.077 1.00 44.54 783 GLY A CA 1
ATOM 3578 C C . GLY A 1 470 ? -13.039 -16.851 25.831 1.00 42.27 783 GLY A C 1
ATOM 3579 O O . GLY A 1 470 ? -13.136 -17.061 27.043 1.00 40.17 783 GLY A O 1
ATOM 3580 N N . GLN A 1 471 ? -13.998 -16.264 25.114 1.00 42.35 784 GLN A N 1
ATOM 3581 C CA . GLN A 1 471 ? -15.307 -15.944 25.693 1.00 43.40 784 GLN A CA 1
ATOM 3582 C C . GLN A 1 471 ? -16.130 -17.231 25.830 1.00 39.77 784 GLN A C 1
ATOM 3583 O O . GLN A 1 471 ? -15.912 -18.203 25.104 1.00 37.63 784 GLN A O 1
ATOM 3589 N N . ILE A 1 472 ? -17.076 -17.209 26.758 1.00 36.36 785 ILE A N 1
ATOM 3590 C CA . ILE A 1 472 ? -17.865 -18.391 27.117 1.00 34.59 785 ILE A CA 1
ATOM 3591 C C . ILE A 1 472 ? -18.945 -18.689 26.076 1.00 32.54 785 ILE A C 1
ATOM 3592 O O . ILE A 1 472 ? -19.159 -19.843 25.716 1.00 30.38 785 ILE A O 1
ATOM 3597 N N . GLN A 1 473 ? -19.623 -17.649 25.613 1.00 30.69 786 GLN A N 1
ATOM 3598 C CA . GLN A 1 473 ? -20.758 -17.795 24.707 1.00 30.71 786 GLN A CA 1
ATOM 3599 C C . GLN A 1 473 ? -21.086 -16.466 24.038 1.00 32.35 786 GLN A C 1
ATOM 3600 O O . GLN A 1 473 ? -20.736 -15.407 24.554 1.00 33.78 786 GLN A O 1
ATOM 3606 N N . ILE A 1 474 ? -21.750 -16.537 22.891 1.00 32.52 787 ILE A N 1
ATOM 3607 C CA . ILE A 1 474 ? -22.334 -15.370 22.233 1.00 34.26 787 ILE A CA 1
ATOM 3608 C C . ILE A 1 474 ? -23.724 -15.743 21.722 1.00 34.63 787 ILE A C 1
ATOM 3609 O O . ILE A 1 474 ? -24.167 -16.890 21.887 1.00 33.51 787 ILE A O 1
ATOM 3614 N N . THR A 1 475 ? -24.406 -14.765 21.129 1.00 32.62 788 THR A N 1
ATOM 3615 C CA . THR A 1 475 ? -25.715 -14.943 20.528 1.00 32.75 788 THR A CA 1
ATOM 3616 C C . THR A 1 475 ? -25.662 -14.444 19.097 1.00 34.01 788 THR A C 1
ATOM 3617 O O . THR A 1 475 ? -25.231 -13.319 18.854 1.00 36.78 788 THR A O 1
ATOM 3621 N N . ILE A 1 476 ? -26.078 -15.278 18.152 1.00 34.17 789 ILE A N 1
ATOM 3622 C CA . ILE A 1 476 ? -26.194 -14.877 16.760 1.00 34.52 789 ILE A CA 1
ATOM 3623 C C . ILE A 1 476 ? -27.591 -15.219 16.260 1.00 34.42 789 ILE A C 1
ATOM 3624 O O . ILE A 1 476 ? -27.989 -16.389 16.265 1.00 32.92 789 ILE A O 1
ATOM 3629 N N . ASN A 1 477 ? -28.316 -14.205 15.793 1.00 33.43 790 ASN A N 1
ATOM 3630 C CA . ASN A 1 477 ? -29.698 -14.363 15.317 1.00 33.23 790 ASN A CA 1
ATOM 3631 C C . ASN A 1 477 ? -30.606 -15.060 16.355 1.00 31.42 790 ASN A C 1
ATOM 3632 O O . ASN A 1 477 ? -31.466 -15.866 16.006 1.00 30.49 790 ASN A O 1
ATOM 3637 N N . GLY A 1 478 ? -30.399 -14.736 17.626 1.00 30.33 791 GLY A N 1
ATOM 3638 C CA . GLY A 1 478 ? -31.162 -15.325 18.716 1.00 31.68 791 GLY A CA 1
ATOM 3639 C C . GLY A 1 478 ? -30.692 -16.708 19.176 1.00 31.31 791 GLY A C 1
ATOM 3640 O O . GLY A 1 478 ? -31.171 -17.203 20.198 1.00 30.26 791 GLY A O 1
ATOM 3641 N N . PHE A 1 479 ? -29.755 -17.321 18.454 1.00 31.41 792 PHE A N 1
ATOM 3642 C CA . PHE A 1 479 ? -29.248 -18.657 18.807 1.00 31.15 792 PHE A CA 1
ATOM 3643 C C . PHE A 1 479 ? -28.101 -18.573 19.788 1.00 31.90 792 PHE A C 1
ATOM 3644 O O . PHE A 1 479 ? -27.231 -17.720 19.657 1.00 31.31 792 PHE A O 1
ATOM 3652 N N . SER A 1 480 ? -28.107 -19.469 20.771 1.00 32.14 793 SER A N 1
ATOM 3653 C CA . SER A 1 480 ? -27.026 -19.578 21.747 1.00 32.58 793 SER A CA 1
ATOM 3654 C C . SER A 1 480 ? -25.841 -20.319 21.126 1.00 32.29 793 SER A C 1
ATOM 3655 O O . SER A 1 480 ? -25.989 -21.474 20.719 1.00 30.59 793 SER A O 1
ATOM 3658 N N . ILE A 1 481 ? -24.685 -19.657 21.055 1.00 30.12 794 ILE A N 1
ATOM 3659 C CA . ILE A 1 481 ? -23.468 -20.237 20.488 1.00 30.93 794 ILE A CA 1
ATOM 3660 C C . ILE A 1 481 ? -22.430 -20.310 21.604 1.00 31.20 794 ILE A C 1
ATOM 3661 O O . ILE A 1 481 ? -22.022 -19.280 22.129 1.00 33.30 794 ILE A O 1
ATOM 3666 N N . SER A 1 482 ? -22.019 -21.532 21.964 1.00 29.07 795 SER A N 1
ATOM 3667 C CA . SER A 1 482 ? -21.178 -21.799 23.140 1.00 28.14 795 SER A CA 1
ATOM 3668 C C . SER A 1 482 ? -19.747 -22.135 22.726 1.00 27.15 795 SER A C 1
ATOM 3669 O O . SER A 1 482 ? -19.528 -22.778 21.705 1.00 26.41 795 SER A O 1
ATOM 3672 N N . ASN A 1 483 ? -18.789 -21.720 23.545 1.00 26.57 796 ASN A N 1
ATOM 3673 C CA . ASN A 1 483 ? -17.397 -22.114 23.383 1.00 26.91 796 ASN A CA 1
ATOM 3674 C C . ASN A 1 483 ? -17.239 -23.518 23.967 1.00 24.97 796 ASN A C 1
ATOM 3675 O O . ASN A 1 483 ? -17.510 -23.727 25.145 1.00 24.35 796 ASN A O 1
ATOM 3680 N N . GLY A 1 484 ? -16.776 -24.461 23.150 1.00 24.46 797 GLY A N 1
ATOM 3681 C CA . GLY A 1 484 ? -16.607 -25.855 23.579 1.00 25.00 797 GLY A CA 1
ATOM 3682 C C . GLY A 1 484 ? -15.683 -26.091 24.764 1.00 24.99 797 GLY A C 1
ATOM 3683 O O . GLY A 1 484 ? -15.721 -27.159 25.363 1.00 25.89 797 GLY A O 1
ATOM 3684 N N . LEU A 1 485 ? -14.831 -25.111 25.090 1.00 25.10 798 LEU A N 1
ATOM 3685 C CA . LEU A 1 485 ? -13.995 -25.185 26.293 1.00 26.15 798 LEU A CA 1
ATOM 3686 C C . LEU A 1 485 ? -14.710 -24.816 27.594 1.00 25.36 798 LEU A C 1
ATOM 3687 O O . LEU A 1 485 ? -14.169 -25.024 28.687 1.00 26.37 798 LEU A O 1
ATOM 3692 N N . ALA A 1 486 ? -15.913 -24.270 27.489 1.00 26.77 799 ALA A N 1
ATOM 3693 C CA . ALA A 1 486 ? -16.598 -23.693 28.633 1.00 26.20 799 ALA A CA 1
ATOM 3694 C C . ALA A 1 486 ? -17.855 -24.445 29.052 1.00 26.43 799 ALA A C 1
ATOM 3695 O O . ALA A 1 486 ? -18.652 -23.899 29.817 1.00 27.44 799 ALA A O 1
ATOM 3697 N N A THR A 1 487 ? -18.014 -25.689 28.597 0.50 25.32 800 THR A N 1
ATOM 3698 N N B THR A 1 487 ? -18.028 -25.683 28.591 0.50 25.84 800 THR A N 1
ATOM 3699 C CA A THR A 1 487 ? -19.253 -26.444 28.823 0.50 25.58 800 THR A CA 1
ATOM 3700 C CA B THR A 1 487 ? -19.274 -26.422 28.825 0.50 26.46 800 THR A CA 1
ATOM 3701 C C A THR A 1 487 ? -19.640 -26.573 30.300 0.50 26.01 800 THR A C 1
ATOM 3702 C C B THR A 1 487 ? -19.646 -26.577 30.305 0.50 26.53 800 THR A C 1
ATOM 3703 O O A THR A 1 487 ? -20.814 -26.408 30.638 0.50 26.12 800 THR A O 1
ATOM 3704 O O B THR A 1 487 ? -20.821 -26.438 30.650 0.50 26.69 800 THR A O 1
ATOM 3711 N N . THR A 1 488 ? -18.663 -26.811 31.176 1.00 26.10 801 THR A N 1
ATOM 3712 C CA . THR A 1 488 ? -18.947 -26.944 32.632 1.00 27.78 801 THR A CA 1
ATOM 3713 C C . THR A 1 488 ? -19.516 -25.660 33.249 1.00 28.52 801 THR A C 1
ATOM 3714 O O . THR A 1 488 ? -20.297 -25.727 34.214 1.00 29.39 801 THR A O 1
ATOM 3718 N N . GLN A 1 489 ? -19.156 -24.506 32.683 1.00 27.98 802 GLN A N 1
ATOM 3719 C CA . GLN A 1 489 ? -19.715 -23.216 33.109 1.00 29.42 802 GLN A CA 1
ATOM 3720 C C . GLN A 1 489 ? -21.118 -22.939 32.566 1.00 30.28 802 GLN A C 1
ATOM 3721 O O . GLN A 1 489 ? -21.841 -22.111 33.121 1.00 34.37 802 GLN A O 1
ATOM 3727 N N . ILE A 1 490 ? -21.486 -23.580 31.463 1.00 27.49 803 ILE A N 1
ATOM 3728 C CA . ILE A 1 490 ? -22.787 -23.373 30.828 1.00 27.03 803 ILE A CA 1
ATOM 3729 C C . ILE A 1 490 ? -23.798 -24.399 31.351 1.00 26.58 803 ILE A C 1
ATOM 3730 O O . ILE A 1 490 ? -24.913 -24.040 31.735 1.00 27.49 803 ILE A O 1
ATOM 3735 N N . ASN A 1 491 ? -23.419 -25.672 31.336 1.00 26.00 804 ASN A N 1
ATOM 3736 C CA . ASN A 1 491 ? -24.302 -26.734 31.818 1.00 26.22 804 ASN A CA 1
ATOM 3737 C C . ASN A 1 491 ? -23.454 -27.935 32.202 1.00 25.61 804 ASN A C 1
ATOM 3738 O O . ASN A 1 491 ? -23.013 -28.699 31.331 1.00 24.35 804 ASN A O 1
ATOM 3743 N N . ASN A 1 492 ? -23.217 -28.099 33.505 1.00 26.46 805 ASN A N 1
ATOM 3744 C CA . ASN A 1 492 ? -22.300 -29.132 33.954 1.00 28.32 805 ASN A CA 1
ATOM 3745 C C . ASN A 1 492 ? -22.804 -30.552 33.668 1.00 27.56 805 ASN A C 1
ATOM 3746 O O . ASN A 1 492 ? -21.997 -31.447 33.436 1.00 26.98 805 ASN A O 1
ATOM 3751 N N . LYS A 1 493 ? -24.120 -30.752 33.671 1.00 27.37 806 LYS A N 1
ATOM 3752 C CA . LYS A 1 493 ? -24.686 -32.056 33.287 1.00 28.54 806 LYS A CA 1
ATOM 3753 C C . LYS A 1 493 ? -24.495 -32.379 31.791 1.00 27.65 806 LYS A C 1
ATOM 3754 O O . LYS A 1 493 ? -24.311 -33.547 31.427 1.00 26.76 806 LYS A O 1
ATOM 3760 N N . ALA A 1 494 ? -24.508 -31.356 30.942 1.00 24.81 807 ALA A N 1
ATOM 3761 C CA . ALA A 1 494 ? -24.187 -31.546 29.523 1.00 25.09 807 ALA A CA 1
ATOM 3762 C C . ALA A 1 494 ? -22.701 -31.877 29.339 1.00 24.83 807 ALA A C 1
ATOM 3763 O O . ALA A 1 494 ? -22.355 -32.691 28.485 1.00 25.44 807 ALA A O 1
ATOM 3765 N N . ALA A 1 495 ? -21.833 -31.296 30.168 1.00 23.74 808 ALA A N 1
ATOM 3766 C CA . ALA A 1 495 ? -20.395 -31.624 30.142 1.00 23.21 808 ALA A CA 1
ATOM 3767 C C . ALA A 1 495 ? -20.078 -33.073 30.477 1.00 23.39 808 ALA A C 1
ATOM 3768 O O . ALA A 1 495 ? -19.190 -33.672 29.872 1.00 22.91 808 ALA A O 1
ATOM 3770 N N . THR A 1 496 ? -20.811 -33.652 31.427 1.00 23.07 809 THR A N 1
ATOM 3771 C CA . THR A 1 496 ? -20.564 -35.023 31.855 1.00 23.93 809 THR A CA 1
ATOM 3772 C C . THR A 1 496 ? -21.240 -36.076 30.991 1.00 23.55 809 THR A C 1
ATOM 3773 O O . THR A 1 496 ? -21.005 -37.264 31.187 1.00 25.31 809 THR A O 1
ATOM 3777 N N . GLY A 1 497 ? -22.096 -35.657 30.058 1.00 23.92 810 GLY A N 1
ATOM 3778 C CA . GLY A 1 497 ? -22.898 -36.590 29.257 1.00 24.72 810 GLY A CA 1
ATOM 3779 C C . GLY A 1 497 ? -24.210 -36.998 29.922 1.00 24.12 810 GLY A C 1
ATOM 3780 O O . GLY A 1 497 ? -24.950 -37.819 29.383 1.00 23.22 810 GLY A O 1
ATOM 3781 N N . GLU A 1 498 ? -24.507 -36.409 31.080 1.00 23.39 811 GLU A N 1
ATOM 3782 C CA . GLU A 1 498 ? -25.756 -36.666 31.772 1.00 24.70 811 GLU A CA 1
ATOM 3783 C C . GLU A 1 498 ? -26.971 -36.025 31.105 1.00 24.21 811 GLU A C 1
ATOM 3784 O O . GLU A 1 498 ? -28.090 -36.491 31.314 1.00 26.03 811 GLU A O 1
ATOM 3790 N N . GLU A 1 499 ? -26.764 -34.921 30.380 1.00 22.98 812 GLU A N 1
ATOM 3791 C CA . GLU A 1 499 ? -27.813 -34.238 29.609 1.00 23.79 812 GLU A CA 1
ATOM 3792 C C . GLU A 1 499 ? -27.252 -33.943 28.235 1.00 22.73 812 GLU A C 1
ATOM 3793 O O . GLU A 1 499 ? -26.032 -33.867 28.079 1.00 22.65 812 GLU A O 1
ATOM 3799 N N . VAL A 1 500 ? -28.135 -33.814 27.246 1.00 21.94 813 VAL A N 1
ATOM 3800 C CA . VAL A 1 500 ? -27.716 -33.396 25.905 1.00 22.88 813 VAL A CA 1
ATOM 3801 C C . VAL A 1 500 ? -27.577 -31.864 25.919 1.00 23.32 813 VAL A C 1
ATOM 3802 O O . VAL A 1 500 ? -28.452 -31.174 26.446 1.00 24.07 813 VAL A O 1
ATOM 3806 N N . PRO A 1 501 ? -26.502 -31.321 25.321 1.00 23.46 814 PRO A N 1
ATOM 3807 C CA . PRO A 1 501 ? -26.398 -29.844 25.295 1.00 24.62 814 PRO A CA 1
ATOM 3808 C C . PRO A 1 501 ? -27.605 -29.208 24.623 1.00 23.73 814 PRO A C 1
ATOM 3809 O O . PRO A 1 501 ? -28.130 -29.767 23.655 1.00 24.81 814 PRO A O 1
ATOM 3813 N N . ARG A 1 502 ? -28.055 -28.074 25.148 1.00 24.36 815 ARG A N 1
ATOM 3814 C CA . ARG A 1 502 ? -29.179 -27.336 24.575 1.00 25.41 815 ARG A CA 1
ATOM 3815 C C . ARG A 1 502 ? -28.730 -26.072 23.828 1.00 26.19 815 ARG A C 1
ATOM 3816 O O . ARG A 1 502 ? -29.566 -25.256 23.426 1.00 27.28 815 ARG A O 1
ATOM 3824 N N . THR A 1 503 ? -27.416 -25.913 23.658 1.00 26.47 816 THR A N 1
ATOM 3825 C CA . THR A 1 503 ? -26.851 -24.823 22.874 1.00 27.61 816 THR A CA 1
ATOM 3826 C C . THR A 1 503 ? -26.063 -25.400 21.705 1.00 27.09 816 THR A C 1
ATOM 3827 O O . THR A 1 503 ? -25.750 -26.596 21.678 1.00 25.71 816 THR A O 1
ATOM 3831 N N . ILE A 1 504 ? -25.758 -24.547 20.731 1.00 26.03 817 ILE A N 1
ATOM 3832 C CA . ILE A 1 504 ? -24.852 -24.916 19.641 1.00 26.69 817 ILE A CA 1
ATOM 3833 C C . ILE A 1 504 ? -23.428 -24.723 20.150 1.00 25.88 817 ILE A C 1
ATOM 3834 O O . ILE A 1 504 ? -23.127 -23.694 20.727 1.00 29.13 817 ILE A O 1
ATOM 3839 N N . ILE A 1 505 ? -22.558 -25.704 19.930 1.00 24.33 818 ILE A N 1
ATOM 3840 C CA . ILE A 1 505 ? -21.195 -25.678 20.469 1.00 24.48 818 ILE A CA 1
ATOM 3841 C C . ILE A 1 505 ? -20.190 -25.570 19.329 1.00 24.98 818 ILE A C 1
ATOM 3842 O O . ILE A 1 505 ? -20.347 -26.212 18.294 1.00 24.86 818 ILE A O 1
ATOM 3847 N N . VAL A 1 506 ? -19.163 -24.758 19.556 1.00 25.67 819 VAL A N 1
ATOM 3848 C CA . VAL A 1 506 ? -18.081 -24.547 18.602 1.00 25.83 819 VAL A CA 1
ATOM 3849 C C . VAL A 1 506 ? -16.803 -25.171 19.130 1.00 24.34 819 VAL A C 1
ATOM 3850 O O . VAL A 1 506 ? -16.429 -24.974 20.293 1.00 25.21 819 VAL A O 1
ATOM 3854 N N . THR A 1 507 ? -16.128 -25.899 18.252 1.00 23.69 820 THR A N 1
ATOM 3855 C CA . THR A 1 507 ? -14.938 -26.666 18.572 1.00 23.76 820 THR A CA 1
ATOM 3856 C C . THR A 1 507 ? -13.906 -26.330 17.498 1.00 24.15 820 THR A C 1
ATOM 3857 O O . THR A 1 507 ? -14.234 -26.361 16.307 1.00 23.38 820 THR A O 1
ATOM 3861 N N . THR A 1 508 ? -12.685 -25.986 17.900 1.00 25.51 821 THR A N 1
ATOM 3862 C CA . THR A 1 508 ? -11.666 -25.583 16.911 1.00 26.02 821 THR A CA 1
ATOM 3863 C C . THR A 1 508 ? -10.287 -26.123 17.243 1.00 25.29 821 THR A C 1
ATOM 3864 O O . THR A 1 508 ? -9.906 -26.288 18.409 1.00 24.66 821 THR A O 1
ATOM 3868 N N . ARG A 1 509 ? -9.510 -26.371 16.197 1.00 25.63 822 ARG A N 1
ATOM 3869 C CA . ARG A 1 509 ? -8.106 -26.740 16.357 1.00 26.38 822 ARG A CA 1
ATOM 3870 C C . ARG A 1 509 ? -7.310 -25.707 17.131 1.00 26.92 822 ARG A C 1
ATOM 3871 O O . ARG A 1 509 ? -6.455 -26.076 17.948 1.00 26.03 822 ARG A O 1
ATOM 3879 N N . SER A 1 510 ? -7.618 -24.430 16.908 1.00 29.76 823 SER A N 1
ATOM 3880 C CA . SER A 1 510 ? -6.924 -23.340 17.584 1.00 33.18 823 SER A CA 1
ATOM 3881 C C . SER A 1 510 ? -7.124 -23.370 19.098 1.00 34.14 823 SER A C 1
ATOM 3882 O O . SER A 1 510 ? -6.195 -23.027 19.822 1.00 36.89 823 SER A O 1
ATOM 3885 N N . GLN A 1 511 ? -8.293 -23.830 19.575 1.00 32.89 824 GLN A N 1
ATOM 3886 C CA . GLN A 1 511 ? -8.558 -24.043 21.022 1.00 31.80 824 GLN A CA 1
ATOM 3887 C C . GLN A 1 511 ? -7.563 -24.969 21.703 1.00 30.04 824 GLN A C 1
ATOM 3888 O O . GLN A 1 511 ? -7.351 -24.838 22.896 1.00 31.19 824 GLN A O 1
ATOM 3894 N N . TYR A 1 512 ? -7.027 -25.950 20.973 1.00 28.27 825 TYR A N 1
ATOM 3895 C CA . TYR A 1 512 ? -6.117 -26.949 21.522 1.00 27.13 825 TYR A CA 1
ATOM 3896 C C . TYR A 1 512 ? -4.657 -26.790 21.051 1.00 27.92 825 TYR A C 1
ATOM 3897 O O . TYR A 1 512 ? -3.826 -27.647 21.313 1.00 28.64 825 TYR A O 1
ATOM 3906 N N . GLY A 1 513 ? -4.357 -25.686 20.375 1.00 29.51 826 GLY A N 1
ATOM 3907 C CA . GLY A 1 513 ? -3.019 -25.450 19.831 1.00 31.26 826 GLY A CA 1
ATOM 3908 C C . GLY A 1 513 ? -2.624 -26.420 18.735 1.00 30.53 826 GLY A C 1
ATOM 3909 O O . GLY A 1 513 ? -1.445 -26.695 18.562 1.00 32.77 826 GLY A O 1
ATOM 3910 N N . LEU A 1 514 ? -3.604 -26.937 17.996 1.00 28.62 827 LEU A N 1
ATOM 3911 C CA . LEU A 1 514 ? -3.335 -27.869 16.898 1.00 30.67 827 LEU A CA 1
ATOM 3912 C C . LEU A 1 514 ? -3.122 -27.090 15.594 1.00 31.46 827 LEU A C 1
ATOM 3913 O O . LEU A 1 514 ? -3.737 -26.048 15.401 1.00 31.68 827 LEU A O 1
ATOM 3918 N N . PRO A 1 515 ? -2.290 -27.614 14.677 1.00 34.17 828 PRO A N 1
ATOM 3919 C CA . PRO A 1 515 ? -2.053 -26.879 13.426 1.00 36.25 828 PRO A CA 1
ATOM 3920 C C . PRO A 1 515 ? -3.243 -26.845 12.463 1.00 36.83 828 PRO A C 1
ATOM 3921 O O . PRO A 1 515 ? -3.883 -27.864 12.231 1.00 35.97 828 PRO A O 1
ATOM 3925 N N . GLU A 1 516 ? -3.493 -25.681 11.872 1.00 41.03 829 GLU A N 1
ATOM 3926 C CA . GLU A 1 516 ? -4.540 -25.521 10.852 1.00 43.28 829 GLU A CA 1
ATOM 3927 C C . GLU A 1 516 ? -4.190 -26.211 9.523 1.00 43.21 829 GLU A C 1
ATOM 3928 O O . GLU A 1 516 ? -5.084 -26.496 8.725 1.00 43.31 829 GLU A O 1
ATOM 3934 N N . ASP A 1 517 ? -2.905 -26.465 9.274 1.00 41.76 830 ASP A N 1
ATOM 3935 C CA . ASP A 1 517 ? -2.429 -26.840 7.926 1.00 44.66 830 ASP A CA 1
ATOM 3936 C C . ASP A 1 517 ? -1.656 -28.153 7.903 1.00 43.61 830 ASP A C 1
ATOM 3937 O O . ASP A 1 517 ? -0.745 -28.326 7.089 1.00 45.64 830 ASP A O 1
ATOM 3942 N N . ALA A 1 518 ? -2.018 -29.077 8.791 1.00 38.02 831 ALA A N 1
ATOM 3943 C CA . ALA A 1 518 ? -1.317 -30.351 8.894 1.00 35.85 831 ALA A CA 1
ATOM 3944 C C . ALA A 1 518 ? -2.222 -31.442 9.433 1.00 32.91 831 ALA A C 1
ATOM 3945 O O . ALA A 1 518 ? -3.324 -31.177 9.920 1.00 32.48 831 ALA A O 1
ATOM 3947 N N . ILE A 1 519 ? -1.737 -32.668 9.313 1.00 30.51 832 ILE A N 1
ATOM 3948 C CA . ILE A 1 519 ? -2.475 -33.849 9.711 1.00 29.26 832 ILE A CA 1
ATOM 3949 C C . ILE A 1 519 ? -2.363 -33.994 11.216 1.00 28.15 832 ILE A C 1
ATOM 3950 O O . ILE A 1 519 ? -1.274 -33.875 11.773 1.00 28.30 832 ILE A O 1
ATOM 3955 N N . VAL A 1 520 ? -3.495 -34.231 11.865 1.00 25.21 833 VAL A N 1
ATOM 3956 C CA . VAL A 1 520 ? -3.514 -34.494 13.315 1.00 24.59 833 VAL A CA 1
ATOM 3957 C C . VAL A 1 520 ? -3.833 -35.973 13.541 1.00 23.84 833 VAL A C 1
ATOM 3958 O O . VAL A 1 520 ? -4.928 -36.435 13.204 1.00 25.48 833 VAL A O 1
ATOM 3962 N N . TYR A 1 521 ? -2.863 -36.708 14.077 1.00 23.33 834 TYR A N 1
ATOM 3963 C CA . TYR A 1 521 ? -3.054 -38.076 14.545 1.00 24.09 834 TYR A CA 1
ATOM 3964 C C . TYR A 1 521 ? -3.371 -37.959 16.019 1.00 24.95 834 TYR A C 1
ATOM 3965 O O . TYR A 1 521 ? -2.734 -37.180 16.701 1.00 26.48 834 TYR A O 1
ATOM 3974 N N . CYS A 1 522 ? -4.348 -38.707 16.514 1.00 26.22 835 CYS A N 1
ATOM 3975 C CA . CYS A 1 522 ? -4.671 -38.640 17.956 1.00 25.61 835 CYS A CA 1
ATOM 3976 C C . CYS A 1 522 ? -4.608 -39.983 18.636 1.00 26.03 835 CYS A C 1
ATOM 3977 O O . CYS A 1 522 ? -4.772 -41.019 18.009 1.00 26.04 835 CYS A O 1
ATOM 3980 N N . ASN A 1 523 ? -4.353 -39.961 19.946 1.00 25.33 836 ASN A N 1
ATOM 3981 C CA . ASN A 1 523 ? -4.706 -41.072 20.812 1.00 25.91 836 ASN A CA 1
ATOM 3982 C C . ASN A 1 523 ? -5.088 -40.476 22.162 1.00 25.00 836 ASN A C 1
ATOM 3983 O O . ASN A 1 523 ? -4.295 -39.748 22.755 1.00 23.48 836 ASN A O 1
ATOM 3988 N N . PHE A 1 524 ? -6.293 -40.802 22.627 1.00 23.87 837 PHE A N 1
ATOM 3989 C CA . PHE A 1 524 ? -6.844 -40.238 23.858 1.00 23.80 837 PHE A CA 1
ATOM 3990 C C . PHE A 1 524 ? -6.893 -41.217 25.041 1.00 23.84 837 PHE A C 1
ATOM 3991 O O . PHE A 1 524 ? -7.640 -40.993 25.996 1.00 24.49 837 PHE A O 1
ATOM 3999 N N . ASN A 1 525 ? -6.074 -42.261 24.998 1.00 24.24 838 ASN A N 1
ATOM 4000 C CA . ASN A 1 525 ? -6.016 -43.247 26.068 1.00 25.19 838 ASN A CA 1
ATOM 4001 C C . ASN A 1 525 ? -5.113 -42.797 27.192 1.00 24.22 838 ASN A C 1
ATOM 4002 O O . ASN A 1 525 ? -4.271 -41.913 27.020 1.00 24.33 838 ASN A O 1
ATOM 4007 N N . GLN A 1 526 ? -5.315 -43.404 28.359 1.00 23.50 839 GLN A N 1
ATOM 4008 C CA . GLN A 1 526 ? -4.383 -43.229 29.457 1.00 23.56 839 GLN A CA 1
ATOM 4009 C C . GLN A 1 526 ? -3.006 -43.660 28.972 1.00 25.11 839 GLN A C 1
ATOM 4010 O O . GLN A 1 526 ? -2.878 -44.650 28.226 1.00 24.42 839 GLN A O 1
ATOM 4016 N N . LEU A 1 527 ? -1.978 -42.944 29.414 1.00 24.40 840 LEU A N 1
ATOM 4017 C CA . LEU A 1 527 ? -0.628 -43.143 28.876 1.00 24.93 840 LEU A CA 1
ATOM 4018 C C . LEU A 1 527 ? -0.030 -44.507 29.196 1.00 25.92 840 LEU A C 1
ATOM 4019 O O . LEU A 1 527 ? 0.855 -44.945 28.478 1.00 26.75 840 LEU A O 1
ATOM 4024 N N . TYR A 1 528 ? -0.530 -45.195 30.231 1.00 26.78 841 TYR A N 1
ATOM 4025 C CA . TYR A 1 528 ? -0.049 -46.548 30.561 1.00 28.91 841 TYR A CA 1
ATOM 4026 C C . TYR A 1 528 ? -0.217 -47.574 29.432 1.00 27.55 841 TYR A C 1
ATOM 4027 O O . TYR A 1 528 ? 0.464 -48.586 29.430 1.00 27.67 841 TYR A O 1
ATOM 4036 N N . LYS A 1 529 ? -1.118 -47.315 28.486 1.00 27.26 842 LYS A N 1
ATOM 4037 C CA . LYS A 1 529 ? -1.339 -48.236 27.374 1.00 27.22 842 LYS A CA 1
ATOM 4038 C C . LYS A 1 529 ? -0.276 -48.129 26.275 1.00 26.43 842 LYS A C 1
ATOM 4039 O O . LYS A 1 529 ? -0.267 -48.945 25.365 1.00 26.89 842 LYS A O 1
ATOM 4045 N N . ILE A 1 530 ? 0.588 -47.123 26.358 1.00 25.51 843 ILE A N 1
ATOM 4046 C CA . ILE A 1 530 ? 1.683 -46.923 25.403 1.00 25.89 843 ILE A CA 1
ATOM 4047 C C . ILE A 1 530 ? 2.930 -47.641 25.921 1.00 26.91 843 ILE A C 1
ATOM 4048 O O . ILE A 1 530 ? 3.254 -47.558 27.111 1.00 26.85 843 ILE A O 1
ATOM 4053 N N . ASP A 1 531 ? 3.644 -48.323 25.024 1.00 27.23 844 ASP A N 1
ATOM 4054 C CA . ASP A 1 531 ? 4.924 -48.970 25.351 1.00 28.47 844 ASP A CA 1
ATOM 4055 C C . ASP A 1 531 ? 5.993 -48.486 24.347 1.00 28.93 844 ASP A C 1
ATOM 4056 O O . ASP A 1 531 ? 5.644 -47.795 23.384 1.00 27.53 844 ASP A O 1
ATOM 4061 N N . PRO A 1 532 ? 7.285 -48.799 24.587 1.00 29.32 845 PRO A N 1
ATOM 4062 C CA . PRO A 1 532 ? 8.345 -48.362 23.658 1.00 30.01 845 PRO A CA 1
ATOM 4063 C C . PRO A 1 532 ? 8.083 -48.703 22.177 1.00 29.11 845 PRO A C 1
ATOM 4064 O O . PRO A 1 532 ? 8.288 -47.857 21.307 1.00 30.44 845 PRO A O 1
ATOM 4068 N N . SER A 1 533 ? 7.628 -49.922 21.916 1.00 30.11 846 SER A N 1
ATOM 4069 C CA . SER A 1 533 ? 7.327 -50.377 20.550 1.00 31.39 846 SER A CA 1
ATOM 4070 C C . SER A 1 533 ? 6.283 -49.497 19.877 1.00 30.31 846 SER A C 1
ATOM 4071 O O . SER A 1 533 ? 6.402 -49.160 18.699 1.00 30.01 846 SER A O 1
ATOM 4074 N N . THR A 1 534 ? 5.250 -49.142 20.634 1.00 28.67 847 THR A N 1
ATOM 4075 C CA . THR A 1 534 ? 4.169 -48.326 20.116 1.00 27.55 847 THR A CA 1
ATOM 4076 C C . THR A 1 534 ? 4.654 -46.925 19.789 1.00 26.30 847 THR A C 1
ATOM 4077 O O . THR A 1 534 ? 4.339 -46.398 18.724 1.00 26.40 847 THR A O 1
ATOM 4081 N N . LEU A 1 535 ? 5.415 -46.313 20.692 1.00 25.53 848 LEU A N 1
ATOM 4082 C CA . LEU A 1 535 ? 5.852 -44.955 20.451 1.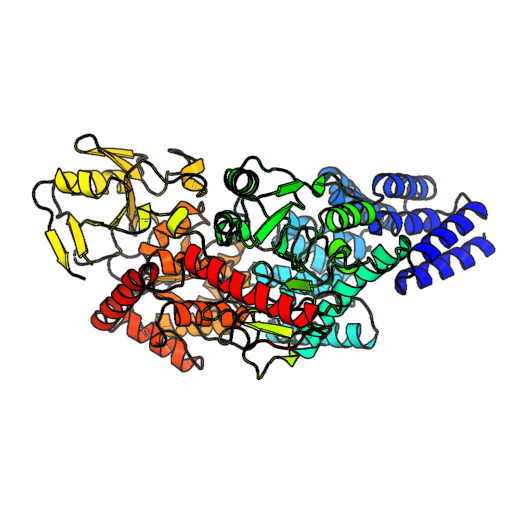00 26.61 848 LEU A CA 1
ATOM 4083 C C . LEU A 1 535 ? 6.823 -44.942 19.259 1.00 27.86 848 LEU A C 1
ATOM 4084 O O . LEU A 1 535 ? 6.824 -43.993 18.480 1.00 28.14 848 LEU A O 1
ATOM 4089 N N . GLN A 1 536 ? 7.604 -46.011 19.112 1.00 29.16 849 GLN A N 1
ATOM 4090 C CA . GLN A 1 536 ? 8.493 -46.149 17.946 1.00 31.53 849 GLN A CA 1
ATOM 4091 C C . GLN A 1 536 ? 7.702 -46.212 16.635 1.00 31.02 849 GLN A C 1
ATOM 4092 O O . GLN A 1 536 ? 8.116 -45.594 15.661 1.00 31.54 849 GLN A O 1
ATOM 4098 N N . MET A 1 537 ? 6.596 -46.959 16.602 1.00 30.78 850 MET A N 1
ATOM 4099 C CA . MET A 1 537 ? 5.718 -46.951 15.410 1.00 31.90 850 MET A CA 1
ATOM 4100 C C . MET A 1 537 ? 5.192 -45.551 15.103 1.00 31.32 850 MET A C 1
ATOM 4101 O O . MET A 1 537 ? 5.183 -45.115 13.951 1.00 30.43 850 MET A O 1
ATOM 4106 N N . TRP A 1 538 ? 4.721 -44.859 16.139 1.00 27.52 851 TRP A N 1
ATOM 4107 C CA . TRP A 1 538 ? 4.162 -43.525 15.970 1.00 26.99 851 TRP A CA 1
ATOM 4108 C C . TRP A 1 538 ? 5.185 -42.521 15.461 1.00 27.38 851 TRP A C 1
ATOM 4109 O O . TRP A 1 538 ? 4.870 -41.699 14.591 1.00 27.79 851 TRP A O 1
ATOM 4120 N N . ALA A 1 539 ? 6.405 -42.601 15.988 1.00 27.80 852 ALA A N 1
ATOM 4121 C CA . ALA A 1 539 ? 7.504 -41.742 15.542 1.00 28.22 852 ALA A CA 1
ATOM 4122 C C . ALA A 1 539 ? 7.815 -41.989 14.065 1.00 28.26 852 ALA A C 1
ATOM 4123 O O . ALA A 1 539 ? 8.016 -41.037 13.311 1.00 30.14 852 ALA A O 1
ATOM 4125 N N . ASN A 1 540 ? 7.835 -43.259 13.673 1.00 28.69 853 ASN A N 1
ATOM 4126 C CA . ASN A 1 540 ? 8.066 -43.656 12.270 1.00 30.48 853 ASN A CA 1
ATOM 4127 C C . ASN A 1 540 ? 7.016 -43.084 11.329 1.00 31.64 853 ASN A C 1
ATOM 4128 O O . ASN A 1 540 ? 7.344 -42.637 10.228 1.00 29.59 853 ASN A O 1
ATOM 4133 N N . ILE A 1 541 ? 5.755 -43.093 11.772 1.00 29.56 854 ILE A N 1
ATOM 4134 C CA . ILE A 1 541 ? 4.652 -42.492 11.013 1.00 28.75 854 ILE A CA 1
ATOM 4135 C C . ILE A 1 541 ? 4.844 -40.990 10.896 1.00 29.09 854 ILE A C 1
ATOM 4136 O O . ILE A 1 541 ? 4.710 -40.427 9.810 1.00 28.42 854 ILE A O 1
ATOM 4141 N N . LEU A 1 542 ? 5.156 -40.336 12.015 1.00 28.86 855 LEU A N 1
ATOM 4142 C CA . LEU A 1 542 ? 5.303 -38.876 12.018 1.00 30.14 855 LEU A CA 1
ATOM 4143 C C . LEU A 1 542 ? 6.484 -38.411 11.147 1.00 32.23 855 LEU A C 1
ATOM 4144 O O . LEU A 1 542 ? 6.398 -37.369 10.479 1.00 31.23 855 LEU A O 1
ATOM 4149 N N . LYS A 1 543 ? 7.576 -39.171 11.168 1.00 34.05 856 LYS A N 1
ATOM 4150 C CA . LYS A 1 543 ? 8.733 -38.849 10.327 1.00 37.03 856 LYS A CA 1
ATOM 4151 C C . LYS A 1 543 ? 8.381 -38.979 8.832 1.00 35.43 856 LYS A C 1
ATOM 4152 O O . LYS A 1 543 ? 8.855 -38.192 8.016 1.00 36.43 856 LYS A O 1
ATOM 4158 N N . ARG A 1 544 ? 7.542 -39.951 8.492 1.00 33.56 857 ARG A N 1
ATOM 4159 C CA . ARG A 1 544 ? 7.079 -40.120 7.101 1.00 33.76 857 ARG A CA 1
ATOM 4160 C C . ARG A 1 544 ? 6.062 -39.079 6.615 1.00 34.64 857 ARG A C 1
ATOM 4161 O O . ARG A 1 544 ? 5.880 -38.925 5.399 1.00 34.93 857 ARG A O 1
ATOM 4169 N N . VAL A 1 545 ? 5.402 -38.367 7.536 1.00 32.13 858 VAL A N 1
ATOM 4170 C CA . VAL A 1 545 ? 4.380 -37.388 7.178 1.00 33.29 858 VAL A CA 1
ATOM 4171 C C . VAL A 1 545 ? 4.762 -35.995 7.701 1.00 37.13 858 VAL A C 1
ATOM 4172 O O . VAL A 1 545 ? 4.422 -35.632 8.838 1.00 34.99 858 VAL A O 1
ATOM 4176 N N . PRO A 1 546 ? 5.459 -35.194 6.871 1.00 40.67 859 PRO A N 1
ATOM 4177 C CA . PRO A 1 546 ? 5.895 -33.857 7.284 1.00 43.35 859 PRO A CA 1
ATOM 4178 C C . PRO A 1 546 ? 4.787 -32.968 7.850 1.00 43.65 859 PRO A C 1
ATOM 4179 O O . PRO A 1 546 ? 3.641 -33.010 7.390 1.00 40.14 859 PRO A O 1
ATOM 4183 N N . ASN A 1 547 ? 5.151 -32.188 8.862 1.00 45.26 860 ASN A N 1
ATOM 4184 C CA . ASN A 1 547 ? 4.258 -31.223 9.514 1.00 48.86 860 ASN A CA 1
ATOM 4185 C C . ASN A 1 547 ? 3.150 -31.844 10.377 1.00 44.59 860 ASN A C 1
ATOM 4186 O O . ASN A 1 547 ? 2.595 -31.135 11.228 1.00 48.75 860 ASN A O 1
ATOM 4191 N N . SER A 1 548 ? 2.843 -33.136 10.197 1.00 36.46 861 SER A N 1
ATOM 4192 C CA . SER A 1 548 ? 1.831 -33.789 11.016 1.00 33.37 861 SER A CA 1
ATOM 4193 C C . SER A 1 548 ? 2.214 -33.740 12.483 1.00 31.18 861 SER A C 1
ATOM 4194 O O . SER A 1 548 ? 3.388 -33.589 12.830 1.00 29.68 861 SER A O 1
ATOM 4197 N N . VAL A 1 549 ? 1.213 -33.883 13.340 1.00 29.14 862 VAL A N 1
ATOM 4198 C CA . VAL A 1 549 ? 1.443 -33.905 14.784 1.00 28.47 862 VAL A CA 1
ATOM 4199 C C . VAL A 1 549 ? 0.698 -35.080 15.400 1.00 28.45 862 VAL A C 1
ATOM 4200 O O . VAL A 1 549 ? -0.253 -35.602 14.805 1.00 27.84 862 VAL A O 1
ATOM 4204 N N . LEU A 1 550 ? 1.146 -35.491 16.585 1.00 27.39 863 LEU A N 1
ATOM 4205 C CA . LEU A 1 550 ? 0.474 -36.516 17.377 1.00 27.77 863 LEU A CA 1
ATOM 4206 C C . LEU A 1 550 ? -0.140 -35.804 18.571 1.00 26.68 863 LEU A C 1
ATOM 4207 O O . LEU A 1 550 ? 0.553 -35.087 19.282 1.00 26.48 863 LEU A O 1
ATOM 4212 N N . TRP A 1 551 ? -1.443 -36.003 18.767 1.00 24.52 864 TRP A N 1
ATOM 4213 C CA . TRP A 1 551 ? -2.210 -35.348 19.814 1.00 24.15 864 TRP A CA 1
ATOM 4214 C C . TRP A 1 551 ? -2.472 -36.383 20.915 1.00 24.40 864 TRP A C 1
ATOM 4215 O O . TRP A 1 551 ? -3.124 -37.408 20.661 1.00 23.50 864 TRP A O 1
ATOM 4226 N N . LEU A 1 552 ? -1.920 -36.136 22.113 1.00 22.80 865 LEU A N 1
ATOM 4227 C CA . LEU A 1 552 ? -2.047 -37.021 23.269 1.00 23.69 865 LEU A CA 1
ATOM 4228 C C . LEU A 1 552 ? -2.606 -36.260 24.447 1.00 22.35 865 LEU A C 1
ATOM 4229 O O . LEU A 1 552 ? -2.698 -35.032 24.411 1.00 21.67 865 LEU A O 1
ATOM 4234 N N . LEU A 1 553 ? -2.959 -36.993 25.499 1.00 22.70 866 LEU A N 1
ATOM 4235 C CA . LEU A 1 553 ? -3.491 -36.374 26.713 1.00 21.67 866 LEU A CA 1
ATOM 4236 C C . LEU A 1 553 ? -2.548 -36.456 27.902 1.00 20.82 866 LEU A C 1
ATOM 4237 O O . LEU A 1 553 ? -1.785 -37.403 28.059 1.00 21.74 866 LEU A O 1
ATOM 4242 N N . ARG A 1 554 ? -2.660 -35.454 28.757 1.00 22.35 867 ARG A N 1
ATOM 4243 C CA . ARG A 1 554 ? -1.968 -35.420 30.043 1.00 22.87 867 ARG A CA 1
ATOM 4244 C C . ARG A 1 554 ? -2.702 -36.349 30.997 1.00 22.99 867 ARG A C 1
ATOM 4245 O O . ARG A 1 554 ? -3.493 -35.917 31.842 1.00 23.86 867 ARG A O 1
ATOM 4253 N N . PHE A 1 555 ? -2.443 -37.642 30.835 1.00 23.38 868 PHE A N 1
ATOM 4254 C CA . PHE A 1 555 ? -3.270 -38.695 31.419 1.00 23.32 868 PHE A CA 1
ATOM 4255 C C . PHE A 1 555 ? -2.368 -39.778 32.012 1.00 23.33 868 PHE A C 1
ATOM 4256 O O . PHE A 1 555 ? -2.446 -40.943 31.622 1.00 23.42 868 PHE A O 1
ATOM 4264 N N . PRO A 1 556 ? -1.515 -39.434 32.983 1.00 24.90 869 PRO A N 1
ATOM 4265 C CA . PRO A 1 556 ? -1.438 -38.133 33.652 1.00 25.15 869 PRO A CA 1
ATOM 4266 C C . PRO A 1 556 ? -0.344 -37.203 33.120 1.00 24.52 869 PRO A C 1
ATOM 4267 O O . PRO A 1 556 ? 0.530 -37.631 32.370 1.00 25.80 869 PRO A O 1
ATOM 4271 N N . ALA A 1 557 ? -0.397 -35.932 33.519 1.00 24.81 870 ALA A N 1
ATOM 4272 C CA . ALA A 1 557 ? 0.574 -34.929 33.073 1.00 25.77 870 ALA A CA 1
ATOM 4273 C C . ALA A 1 557 ? 2.041 -35.314 33.308 1.00 27.02 870 ALA A C 1
ATOM 4274 O O . ALA A 1 557 ? 2.896 -35.041 32.461 1.00 26.50 870 ALA A O 1
ATOM 4276 N N . VAL A 1 558 ? 2.328 -35.965 34.432 1.00 26.30 871 VAL A N 1
ATOM 4277 C CA . VAL A 1 558 ? 3.717 -36.376 34.716 1.00 28.46 871 VAL A CA 1
ATOM 4278 C C . VAL A 1 558 ? 4.299 -37.409 33.733 1.00 28.97 871 VAL A C 1
ATOM 4279 O O . VAL A 1 558 ? 5.498 -37.620 33.728 1.00 29.07 871 VAL A O 1
ATOM 4283 N N . GLY A 1 559 ? 3.462 -38.022 32.895 1.00 27.83 872 GLY A N 1
ATOM 4284 C CA . GLY A 1 559 ? 3.950 -38.806 31.767 1.00 28.10 872 GLY A CA 1
ATOM 4285 C C . GLY A 1 559 ? 4.503 -38.030 30.578 1.00 27.94 872 GLY A C 1
ATOM 4286 O O . GLY A 1 559 ? 5.282 -38.588 29.800 1.00 27.87 872 GLY A O 1
ATOM 4287 N N . GLU A 1 560 ? 4.121 -36.759 30.417 1.00 28.73 873 GLU A N 1
ATOM 4288 C CA . GLU A 1 560 ? 4.500 -35.985 29.225 1.00 30.53 873 GLU A CA 1
ATOM 4289 C C . GLU A 1 560 ? 6.012 -35.928 28.949 1.00 31.24 873 GLU A C 1
ATOM 4290 O O . GLU A 1 560 ? 6.441 -36.260 27.841 1.00 31.74 873 GLU A O 1
ATOM 4296 N N . PRO A 1 561 ? 6.827 -35.506 29.932 1.00 32.25 874 PRO A N 1
ATOM 4297 C CA . PRO A 1 561 ? 8.250 -35.356 29.599 1.00 31.95 874 PRO A CA 1
ATOM 4298 C C . PRO A 1 561 ? 8.958 -36.673 29.246 1.00 32.05 874 PRO A C 1
ATOM 4299 O O . PRO A 1 561 ? 9.877 -36.655 28.421 1.00 32.65 874 PRO A O 1
ATOM 4303 N N . ASN A 1 562 ? 8.514 -37.793 29.813 1.00 29.95 875 ASN A N 1
ATOM 4304 C CA . ASN A 1 562 ? 9.026 -39.102 29.412 1.00 31.18 875 ASN A CA 1
ATOM 4305 C C . ASN A 1 562 ? 8.721 -39.417 27.944 1.00 30.86 875 ASN A C 1
ATOM 4306 O O . ASN A 1 562 ? 9.631 -39.753 27.185 1.00 30.67 875 ASN A O 1
ATOM 4311 N N . ILE A 1 563 ? 7.454 -39.274 27.548 1.00 29.97 876 ILE A N 1
ATOM 4312 C CA . ILE A 1 563 ? 7.052 -39.453 26.145 1.00 30.42 876 ILE A CA 1
ATOM 4313 C C . ILE A 1 563 ? 7.862 -38.544 25.223 1.00 30.78 876 ILE A C 1
ATOM 4314 O O . ILE A 1 563 ? 8.413 -39.017 24.226 1.00 32.53 876 ILE A O 1
ATOM 4319 N N . GLN A 1 564 ? 7.944 -37.255 25.559 1.00 30.73 877 GLN A N 1
ATOM 4320 C CA . GLN A 1 564 ? 8.620 -36.285 24.703 1.00 32.95 877 GLN A CA 1
ATOM 4321 C C . GLN A 1 564 ? 10.098 -36.632 24.536 1.00 35.31 877 GLN A C 1
ATOM 4322 O O . GLN A 1 564 ? 10.633 -36.512 23.431 1.00 35.89 877 GLN A O 1
ATOM 4328 N N . GLN A 1 565 ? 10.741 -37.074 25.618 1.00 36.80 878 GLN A N 1
ATOM 4329 C CA . GLN A 1 565 ? 12.172 -37.427 25.588 1.00 39.78 878 GLN A CA 1
ATOM 4330 C C . GLN A 1 565 ? 12.419 -38.683 24.760 1.00 39.42 878 GLN A C 1
ATOM 4331 O O . GLN A 1 565 ? 13.310 -38.684 23.905 1.00 38.93 878 GLN A O 1
ATOM 4337 N N . TYR A 1 566 ? 11.638 -39.739 24.992 1.00 37.04 879 TYR A N 1
ATOM 4338 C CA . TYR A 1 566 ? 11.789 -40.976 24.213 1.00 37.12 879 TYR A CA 1
ATOM 4339 C C . TYR A 1 566 ? 11.539 -40.725 22.727 1.00 37.78 879 TYR A C 1
ATOM 4340 O O . TYR A 1 566 ? 12.209 -41.321 21.879 1.00 37.31 879 TYR A O 1
ATOM 4349 N N . ALA A 1 567 ? 10.605 -39.824 22.423 1.00 36.18 880 ALA A N 1
ATOM 4350 C CA . ALA A 1 567 ? 10.360 -39.385 21.047 1.00 39.49 880 ALA A CA 1
ATOM 4351 C C . ALA A 1 567 ? 11.551 -38.589 20.477 1.00 43.00 880 ALA A C 1
ATOM 4352 O O . ALA A 1 567 ? 11.912 -38.775 19.312 1.00 43.79 880 ALA A O 1
ATOM 4354 N N . GLN A 1 568 ? 12.131 -37.699 21.286 1.00 44.87 881 GLN A N 1
ATOM 4355 C CA . GLN A 1 568 ? 13.379 -36.995 20.922 1.00 49.95 881 GLN A CA 1
ATOM 4356 C C . GLN A 1 568 ? 14.526 -37.956 20.566 1.00 50.65 881 GLN A C 1
ATOM 4357 O O . GLN A 1 568 ? 15.224 -37.741 19.573 1.00 51.54 881 GLN A O 1
ATOM 4363 N N . ASN A 1 569 ? 14.694 -39.014 21.359 1.00 49.45 882 ASN A N 1
ATOM 4364 C CA . ASN A 1 569 ? 15.725 -40.039 21.109 1.00 50.82 882 ASN A CA 1
ATOM 4365 C C . ASN A 1 569 ? 15.464 -40.877 19.850 1.00 53.09 882 ASN A C 1
ATOM 4366 O O . ASN A 1 569 ? 16.406 -41.377 19.239 1.00 51.74 882 ASN A O 1
ATOM 4371 N N . MET A 1 570 ? 14.193 -41.050 19.485 1.00 52.59 883 MET A N 1
ATOM 4372 C CA . MET A 1 570 ? 13.822 -41.747 18.246 1.00 55.08 883 MET A CA 1
ATOM 4373 C C . MET A 1 570 ? 13.949 -40.866 16.985 1.00 55.33 883 MET A C 1
ATOM 4374 O O . MET A 1 570 ? 13.749 -41.356 15.873 1.00 57.81 883 MET A O 1
ATOM 4379 N N . GLY A 1 571 ? 14.262 -39.579 17.154 1.00 58.24 884 GLY A N 1
ATOM 4380 C CA . GLY A 1 571 ? 14.509 -38.661 16.038 1.00 58.22 884 GLY A CA 1
ATOM 4381 C C . GLY A 1 571 ? 13.383 -37.698 15.675 1.00 60.09 884 GLY A C 1
ATOM 4382 O O . GLY A 1 571 ? 13.408 -37.123 14.582 1.00 58.77 884 GLY A O 1
ATOM 4383 N N . LEU A 1 572 ? 12.405 -37.506 16.567 1.00 56.32 885 LEU A N 1
ATOM 4384 C CA . LEU A 1 572 ? 11.339 -36.520 16.339 1.00 57.26 885 LEU A CA 1
ATOM 4385 C C . LEU A 1 572 ? 11.761 -35.140 16.842 1.00 59.37 885 LEU A C 1
ATOM 4386 O O . LEU A 1 572 ? 12.162 -35.022 17.997 1.00 61.56 885 LEU A O 1
ATOM 4391 N N . PRO A 1 573 ? 11.641 -34.089 15.998 1.00 62.33 886 PRO A N 1
ATOM 4392 C CA . PRO A 1 573 ? 11.996 -32.721 16.441 1.00 62.26 886 PRO A CA 1
ATOM 4393 C C . PRO A 1 573 ? 11.115 -32.110 17.542 1.00 60.76 886 PRO A C 1
ATOM 4394 O O . PRO A 1 573 ? 10.069 -32.658 17.889 1.00 66.26 886 PRO A O 1
ATOM 4398 N N . ASN A 1 575 ? 8.385 -30.501 18.852 1.00 45.17 888 ASN A N 1
ATOM 4399 C CA . ASN A 1 575 ? 7.018 -29.990 18.819 1.00 46.82 888 ASN A CA 1
ATOM 4400 C C . ASN A 1 575 ? 6.126 -30.737 17.816 1.00 42.63 888 ASN A C 1
ATOM 4401 O O . ASN A 1 575 ? 5.192 -30.167 17.241 1.00 45.80 888 ASN A O 1
ATOM 4406 N N . ARG A 1 576 ? 6.417 -32.022 17.625 1.00 37.11 889 ARG A N 1
ATOM 4407 C CA . ARG A 1 576 ? 5.588 -32.895 16.815 1.00 35.59 889 ARG A CA 1
ATOM 4408 C C . ARG A 1 576 ? 4.523 -33.609 17.675 1.00 32.40 889 ARG A C 1
ATOM 4409 O O . ARG A 1 576 ? 3.630 -34.226 17.112 1.00 29.59 889 ARG A O 1
ATOM 4417 N N . ILE A 1 577 ? 4.656 -33.561 19.007 1.00 30.60 890 ILE A N 1
ATOM 4418 C CA . ILE A 1 577 ? 3.668 -34.138 19.931 1.00 29.97 890 ILE A CA 1
ATOM 4419 C C . ILE A 1 577 ? 3.038 -33.025 20.765 1.00 29.17 890 ILE A C 1
ATOM 4420 O O . ILE A 1 577 ? 3.737 -32.264 21.439 1.00 28.53 890 ILE A O 1
ATOM 4425 N N . ILE A 1 578 ? 1.712 -32.935 20.716 1.00 27.89 891 ILE A N 1
ATOM 4426 C CA . ILE A 1 578 ? 0.977 -31.869 21.392 1.00 27.98 891 ILE A CA 1
ATOM 4427 C C . ILE A 1 578 ? 0.111 -32.544 22.443 1.00 27.11 891 ILE A C 1
ATOM 4428 O O . ILE A 1 578 ? -0.634 -33.458 22.123 1.00 25.15 891 ILE A O 1
ATOM 4433 N N . PHE A 1 579 ? 0.256 -32.115 23.696 1.00 26.09 892 PHE A N 1
ATOM 4434 C CA . PHE A 1 579 ? -0.560 -32.619 24.797 1.00 25.56 892 PHE A CA 1
ATOM 4435 C C . PHE A 1 579 ? -1.692 -31.650 25.127 1.00 25.10 892 PHE A C 1
ATOM 4436 O O . PHE A 1 579 ? -1.519 -30.432 25.109 1.00 26.51 892 PHE A O 1
ATOM 4444 N N . SER A 1 580 ? -2.850 -32.216 25.443 1.00 23.87 893 SER A N 1
ATOM 4445 C CA . SER A 1 580 ? -3.987 -31.477 25.973 1.00 22.99 893 SER A CA 1
ATOM 4446 C C . SER A 1 580 ? -4.407 -32.076 27.318 1.00 22.23 893 SER A C 1
ATOM 4447 O O . SER A 1 580 ? -4.151 -33.262 27.572 1.00 20.73 893 SER A O 1
ATOM 4450 N N . PRO A 1 581 ? -5.088 -31.284 28.157 1.00 22.19 894 PRO A N 1
ATOM 4451 C CA . PRO A 1 581 ? -5.599 -31.850 29.403 1.00 23.19 894 PRO A CA 1
ATOM 4452 C C . PRO A 1 581 ? -6.742 -32.827 29.146 1.00 23.50 894 PRO A C 1
ATOM 4453 O O . PRO A 1 581 ? -7.420 -32.731 28.112 1.00 22.49 894 PRO A O 1
ATOM 4457 N N . VAL A 1 582 ? -6.942 -33.750 30.086 1.00 24.22 895 VAL A N 1
ATOM 4458 C CA . VAL A 1 582 ? -8.134 -34.589 30.107 1.00 24.07 895 VAL A CA 1
ATOM 4459 C C . VAL A 1 582 ? -9.338 -33.646 30.217 1.00 24.22 895 VAL A C 1
ATOM 4460 O O . VAL A 1 582 ? -9.325 -32.677 30.984 1.00 24.13 895 VAL A O 1
ATOM 4464 N N . ALA A 1 583 ? -10.370 -33.926 29.431 1.00 22.24 896 ALA A N 1
ATOM 4465 C CA . ALA A 1 583 ? -11.552 -33.071 29.338 1.00 22.74 896 ALA A CA 1
ATOM 4466 C C . ALA A 1 583 ? -12.773 -33.740 29.962 1.00 21.71 896 ALA A C 1
ATOM 4467 O O . ALA A 1 583 ? -12.790 -34.973 30.113 1.00 21.24 896 ALA A O 1
ATOM 4469 N N . PRO A 1 584 ? -13.817 -32.953 30.272 1.00 21.42 897 PRO A N 1
ATOM 4470 C CA . PRO A 1 584 ? -15.104 -33.597 30.581 1.00 22.77 897 PRO A CA 1
ATOM 4471 C C . PRO A 1 584 ? -15.581 -34.464 29.416 1.00 21.57 897 PRO A C 1
ATOM 4472 O O . PRO A 1 584 ? -15.198 -34.227 28.262 1.00 20.62 897 PRO A O 1
ATOM 4476 N N . LYS A 1 585 ? -16.391 -35.464 29.741 1.00 21.42 898 LYS A N 1
ATOM 4477 C CA . LYS A 1 585 ? -16.834 -36.490 28.801 1.00 21.87 898 LYS A CA 1
ATOM 4478 C C . LYS A 1 585 ? -17.291 -35.961 27.440 1.00 20.64 898 LYS A C 1
ATOM 4479 O O . LYS A 1 585 ? -16.808 -36.415 26.397 1.00 20.81 898 LYS A O 1
ATOM 4485 N N . GLU A 1 586 ? -18.217 -35.005 27.445 1.00 21.28 899 GLU A N 1
ATOM 4486 C CA . GLU A 1 586 ? -18.802 -34.510 26.187 1.00 21.79 899 GLU A CA 1
ATOM 4487 C C . GLU A 1 586 ? -17.757 -33.783 25.324 1.00 21.13 899 GLU A C 1
ATOM 4488 O O . GLU A 1 586 ? -17.724 -33.962 24.094 1.00 20.37 899 GLU A O 1
ATOM 4494 N N . GLU A 1 587 ? -16.913 -32.973 25.965 1.00 20.69 900 GLU A N 1
ATOM 4495 C CA . GLU A 1 587 ? -15.835 -32.283 25.257 1.00 21.45 900 GLU A CA 1
ATOM 4496 C C . GLU A 1 587 ? -14.856 -33.282 24.638 1.00 21.23 900 GLU A C 1
ATOM 4497 O O . GLU A 1 587 ? -14.422 -33.113 23.494 1.00 20.77 900 GLU A O 1
ATOM 4503 N N . HIS A 1 588 ? -14.499 -34.306 25.403 1.00 20.87 901 HIS A N 1
ATOM 4504 C CA . HIS A 1 588 ? -13.604 -35.379 24.932 1.00 21.26 901 HIS A CA 1
ATOM 4505 C C . HIS A 1 588 ? -14.116 -36.025 23.648 1.00 20.82 901 HIS A C 1
ATOM 4506 O O . HIS A 1 588 ? -13.365 -36.170 22.676 1.00 20.66 901 HIS A O 1
ATOM 4513 N N . VAL A 1 589 ? -15.402 -36.358 23.627 1.00 20.76 902 VAL A N 1
ATOM 4514 C CA . VAL A 1 589 ? -16.001 -36.981 22.457 1.00 21.75 902 VAL A CA 1
ATOM 4515 C C . VAL A 1 589 ? -16.068 -35.972 21.307 1.00 21.49 902 VAL A C 1
ATOM 4516 O O . VAL A 1 589 ? -15.626 -36.260 20.184 1.00 22.14 902 VAL A O 1
ATOM 4520 N N . ARG A 1 590 ? -16.560 -34.778 21.596 1.00 20.65 903 ARG A N 1
ATOM 4521 C CA . ARG A 1 590 ? -16.697 -33.738 20.594 1.00 21.14 903 ARG A CA 1
ATOM 4522 C C . ARG A 1 590 ? -15.356 -33.337 19.945 1.00 21.11 903 ARG A C 1
ATOM 4523 O O . ARG A 1 590 ? -15.268 -33.189 18.721 1.00 20.85 903 ARG A O 1
ATOM 4531 N N . ARG A 1 591 ? -14.307 -33.191 20.744 1.00 20.83 904 ARG A N 1
ATOM 4532 C CA . ARG A 1 591 ? -13.024 -32.726 20.189 1.00 22.25 904 ARG A CA 1
ATOM 4533 C C . ARG A 1 591 ? -12.319 -33.749 19.314 1.00 21.94 904 ARG A C 1
ATOM 4534 O O . ARG A 1 591 ? -11.424 -33.383 18.552 1.00 23.09 904 ARG A O 1
ATOM 4542 N N . GLY A 1 592 ? -12.728 -35.018 19.379 1.00 21.24 905 GLY A N 1
ATOM 4543 C CA . GLY A 1 592 ? -12.235 -36.019 18.442 1.00 22.51 905 GLY A CA 1
ATOM 4544 C C . GLY A 1 592 ? -12.544 -35.688 16.992 1.00 22.21 905 GLY A C 1
ATOM 4545 O O . GLY A 1 592 ? -11.839 -36.165 16.082 1.00 23.09 905 GLY A O 1
ATOM 4546 N N . GLN A 1 593 ? -13.558 -34.845 16.766 1.00 21.53 906 GLN A N 1
ATOM 4547 C CA . GLN A 1 593 ? -13.862 -34.348 15.405 1.00 22.28 906 GLN A CA 1
ATOM 4548 C C . GLN A 1 593 ? -12.724 -33.514 14.774 1.00 23.91 906 GLN A C 1
ATOM 4549 O O . GLN A 1 593 ? -12.707 -33.333 13.560 1.00 24.05 906 GLN A O 1
ATOM 4555 N N . LEU A 1 594 ? -11.803 -33.005 15.590 1.00 24.01 907 LEU A N 1
ATOM 4556 C CA . LEU A 1 594 ? -10.673 -32.198 15.113 1.00 23.70 907 LEU A CA 1
ATOM 4557 C C . LEU A 1 594 ? -9.499 -33.010 14.567 1.00 23.86 907 LEU A C 1
ATOM 4558 O O . LEU A 1 594 ? -8.645 -32.473 13.842 1.00 24.80 907 LEU A O 1
ATOM 4563 N N . ALA A 1 595 ? -9.431 -34.293 14.913 1.00 23.21 908 ALA A N 1
ATOM 4564 C CA . ALA A 1 595 ? -8.365 -35.156 14.439 1.00 23.39 908 ALA A CA 1
ATOM 4565 C C . ALA A 1 595 ? -8.656 -35.579 13.017 1.00 23.20 908 ALA A C 1
ATOM 4566 O O . ALA A 1 595 ? -9.815 -35.564 12.577 1.00 22.90 908 ALA A O 1
ATOM 4568 N N . ASP A 1 596 ? -7.601 -35.945 12.291 1.00 23.24 909 ASP A N 1
ATOM 4569 C CA . ASP A 1 596 ? -7.765 -36.653 11.019 1.00 23.70 909 ASP A CA 1
ATOM 4570 C C . ASP A 1 596 ? -7.879 -38.166 11.212 1.00 23.14 909 ASP A C 1
ATOM 4571 O O . ASP A 1 596 ? -8.726 -38.796 10.588 1.00 24.13 909 ASP A O 1
ATOM 4576 N N . VAL A 1 597 ? -7.011 -38.734 12.051 1.00 23.13 910 VAL A N 1
ATOM 4577 C CA . VAL A 1 597 ? -6.876 -40.177 12.252 1.00 24.52 910 VAL A CA 1
ATOM 4578 C C . VAL A 1 597 ? -6.508 -40.463 13.708 1.00 24.77 910 VAL A C 1
ATOM 4579 O O . VAL A 1 597 ? -5.666 -39.777 14.277 1.00 25.44 910 VAL A O 1
ATOM 4583 N N . CYS A 1 598 ? -7.095 -41.509 14.271 1.00 25.83 911 CYS A N 1
ATOM 4584 C CA . CYS A 1 598 ? -6.729 -42.009 15.586 1.00 26.67 911 CYS A CA 1
ATOM 4585 C C . CYS A 1 598 ? -5.782 -43.195 15.438 1.00 26.91 911 CYS A C 1
ATOM 4586 O O . CYS A 1 598 ? -6.055 -44.119 14.671 1.00 28.21 911 CYS A O 1
ATOM 4589 N N . LEU A 1 599 ? -4.676 -43.167 16.177 1.00 26.41 912 LEU A N 1
ATOM 4590 C CA . LEU A 1 599 ? -3.713 -44.259 16.193 1.00 26.31 912 LEU A CA 1
ATOM 4591 C C . LEU A 1 599 ? -3.942 -45.048 17.481 1.00 27.86 912 LEU A C 1
ATOM 4592 O O . LEU A 1 599 ? -3.618 -44.575 18.585 1.00 26.99 912 LEU A O 1
ATOM 4597 N N . ASP A 1 600 ? -4.516 -46.236 17.340 1.00 26.29 913 ASP A N 1
ATOM 4598 C CA . ASP A 1 600 ? -4.848 -47.087 18.483 1.00 28.18 913 ASP A CA 1
ATOM 4599 C C . ASP A 1 600 ? -3.583 -47.707 19.101 1.00 27.55 913 ASP A C 1
ATOM 4600 O O . ASP A 1 600 ? -2.585 -47.952 18.409 1.00 27.86 913 ASP A O 1
ATOM 4605 N N . THR A 1 601 ? -3.634 -47.930 20.410 1.00 24.95 914 THR A N 1
ATOM 4606 C CA . THR A 1 601 ? -2.566 -48.574 21.162 1.00 25.15 914 THR A CA 1
ATOM 4607 C C . THR A 1 601 ? -2.666 -50.105 21.040 1.00 26.48 914 THR A C 1
ATOM 4608 O O . THR A 1 601 ? -3.603 -50.697 21.558 1.00 27.45 914 THR A O 1
ATOM 4612 N N . PRO A 1 602 ? -1.692 -50.757 20.369 1.00 28.07 915 PRO A N 1
ATOM 4613 C CA . PRO A 1 602 ? -1.777 -52.221 20.233 1.00 29.98 915 PRO A CA 1
ATOM 4614 C C . PRO A 1 602 ? -1.639 -53.025 21.521 1.00 30.28 915 PRO A C 1
ATOM 4615 O O . PRO A 1 602 ? -2.235 -54.094 21.615 1.00 30.66 915 PRO A O 1
ATOM 4619 N N . LEU A 1 603 ? -0.882 -52.526 22.504 1.00 29.58 916 LEU A N 1
ATOM 4620 C CA . LEU A 1 603 ? -0.684 -53.259 23.761 1.00 29.74 916 LEU A CA 1
ATOM 4621 C C . LEU A 1 603 ? -2.012 -53.541 24.447 1.00 30.26 916 LEU A C 1
ATOM 4622 O O . LEU A 1 603 ? -2.304 -54.672 24.832 1.00 30.81 916 LEU A O 1
ATOM 4627 N N . CYS A 1 604 ? -2.793 -52.482 24.604 1.00 28.91 917 CYS A N 1
ATOM 4628 C CA . CYS A 1 604 ? -4.141 -52.553 25.146 1.00 29.24 917 CYS A CA 1
ATOM 4629 C C . CYS A 1 604 ? -4.903 -51.462 24.414 1.00 27.67 917 CYS A C 1
ATOM 4630 O O . CYS A 1 604 ? -4.541 -50.285 24.516 1.00 27.28 917 CYS A O 1
ATOM 4633 N N . ASN A 1 605 ? -5.908 -51.854 23.628 1.00 26.32 918 ASN A N 1
ATOM 4634 C CA . ASN A 1 605 ? -6.604 -50.921 22.750 1.00 27.07 918 ASN A CA 1
ATOM 4635 C C . ASN A 1 605 ? -7.452 -49.965 23.567 1.00 27.43 918 ASN A C 1
ATOM 4636 O O . ASN A 1 605 ? -7.786 -50.251 24.726 1.00 27.78 918 ASN A O 1
ATOM 4641 N N . GLY A 1 606 ? -7.839 -48.860 22.935 1.00 28.56 919 GLY A N 1
ATOM 4642 C CA . GLY A 1 606 ? -8.980 -48.086 23.418 1.00 28.22 919 GLY A CA 1
ATOM 4643 C C . GLY A 1 606 ? -10.212 -48.977 23.349 1.00 29.58 919 GLY A C 1
ATOM 4644 O O . GLY A 1 606 ? -10.450 -49.658 22.335 1.00 30.78 919 GLY A O 1
ATOM 4645 N N . HIS A 1 607 ? -10.973 -49.014 24.437 1.00 26.93 920 HIS A N 1
ATOM 4646 C CA . HIS A 1 607 ? -12.208 -49.772 24.484 1.00 27.71 920 HIS A CA 1
ATOM 4647 C C . HIS A 1 607 ? -13.338 -48.748 24.413 1.00 25.86 920 HIS A C 1
ATOM 4648 O O . HIS A 1 607 ? -13.795 -48.422 23.324 1.00 23.81 920 HIS A O 1
ATOM 4655 N N . THR A 1 608 ? -13.746 -48.175 25.544 1.00 24.89 921 THR A N 1
ATOM 4656 C CA . THR A 1 608 ? -14.676 -47.054 25.527 1.00 23.82 921 THR A CA 1
ATOM 4657 C C . THR A 1 608 ? -14.124 -45.912 24.669 1.00 24.35 921 THR A C 1
ATOM 4658 O O . THR A 1 608 ? -14.858 -45.304 23.888 1.00 22.91 921 THR A O 1
ATOM 4662 N N . THR A 1 609 ? -12.823 -45.668 24.790 1.00 24.35 922 THR A N 1
ATOM 4663 C CA . THR A 1 609 ? -12.144 -44.588 24.072 1.00 25.60 922 THR A CA 1
ATOM 4664 C C . THR A 1 609 ? -12.199 -44.801 22.559 1.00 24.87 922 THR A C 1
ATOM 4665 O O . THR A 1 609 ? -12.262 -43.837 21.789 1.00 24.25 922 THR A O 1
ATOM 4669 N N . GLY A 1 610 ? -12.174 -46.073 22.148 1.00 23.72 923 GLY A N 1
ATOM 4670 C CA . GLY A 1 610 ? -12.370 -46.452 20.751 1.00 24.43 923 GLY A CA 1
ATOM 4671 C C . GLY A 1 610 ? -13.727 -46.065 20.206 1.00 23.66 923 GLY A C 1
ATOM 4672 O O . GLY A 1 610 ? -13.831 -45.480 19.142 1.00 23.06 923 GLY A O 1
ATOM 4673 N N . MET A 1 611 ? -14.775 -46.361 20.970 1.00 22.85 924 MET A N 1
ATOM 4674 C CA . MET A 1 611 ? -16.130 -45.975 20.602 1.00 21.99 924 MET A CA 1
ATOM 4675 C C . MET A 1 611 ? -16.259 -44.443 20.522 1.00 21.73 924 MET A C 1
ATOM 4676 O O . MET A 1 611 ? -16.911 -43.914 19.619 1.00 20.73 924 MET A O 1
ATOM 4681 N N . ASP A 1 612 ? -15.624 -43.744 21.463 1.00 21.21 925 ASP A N 1
ATOM 4682 C CA . ASP A 1 612 ? -15.648 -42.281 21.505 1.00 22.32 925 ASP A CA 1
ATOM 4683 C C . ASP A 1 612 ? -15.135 -41.674 20.196 1.00 21.77 925 ASP A C 1
ATOM 4684 O O . ASP A 1 612 ? -15.782 -40.805 19.614 1.00 21.87 925 ASP A O 1
ATOM 4689 N N . VAL A 1 613 ? -13.998 -42.167 19.730 1.00 22.13 926 VAL A N 1
ATOM 4690 C CA . VAL A 1 613 ? -13.339 -41.590 18.557 1.00 24.34 926 VAL A CA 1
ATOM 4691 C C . VAL A 1 613 ? -14.137 -41.890 17.283 1.00 22.45 926 VAL A C 1
ATOM 4692 O O . VAL A 1 613 ? -14.307 -41.020 16.440 1.00 22.31 926 VAL A O 1
ATOM 4696 N N . LEU A 1 614 ? -14.660 -43.108 17.183 1.00 22.07 927 LEU A N 1
ATOM 4697 C CA . LEU A 1 614 ? -15.498 -43.494 16.045 1.00 22.58 927 LEU A CA 1
ATOM 4698 C C . LEU A 1 614 ? -16.798 -42.701 15.985 1.00 22.33 927 LEU A C 1
ATOM 4699 O O . LEU A 1 614 ? -17.269 -42.381 14.893 1.00 22.78 927 LEU A O 1
ATOM 4704 N N . TRP A 1 615 ? -17.387 -42.360 17.136 1.00 20.99 928 TRP A N 1
ATOM 4705 C CA . TRP A 1 615 ? -18.587 -41.530 17.143 1.00 21.64 928 TRP A CA 1
ATOM 4706 C C . TRP A 1 615 ? -18.352 -40.130 16.548 1.00 22.46 928 TRP A C 1
ATOM 4707 O O . TRP A 1 615 ? -19.270 -39.536 15.983 1.00 22.60 928 TRP A O 1
ATOM 4718 N N . ALA A 1 616 ? -17.124 -39.627 16.658 1.00 23.26 929 ALA A N 1
ATOM 4719 C CA . ALA A 1 616 ? -16.750 -38.332 16.055 1.00 24.74 929 ALA A CA 1
ATOM 4720 C C . ALA A 1 616 ? -16.515 -38.417 14.534 1.00 25.46 929 ALA A C 1
ATOM 4721 O O . ALA A 1 616 ? -16.385 -37.392 13.869 1.00 27.70 929 ALA A O 1
ATOM 4723 N N . GLY A 1 617 ? -16.480 -39.631 13.993 1.00 24.69 930 GLY A N 1
ATOM 4724 C CA . GLY A 1 617 ? -16.220 -39.840 12.568 1.00 25.46 930 GLY A CA 1
ATOM 4725 C C . GLY A 1 617 ? -14.750 -39.987 12.245 1.00 25.47 930 GLY A C 1
ATOM 4726 O O . GLY A 1 617 ? -14.357 -39.882 11.071 1.00 25.09 930 GLY A O 1
ATOM 4727 N N . THR A 1 618 ? -13.933 -40.254 13.259 1.00 24.84 931 THR A N 1
ATOM 4728 C CA . THR A 1 618 ? -12.488 -40.347 13.098 1.00 26.20 931 THR A CA 1
ATOM 4729 C C . THR A 1 618 ? -12.051 -41.797 12.871 1.00 25.48 931 THR A C 1
ATOM 4730 O O . THR A 1 618 ? -12.258 -42.644 13.730 1.00 25.23 931 THR A O 1
ATOM 4734 N N . PRO A 1 619 ? -11.449 -42.092 11.703 1.00 24.92 932 PRO A N 1
ATOM 4735 C CA . PRO A 1 619 ? -10.896 -43.423 11.486 1.00 26.55 932 PRO A CA 1
ATOM 4736 C C . PRO A 1 619 ? -9.828 -43.757 12.512 1.00 26.35 932 PRO A C 1
ATOM 4737 O O . PRO A 1 619 ? -9.033 -42.891 12.888 1.00 27.94 932 PRO A O 1
ATOM 4741 N N . MET A 1 620 ? -9.823 -45.005 12.941 1.00 26.63 933 MET A N 1
ATOM 4742 C CA . MET A 1 620 ? -8.886 -45.505 13.923 1.00 27.98 933 MET A CA 1
ATOM 4743 C C . MET A 1 620 ? -8.085 -46.621 13.281 1.00 28.81 933 MET A C 1
ATOM 4744 O O . MET A 1 620 ? -8.670 -47.581 12.796 1.00 29.72 933 MET A O 1
ATOM 4749 N N . VAL A 1 621 ? -6.758 -46.495 13.291 1.00 27.62 934 VAL A N 1
ATOM 4750 C CA . VAL A 1 621 ? -5.868 -47.548 12.822 1.00 28.04 934 VAL A CA 1
ATOM 4751 C C . VAL A 1 621 ? -5.501 -48.437 13.996 1.00 27.57 934 VAL A C 1
ATOM 4752 O O . VAL A 1 621 ? -5.091 -47.942 15.044 1.00 28.03 934 VAL A O 1
ATOM 4756 N N . THR A 1 622 ? -5.632 -49.747 13.830 1.00 27.98 935 THR A N 1
ATOM 4757 C CA . THR A 1 622 ? -5.326 -50.687 14.907 1.00 29.87 935 THR A CA 1
ATOM 4758 C C . THR A 1 622 ? -4.546 -51.896 14.421 1.00 32.14 935 THR A C 1
ATOM 4759 O O . THR A 1 622 ? -4.575 -52.234 13.231 1.00 31.87 935 THR A O 1
ATOM 4763 N N . MET A 1 623 ? -3.851 -52.531 15.360 1.00 33.20 936 MET A N 1
ATOM 4764 C CA . MET A 1 623 ? -3.139 -53.785 15.115 1.00 34.65 936 MET A CA 1
ATOM 4765 C C . MET A 1 623 ? -3.558 -54.814 16.175 1.00 34.20 936 MET A C 1
ATOM 4766 O O . MET A 1 623 ? -3.007 -54.822 17.284 1.00 35.61 936 MET A O 1
ATOM 4771 N N . PRO A 1 624 ? -4.532 -55.683 15.853 1.00 32.80 937 PRO A N 1
ATOM 4772 C CA . PRO A 1 624 ? -4.972 -56.648 16.856 1.00 33.55 937 PRO A CA 1
ATOM 4773 C C . PRO A 1 624 ? -3.881 -57.634 17.285 1.00 34.69 937 PRO A C 1
ATOM 4774 O O . PRO A 1 624 ? -3.131 -58.131 16.445 1.00 34.31 937 PRO A O 1
ATOM 4778 N N . GLY A 1 625 ? -3.771 -57.850 18.592 1.00 33.62 938 GLY A N 1
ATOM 4779 C CA . GLY A 1 625 ? -2.790 -58.758 19.179 1.00 35.96 938 GLY A CA 1
ATOM 4780 C C . GLY A 1 625 ? -3.450 -60.086 19.474 1.00 36.18 938 GLY A C 1
ATOM 4781 O O . GLY A 1 625 ? -4.294 -60.541 18.700 1.00 38.23 938 GLY A O 1
ATOM 4782 N N . GLU A 1 626 ? -3.078 -60.706 20.591 1.00 39.68 939 GLU A N 1
ATOM 4783 C CA . GLU A 1 626 ? -3.658 -61.991 21.002 1.00 44.13 939 GLU A CA 1
ATOM 4784 C C . GLU A 1 626 ? -4.645 -61.894 22.165 1.00 42.99 939 GLU A C 1
ATOM 4785 O O . GLU A 1 626 ? -5.651 -62.619 22.179 1.00 44.44 939 GLU A O 1
ATOM 4791 N N . THR A 1 627 ? -4.360 -61.010 23.127 1.00 38.75 940 THR A N 1
ATOM 4792 C CA . THR A 1 627 ? -5.234 -60.791 24.289 1.00 36.20 940 THR A CA 1
ATOM 4793 C C . THR A 1 627 ? -6.566 -60.169 23.862 1.00 34.36 940 THR A C 1
ATOM 4794 O O . THR A 1 627 ? -6.621 -59.461 22.864 1.00 33.06 940 THR A O 1
ATOM 4798 N N . LEU A 1 628 ? -7.625 -60.414 24.635 1.00 33.46 941 LEU A N 1
ATOM 4799 C CA . LEU A 1 628 ? -8.928 -59.782 24.409 1.00 32.34 941 LEU A CA 1
ATOM 4800 C C . LEU A 1 628 ? -8.752 -58.262 24.358 1.00 31.54 941 LEU A C 1
ATOM 4801 O O . LEU A 1 628 ? -9.218 -57.616 23.429 1.00 30.34 941 LEU A O 1
ATOM 4806 N N . ALA A 1 629 ? -8.035 -57.717 25.339 1.00 30.41 942 ALA A N 1
ATOM 4807 C CA . ALA A 1 629 ? -7.796 -56.268 25.442 1.00 29.84 942 ALA A CA 1
ATOM 4808 C C . ALA A 1 629 ? -7.105 -55.640 24.221 1.00 28.62 942 ALA A C 1
ATOM 4809 O O . ALA A 1 629 ? -7.320 -54.462 23.936 1.00 28.27 942 ALA A O 1
ATOM 4811 N N . SER A 1 630 ? -6.287 -56.420 23.506 1.00 28.23 943 SER A N 1
ATOM 4812 C CA . SER A 1 630 ? -5.574 -55.952 22.320 1.00 28.26 943 SER A CA 1
ATOM 4813 C C . SER A 1 630 ? -6.349 -56.150 21.017 1.00 27.59 943 SER A C 1
ATOM 4814 O O . SER A 1 630 ? -5.838 -55.779 19.973 1.00 28.91 943 SER A O 1
ATOM 4817 N N . ARG A 1 631 ? -7.552 -56.725 21.073 1.00 27.90 944 ARG A N 1
ATOM 4818 C CA . ARG A 1 631 ? -8.349 -57.025 19.866 1.00 28.31 944 ARG A CA 1
ATOM 4819 C C . ARG A 1 631 ? -9.713 -56.314 19.784 1.00 28.17 944 ARG A C 1
ATOM 4820 O O . ARG A 1 631 ? -10.405 -56.436 18.780 1.00 26.63 944 ARG A O 1
ATOM 4828 N N . VAL A 1 632 ? -10.087 -55.562 20.819 1.00 28.15 945 VAL A N 1
ATOM 4829 C CA . VAL A 1 632 ? -11.382 -54.885 20.857 1.00 27.59 945 VAL A CA 1
ATOM 4830 C C . VAL A 1 632 ? -11.528 -53.856 19.732 1.00 27.12 945 VAL A C 1
ATOM 4831 O O . VAL A 1 632 ? -12.571 -53.798 19.094 1.00 26.51 945 VAL A O 1
ATOM 4835 N N . ALA A 1 633 ? -10.507 -53.039 19.489 1.00 26.63 946 ALA A N 1
ATOM 4836 C CA . ALA A 1 633 ? -10.606 -52.008 18.439 1.00 27.78 946 ALA A CA 1
ATOM 4837 C C . ALA A 1 633 ? -10.847 -52.633 17.044 1.00 28.47 946 ALA A C 1
ATOM 4838 O O . ALA A 1 633 ? -11.691 -52.154 16.275 1.00 27.19 946 ALA A O 1
ATOM 4840 N N . ALA A 1 634 ? -10.132 -53.718 16.742 1.00 29.67 947 ALA A N 1
ATOM 4841 C CA . ALA A 1 634 ? -10.362 -54.456 15.483 1.00 29.75 947 ALA A CA 1
ATOM 4842 C C . ALA A 1 634 ? -11.798 -54.980 15.370 1.00 29.46 947 ALA A C 1
ATOM 4843 O O . ALA A 1 634 ? -12.397 -54.924 14.288 1.00 29.74 947 ALA A O 1
ATOM 4845 N N . SER A 1 635 ? -12.350 -55.471 16.476 1.00 29.31 948 SER A N 1
ATOM 4846 C CA . SER A 1 635 ? -13.747 -55.938 16.514 1.00 29.49 948 SER A CA 1
ATOM 4847 C C . SER A 1 635 ? -14.736 -54.786 16.274 1.00 29.50 948 SER A C 1
ATOM 4848 O O . SER A 1 635 ? -15.700 -54.919 15.497 1.00 27.72 948 SER A O 1
ATOM 4851 N N . GLN A 1 636 ? -14.472 -53.641 16.898 1.00 27.04 949 GLN A N 1
ATOM 4852 C CA . GLN A 1 636 ? -15.290 -52.442 16.660 1.00 26.53 949 GLN A CA 1
ATOM 4853 C C . GLN A 1 636 ? -15.266 -52.046 15.189 1.00 26.28 949 GLN A C 1
ATOM 4854 O O . GLN A 1 636 ? -16.312 -51.790 14.599 1.00 26.14 949 GLN A O 1
ATOM 4860 N N . LEU A 1 637 ? -14.068 -52.014 14.608 1.00 27.27 950 LEU A N 1
ATOM 4861 C CA . LEU A 1 637 ? -13.874 -51.625 13.209 1.00 27.54 950 LEU A CA 1
ATOM 4862 C C . LEU A 1 637 ? -14.484 -52.625 12.242 1.00 29.05 950 LEU A C 1
ATOM 4863 O O . LEU A 1 637 ? -14.994 -52.238 11.194 1.00 29.33 950 LEU A O 1
ATOM 4868 N N . THR A 1 638 ? -14.421 -53.907 12.590 1.00 28.71 951 THR A N 1
ATOM 4869 C CA . THR A 1 638 ? -15.043 -54.941 11.771 1.00 30.46 951 THR A CA 1
ATOM 4870 C C . THR A 1 638 ? -16.564 -54.774 11.754 1.00 30.34 951 THR A C 1
ATOM 4871 O O . THR A 1 638 ? -17.182 -54.845 10.693 1.00 28.98 951 THR A O 1
ATOM 4875 N N . CYS A 1 639 ? -17.159 -54.525 12.922 1.00 29.61 952 CYS A N 1
ATOM 4876 C CA . CYS A 1 639 ? -18.591 -54.256 13.000 1.00 29.24 952 CYS A CA 1
ATOM 4877 C C . CYS A 1 639 ? -18.952 -52.990 12.222 1.00 29.27 952 CYS A C 1
ATOM 4878 O O . CYS A 1 639 ? -19.940 -52.970 11.478 1.00 29.64 952 CYS A O 1
ATOM 4881 N N . LEU A 1 640 ? -18.130 -51.955 12.372 1.00 28.93 953 LEU A N 1
ATOM 4882 C CA . LEU A 1 640 ? -18.302 -50.687 11.652 1.00 30.25 953 LEU A CA 1
ATOM 4883 C C . LEU A 1 640 ? -18.285 -50.873 10.134 1.00 32.24 953 LEU A C 1
ATOM 4884 O O . LEU A 1 640 ? -19.015 -50.180 9.427 1.00 32.33 953 LEU A O 1
ATOM 4889 N N . GLY A 1 641 ? -17.447 -51.803 9.669 1.00 32.55 954 GLY A N 1
ATOM 4890 C CA . GLY A 1 641 ? -17.282 -52.132 8.249 1.00 34.85 954 GLY A CA 1
ATOM 4891 C C . GLY A 1 641 ? -16.061 -51.487 7.610 1.00 38.86 954 GLY A C 1
ATOM 4892 O O . GLY A 1 641 ? -16.098 -51.156 6.424 1.00 40.10 954 GLY A O 1
ATOM 4893 N N . CYS A 1 642 ? -14.975 -51.334 8.382 1.00 38.55 955 CYS A N 1
ATOM 4894 C CA . CYS A 1 642 ? -13.753 -50.649 7.936 1.00 38.37 955 CYS A CA 1
ATOM 4895 C C . CYS A 1 642 ? -12.541 -51.559 8.118 1.00 38.29 955 CYS A C 1
ATOM 4896 O O . CYS A 1 642 ? -11.616 -51.251 8.873 1.00 36.57 955 CYS A O 1
ATOM 4899 N N . LEU A 1 643 ? -12.543 -52.670 7.379 1.00 36.89 956 LEU A N 1
ATOM 4900 C CA . LEU A 1 643 ? -11.473 -53.673 7.445 1.00 36.78 956 LEU A CA 1
ATOM 4901 C C . LEU A 1 643 ? -10.103 -53.144 7.007 1.00 34.97 956 LEU A C 1
ATOM 4902 O O . LEU A 1 643 ? -9.067 -53.663 7.434 1.00 34.73 956 LEU A O 1
ATOM 4907 N N . GLU A 1 644 ? -10.109 -52.112 6.165 1.00 34.25 957 GLU A N 1
ATOM 4908 C CA . GLU A 1 644 ? -8.888 -51.457 5.686 1.00 35.20 957 GLU A CA 1
ATOM 4909 C C . GLU A 1 644 ? -8.066 -50.731 6.765 1.00 33.17 957 GLU A C 1
ATOM 4910 O O . GLU A 1 644 ? -6.927 -50.346 6.511 1.00 31.40 957 GLU A O 1
ATOM 4916 N N . LEU A 1 645 ? -8.658 -50.521 7.943 1.00 31.78 958 LEU A N 1
ATOM 4917 C CA . LEU A 1 645 ? -7.971 -49.889 9.072 1.00 31.55 958 LEU A CA 1
ATOM 4918 C C . LEU A 1 645 ? -7.340 -50.880 10.048 1.00 30.75 958 LEU A C 1
ATOM 4919 O O . LEU A 1 645 ? -6.775 -50.462 11.052 1.00 31.40 958 LEU A O 1
ATOM 4924 N N . ILE A 1 646 ? -7.425 -52.183 9.771 1.00 30.92 959 ILE A N 1
ATOM 4925 C CA . ILE A 1 646 ? -6.894 -53.202 10.658 1.00 30.54 959 ILE A CA 1
ATOM 4926 C C . ILE A 1 646 ? -5.579 -53.706 10.065 1.00 32.34 959 ILE A C 1
ATOM 4927 O O . ILE A 1 646 ? -5.569 -54.219 8.949 1.00 31.07 959 ILE A O 1
ATOM 4932 N N . ALA A 1 647 ? -4.493 -53.560 10.823 1.00 32.94 960 ALA A N 1
ATOM 4933 C CA . ALA A 1 647 ? -3.145 -53.982 10.411 1.00 34.78 960 ALA A CA 1
ATOM 4934 C C . ALA A 1 647 ? -2.802 -55.377 10.946 1.00 37.21 960 ALA A C 1
ATOM 4935 O O . ALA A 1 647 ? -3.107 -55.689 12.096 1.00 37.30 960 ALA A O 1
ATOM 4937 N N . LYS A 1 648 ? -2.147 -56.203 10.117 1.00 38.08 961 LYS A N 1
ATOM 4938 C CA . LYS A 1 648 ? -1.688 -57.548 10.515 1.00 40.41 961 LYS A CA 1
ATOM 4939 C C . LYS A 1 648 ? -0.297 -57.563 11.164 1.00 38.05 961 LYS A C 1
ATOM 4940 O O . LYS A 1 648 ? 0.077 -58.542 11.797 1.00 39.06 961 LYS A O 1
ATOM 4946 N N . ASN A 1 649 ? 0.466 -56.489 10.985 1.00 37.59 962 ASN A N 1
ATOM 4947 C CA . ASN A 1 649 ? 1.796 -56.349 11.586 1.00 37.86 962 ASN A CA 1
ATOM 4948 C C . ASN A 1 649 ? 2.151 -54.865 11.648 1.00 36.58 962 ASN A C 1
ATOM 4949 O O . ASN A 1 649 ? 1.384 -54.021 11.169 1.00 34.88 962 ASN A O 1
ATOM 4954 N N . ARG A 1 650 ? 3.312 -54.555 12.216 1.00 36.86 963 ARG A N 1
ATOM 4955 C CA . ARG A 1 650 ? 3.727 -53.167 12.435 1.00 39.28 963 ARG A CA 1
ATOM 4956 C C . ARG A 1 650 ? 3.956 -52.382 11.158 1.00 38.29 963 ARG A C 1
ATOM 4957 O O . ARG A 1 650 ? 3.638 -51.199 11.104 1.00 35.56 963 ARG A O 1
ATOM 4965 N N . GLN A 1 651 ? 4.495 -53.027 10.124 1.00 37.39 964 GLN A N 1
ATOM 4966 C CA . GLN A 1 651 ? 4.697 -52.346 8.852 1.00 37.27 964 GLN A CA 1
ATOM 4967 C C . GLN A 1 651 ? 3.371 -51.908 8.229 1.00 34.83 964 GLN A C 1
ATOM 4968 O O . GLN A 1 651 ? 3.269 -50.799 7.704 1.00 35.29 964 GLN A O 1
ATOM 4974 N 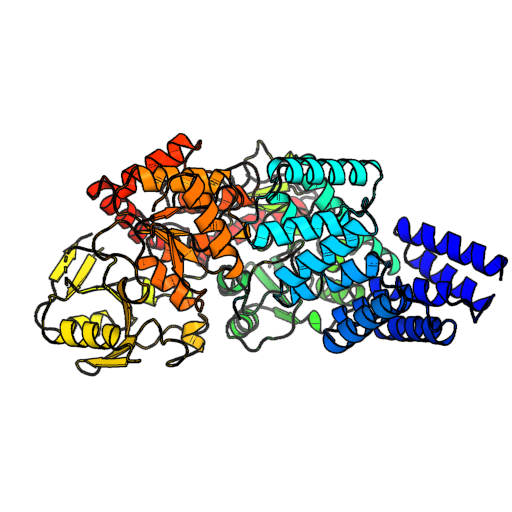N . GLU A 1 652 ? 2.367 -52.773 8.303 1.00 34.34 965 GLU A N 1
ATOM 4975 C CA . GLU A 1 652 ? 1.043 -52.462 7.764 1.00 35.85 965 GLU A CA 1
ATOM 4976 C C . GLU A 1 652 ? 0.386 -51.306 8.544 1.00 32.76 965 GLU A C 1
ATOM 4977 O O . GLU A 1 652 ? -0.205 -50.409 7.952 1.00 31.30 965 GLU A O 1
ATOM 4983 N N . TYR A 1 653 ? 0.537 -51.315 9.867 1.00 32.29 966 TYR A N 1
ATOM 4984 C CA . TYR A 1 653 ? 0.008 -50.235 10.719 1.00 30.53 966 TYR A CA 1
ATOM 4985 C C . TYR A 1 653 ? 0.600 -48.900 10.309 1.00 29.53 966 TYR A C 1
ATOM 4986 O O . TYR A 1 653 ? -0.125 -47.937 10.080 1.00 28.47 966 TYR A O 1
ATOM 4995 N N . GLU A 1 654 ? 1.922 -48.850 10.175 1.00 30.36 967 GLU A N 1
ATOM 4996 C CA . GLU A 1 654 ? 2.587 -47.641 9.703 1.00 31.62 967 GLU A CA 1
ATOM 4997 C C . GLU A 1 654 ? 2.124 -47.246 8.292 1.00 30.65 967 GLU A C 1
ATOM 4998 O O . GLU A 1 654 ? 1.807 -46.078 8.054 1.00 29.22 967 GLU A O 1
ATOM 5004 N N . ASP A 1 655 ? 2.066 -48.207 7.371 1.00 32.10 968 ASP A N 1
ATOM 5005 C CA . ASP A 1 655 ? 1.700 -47.899 5.970 1.00 33.24 968 ASP A CA 1
ATOM 5006 C C . ASP A 1 655 ? 0.269 -47.340 5.863 1.00 30.72 968 ASP A C 1
ATOM 5007 O O . ASP A 1 655 ? 0.037 -46.361 5.145 1.00 29.61 968 ASP A O 1
ATOM 5012 N N . ILE A 1 656 ? -0.664 -47.954 6.595 1.00 29.63 969 ILE A N 1
ATOM 5013 C CA . ILE A 1 656 ? -2.067 -47.490 6.646 1.00 28.94 969 ILE A CA 1
ATOM 5014 C C . ILE A 1 656 ? -2.118 -46.054 7.169 1.00 27.10 969 ILE A C 1
ATOM 5015 O O . ILE A 1 656 ? -2.702 -45.179 6.549 1.00 26.76 969 ILE A O 1
ATOM 5020 N N . ALA A 1 657 ? -1.480 -45.819 8.312 1.00 27.49 970 ALA A N 1
ATOM 5021 C CA . ALA A 1 657 ? -1.463 -44.488 8.909 1.00 26.57 970 ALA A CA 1
ATOM 5022 C C . ALA A 1 657 ? -0.844 -43.442 8.008 1.00 27.23 970 ALA A C 1
ATOM 5023 O O . ALA A 1 657 ? -1.334 -42.323 7.947 1.00 25.91 970 ALA A O 1
ATOM 5025 N N . VAL A 1 658 ? 0.249 -43.795 7.328 1.00 27.93 971 VAL A N 1
ATOM 5026 C CA . VAL A 1 658 ? 0.929 -42.843 6.450 1.00 27.57 971 VAL A CA 1
ATOM 5027 C C . VAL A 1 658 ? 0.081 -42.568 5.208 1.00 25.91 971 VAL A C 1
ATOM 5028 O O . VAL A 1 658 ? -0.026 -41.428 4.782 1.00 25.47 971 VAL A O 1
ATOM 5032 N N . LYS A 1 659 ? -0.546 -43.598 4.666 1.00 26.99 972 LYS A N 1
ATOM 5033 C CA . LYS A 1 659 ? -1.465 -43.400 3.522 1.00 27.84 972 LYS A CA 1
ATOM 5034 C C . LYS A 1 659 ? -2.606 -42.437 3.880 1.00 27.61 972 LYS A C 1
ATOM 5035 O O . LYS A 1 659 ? -2.914 -41.486 3.140 1.00 27.51 972 LYS A O 1
ATOM 5041 N N . LEU A 1 660 ? -3.203 -42.639 5.056 1.00 27.46 973 LEU A N 1
ATOM 5042 C CA . LEU A 1 660 ? -4.268 -41.742 5.500 1.00 26.53 973 LEU A CA 1
ATOM 5043 C C . LEU A 1 660 ? -3.777 -40.312 5.676 1.00 26.18 973 LEU A C 1
ATOM 5044 O O . LEU A 1 660 ? -4.530 -39.386 5.448 1.00 27.06 973 LEU A O 1
ATOM 5049 N N . GLY A 1 661 ? -2.521 -40.124 6.091 1.00 27.65 974 GLY A N 1
ATOM 5050 C CA . GLY A 1 661 ? -1.971 -38.781 6.275 1.00 28.17 974 GLY A CA 1
ATOM 5051 C C . GLY A 1 661 ? -1.413 -38.085 5.043 1.00 28.78 974 GLY A C 1
ATOM 5052 O O . GLY A 1 661 ? -1.086 -36.892 5.105 1.00 30.00 974 GLY A O 1
ATOM 5053 N N . THR A 1 662 ? -1.300 -38.807 3.927 1.00 29.07 975 THR A N 1
ATOM 5054 C CA . THR A 1 662 ? -0.717 -38.249 2.686 1.00 28.62 975 THR A CA 1
ATOM 5055 C C . THR A 1 662 ? -1.678 -38.268 1.483 1.00 28.23 975 THR A C 1
ATOM 5056 O O . THR A 1 662 ? -1.735 -37.309 0.732 1.00 30.19 975 THR A O 1
ATOM 5060 N N . ASP A 1 663 ? -2.395 -39.370 1.305 1.00 28.94 976 ASP A N 1
ATOM 5061 C CA . ASP A 1 663 ? -3.398 -39.517 0.237 1.00 28.34 976 ASP A CA 1
ATOM 5062 C C . ASP A 1 663 ? -4.711 -38.895 0.720 1.00 29.69 976 ASP A C 1
ATOM 5063 O O . ASP A 1 663 ? -5.549 -39.569 1.307 1.00 29.68 976 ASP A O 1
ATOM 5068 N N . LEU A 1 664 ? -4.888 -37.607 0.472 1.00 29.36 977 LEU A N 1
ATOM 5069 C CA . LEU A 1 664 ? -5.970 -36.868 1.109 1.00 31.89 977 LEU A CA 1
ATOM 5070 C C . LEU A 1 664 ? -7.355 -37.191 0.552 1.00 33.33 977 LEU A C 1
ATOM 5071 O O . LEU A 1 664 ? -8.351 -37.050 1.267 1.00 30.94 977 LEU A O 1
ATOM 5076 N N . GLU A 1 665 ? -7.423 -37.650 -0.699 1.00 31.51 978 GLU A N 1
ATOM 5077 C CA . GLU A 1 665 ? -8.668 -38.179 -1.242 1.00 32.72 978 GLU A CA 1
ATOM 5078 C C . GLU A 1 665 ? -9.062 -39.497 -0.605 1.00 30.47 978 GLU A C 1
ATOM 5079 O O . GLU A 1 665 ? -10.251 -39.727 -0.375 1.00 31.27 978 GLU A O 1
ATOM 5085 N N . TYR A 1 666 ? -8.079 -40.347 -0.314 1.00 28.59 979 TYR A N 1
ATOM 5086 C CA . TYR A 1 666 ? -8.325 -41.607 0.371 1.00 29.45 979 TYR A CA 1
ATOM 5087 C C . TYR A 1 666 ? -8.773 -41.350 1.818 1.00 28.99 979 TYR A C 1
ATOM 5088 O O . TYR A 1 666 ? -9.663 -42.032 2.308 1.00 29.47 979 TYR A O 1
ATOM 5097 N N . LEU A 1 667 ? -8.162 -40.363 2.467 1.00 27.95 980 LEU A N 1
ATOM 5098 C CA . LEU A 1 667 ? -8.563 -39.973 3.828 1.00 28.54 980 LEU A CA 1
ATOM 5099 C C . LEU A 1 667 ? -10.017 -39.523 3.839 1.00 31.05 980 LEU A C 1
ATOM 5100 O O . LEU A 1 667 ? -10.791 -39.956 4.685 1.00 29.62 980 LEU A O 1
ATOM 5105 N N . LYS A 1 668 ? -10.370 -38.646 2.903 1.00 32.06 981 LYS A N 1
ATOM 5106 C CA . LYS A 1 668 ? -11.736 -38.156 2.753 1.00 33.31 981 LYS A CA 1
ATOM 5107 C C . LYS A 1 668 ? -12.749 -39.305 2.571 1.00 32.78 981 LYS A C 1
ATOM 5108 O O . LYS A 1 668 ? -13.822 -39.320 3.188 1.00 29.39 981 LYS A O 1
ATOM 5114 N N . LYS A 1 669 ? -12.395 -40.275 1.740 1.00 32.31 982 LYS A N 1
ATOM 5115 C CA . LYS A 1 669 ? -13.215 -41.463 1.529 1.00 33.18 982 LYS A CA 1
ATOM 5116 C C . LYS A 1 669 ? -13.406 -42.271 2.818 1.00 31.30 982 LYS A C 1
ATOM 5117 O O . LYS A 1 669 ? -14.534 -42.633 3.163 1.00 29.22 982 LYS A O 1
ATOM 5123 N N . VAL A 1 670 ? -12.307 -42.537 3.528 1.00 29.89 983 VAL A N 1
ATOM 5124 C CA . VAL A 1 670 ? -12.356 -43.357 4.740 1.00 29.45 983 VAL A CA 1
ATOM 5125 C C . VAL A 1 670 ? -13.110 -42.636 5.852 1.00 27.29 983 VAL A C 1
ATOM 5126 O O . VAL A 1 670 ? -13.915 -43.257 6.547 1.00 27.97 983 VAL A O 1
ATOM 5130 N N . ARG A 1 671 ? -12.864 -41.338 6.010 1.00 27.39 984 ARG A N 1
ATOM 5131 C CA . ARG A 1 671 ? -13.597 -40.533 6.995 1.00 27.19 984 ARG A CA 1
ATOM 5132 C C . ARG A 1 671 ? -15.094 -40.506 6.684 1.00 28.19 984 ARG A C 1
ATOM 5133 O O . ARG A 1 671 ? -15.921 -40.579 7.589 1.00 27.14 984 ARG A O 1
ATOM 5141 N N . GLY A 1 672 ? -15.442 -40.394 5.401 1.00 27.87 985 GLY A N 1
ATOM 5142 C CA . GLY A 1 672 ? -16.847 -40.438 4.979 1.00 28.82 985 GLY A CA 1
ATOM 5143 C C . GLY A 1 672 ? -17.504 -41.764 5.294 1.00 27.98 985 GLY A C 1
ATOM 5144 O O . GLY A 1 672 ? -18.671 -41.810 5.693 1.00 28.92 985 GLY A O 1
ATOM 5145 N N . LYS A 1 673 ? -16.737 -42.835 5.136 1.00 28.38 986 LYS A N 1
ATOM 5146 C CA . LYS A 1 673 ? -17.183 -44.184 5.468 1.00 29.62 986 LYS A CA 1
ATOM 5147 C C . LYS A 1 673 ? -17.481 -44.345 6.972 1.00 28.17 986 LYS A C 1
ATOM 5148 O O . LYS A 1 673 ? -18.552 -44.842 7.361 1.00 27.38 986 LYS A O 1
ATOM 5154 N N . VAL A 1 674 ? -16.564 -43.876 7.808 1.00 26.96 987 VAL A N 1
ATOM 5155 C CA . VAL A 1 674 ? -16.771 -43.918 9.264 1.00 26.32 987 VAL A CA 1
ATOM 5156 C C . VAL A 1 674 ? -17.969 -43.051 9.662 1.00 26.22 987 VAL A C 1
ATOM 5157 O O . VAL A 1 674 ? -18.806 -43.484 10.446 1.00 26.44 987 VAL A O 1
ATOM 5161 N N . TRP A 1 675 ? -18.042 -41.833 9.122 1.00 26.00 988 TRP A N 1
ATOM 5162 C CA . TRP A 1 675 ? -19.128 -40.898 9.412 1.00 27.03 988 TRP A CA 1
ATOM 5163 C C . TRP A 1 675 ? -20.527 -41.455 9.112 1.00 27.81 988 TRP A C 1
ATOM 5164 O O . TRP A 1 675 ? -21.459 -41.263 9.895 1.00 26.81 988 TRP A O 1
ATOM 5175 N N . LYS A 1 676 ? -20.672 -42.107 7.968 1.00 28.27 989 LYS A N 1
ATOM 5176 C CA . LYS A 1 676 ? -21.926 -42.759 7.615 1.00 29.36 989 LYS A CA 1
ATOM 5177 C C . LYS A 1 676 ? -22.175 -44.031 8.425 1.00 28.00 989 LYS A C 1
ATOM 5178 O O . LYS A 1 676 ? -23.286 -44.249 8.930 1.00 28.72 989 LYS A O 1
ATOM 5184 N N . GLN A 1 677 ? -21.163 -44.884 8.532 1.00 27.40 990 GLN A N 1
ATOM 5185 C CA . GLN A 1 677 ? -21.368 -46.217 9.093 1.00 29.32 990 GLN A CA 1
ATOM 5186 C C . GLN A 1 677 ? -21.528 -46.222 10.614 1.00 28.31 990 GLN A C 1
ATOM 5187 O O . GLN A 1 677 ? -22.050 -47.181 11.164 1.00 26.72 990 GLN A O 1
ATOM 5193 N N . ARG A 1 678 ? -21.138 -45.149 11.300 1.00 27.41 991 ARG A N 1
ATOM 5194 C CA . ARG A 1 678 ? -21.449 -45.095 12.733 1.00 29.57 991 ARG A CA 1
ATOM 5195 C C . ARG A 1 678 ? -22.976 -45.082 12.975 1.00 30.08 991 ARG A C 1
ATOM 5196 O O . ARG A 1 678 ? -23.411 -45.491 14.043 1.00 30.08 991 ARG A O 1
ATOM 5204 N N . ILE A 1 679 ? -23.773 -44.659 11.983 1.00 29.42 992 ILE A N 1
ATOM 5205 C CA . ILE A 1 679 ? -25.242 -44.741 12.050 1.00 31.10 992 ILE A CA 1
ATOM 5206 C C . ILE A 1 679 ? -25.783 -46.016 11.375 1.00 32.40 992 ILE A C 1
ATOM 5207 O O . ILE A 1 679 ? -26.648 -46.694 11.924 1.00 30.26 992 ILE A O 1
ATOM 5212 N N . SER A 1 680 ? -25.283 -46.337 10.184 1.00 32.15 993 SER A N 1
ATOM 5213 C CA . SER A 1 680 ? -25.848 -47.438 9.396 1.00 32.16 993 SER A CA 1
ATOM 5214 C C . SER A 1 680 ? -25.378 -48.836 9.829 1.00 31.53 993 SER A C 1
ATOM 5215 O O . SER A 1 680 ? -26.094 -49.811 9.620 1.00 32.12 993 SER A O 1
ATOM 5218 N N . SER A 1 681 ? -24.190 -48.942 10.429 1.00 29.38 994 SER A N 1
ATOM 5219 C CA . SER A 1 681 ? -23.693 -50.215 10.945 1.00 28.64 994 SER A CA 1
ATOM 5220 C C . SER A 1 681 ? -24.381 -50.540 12.274 1.00 28.43 994 SER A C 1
ATOM 5221 O O . SER A 1 681 ? -25.042 -49.678 12.859 1.00 28.00 994 SER A O 1
ATOM 5224 N N . PRO A 1 682 ? -24.210 -51.778 12.771 1.00 28.57 995 PRO A N 1
ATOM 5225 C CA . PRO A 1 682 ? -24.733 -52.105 14.096 1.00 28.41 995 PRO A CA 1
ATOM 5226 C C . PRO A 1 682 ? -23.999 -51.479 15.290 1.00 26.96 995 PRO A C 1
ATOM 5227 O O . PRO A 1 682 ? -24.474 -51.634 16.418 1.00 25.89 995 PRO A O 1
ATOM 5231 N N . LEU A 1 683 ? -22.869 -50.805 15.068 1.00 25.42 996 LEU A N 1
ATOM 5232 C CA . LEU A 1 683 ? -21.930 -50.548 16.174 1.00 25.07 996 LEU A CA 1
ATOM 5233 C C . LEU A 1 683 ? -22.529 -49.766 17.356 1.00 24.83 996 LEU A C 1
ATOM 5234 O O . LEU A 1 683 ? -22.279 -50.123 18.516 1.00 24.20 996 LEU A O 1
ATOM 5239 N N . PHE A 1 684 ? -23.309 -48.722 17.057 1.00 23.58 997 PHE A N 1
ATOM 5240 C CA . PHE A 1 684 ? -23.958 -47.884 18.085 1.00 24.02 997 PHE A CA 1
ATOM 5241 C C . PHE A 1 684 ? -25.469 -48.109 18.209 1.00 24.71 997 PHE A C 1
ATOM 5242 O O . PHE A 1 684 ? -26.178 -47.296 18.805 1.00 25.35 997 PHE A O 1
ATOM 5250 N N . ASN A 1 685 ? -25.964 -49.212 17.647 1.00 26.24 998 ASN A N 1
ATOM 5251 C CA . ASN A 1 685 ? -27.407 -49.496 17.590 1.00 25.83 998 ASN A CA 1
ATOM 5252 C C . ASN A 1 685 ? -27.747 -50.360 18.788 1.00 25.56 998 ASN A C 1
ATOM 5253 O O . ASN A 1 685 ? -27.600 -51.589 18.764 1.00 24.81 998 ASN A O 1
ATOM 5258 N N . THR A 1 686 ? -28.163 -49.700 19.862 1.00 25.32 999 THR A N 1
ATOM 5259 C CA . THR A 1 686 ? -28.382 -50.368 21.138 1.00 26.20 999 THR A CA 1
ATOM 5260 C C . THR A 1 686 ? -29.591 -51.299 21.119 1.00 26.59 999 THR A C 1
ATOM 5261 O O . THR A 1 686 ? -29.570 -52.340 21.789 1.00 27.12 999 THR A O 1
ATOM 5265 N N . LYS A 1 687 ? -30.624 -50.951 20.348 1.00 25.97 1000 LYS A N 1
ATOM 5266 C CA . LYS A 1 687 ? -31.780 -51.837 20.193 1.00 27.51 1000 LYS A CA 1
ATOM 5267 C C . LYS A 1 687 ? -31.388 -53.154 19.519 1.00 27.43 1000 LYS A C 1
ATOM 5268 O O . LYS A 1 687 ? -31.719 -54.224 20.025 1.00 25.39 1000 LYS A O 1
ATOM 5274 N N . GLN A 1 688 ? -30.673 -53.073 18.395 1.00 27.00 1001 GLN A N 1
ATOM 5275 C CA . GLN A 1 688 ? -30.228 -54.275 17.703 1.00 28.49 1001 GLN A CA 1
ATOM 5276 C C . GLN A 1 688 ? -29.310 -55.110 18.599 1.00 28.20 1001 GLN A C 1
ATOM 5277 O O . GLN A 1 688 ? -29.451 -56.332 18.683 1.00 26.57 1001 GLN A O 1
ATOM 5283 N N . TYR A 1 689 ? -28.385 -54.449 19.288 1.00 26.72 1002 TYR A N 1
ATOM 5284 C CA . TYR A 1 689 ? -27.503 -55.135 20.223 1.00 26.43 1002 TYR A CA 1
ATOM 5285 C C . TYR A 1 689 ? -28.272 -55.895 21.306 1.00 26.89 1002 TYR A C 1
ATOM 5286 O O . TYR A 1 689 ? -27.976 -57.079 21.570 1.00 26.24 1002 TYR A O 1
ATOM 5295 N N . THR A 1 690 ? -29.228 -55.223 21.938 1.00 26.09 1003 THR A N 1
ATOM 5296 C CA . THR A 1 690 ? -30.027 -55.843 23.002 1.00 27.05 1003 THR A CA 1
ATOM 5297 C C . THR A 1 690 ? -30.769 -57.075 22.482 1.00 27.76 1003 THR A C 1
ATOM 5298 O O . THR A 1 690 ? -30.812 -58.091 23.160 1.00 27.44 1003 THR A O 1
ATOM 5302 N N . MET A 1 691 ? -31.338 -56.978 21.284 1.00 28.31 1004 MET A N 1
ATOM 5303 C CA . MET A 1 691 ? -32.058 -58.106 20.690 1.00 30.87 1004 MET A CA 1
ATOM 5304 C C . MET A 1 691 ? -31.132 -59.285 20.392 1.00 31.69 1004 MET A C 1
ATOM 5305 O O . MET A 1 691 ? -31.512 -60.436 20.612 1.00 32.38 1004 MET A O 1
ATOM 5310 N N . GLU A 1 692 ? -29.918 -58.995 19.922 1.00 32.64 1005 GLU A N 1
ATOM 5311 C CA . GLU A 1 692 ? -28.915 -60.028 19.691 1.00 34.02 1005 GLU A CA 1
ATOM 5312 C C . GLU A 1 692 ? -28.439 -60.646 21.002 1.00 33.28 1005 GLU A C 1
ATOM 5313 O O . GLU A 1 692 ? -28.275 -61.861 21.093 1.00 33.28 1005 GLU A O 1
ATOM 5319 N N . LEU A 1 693 ? -28.243 -59.812 22.021 1.00 31.88 1006 LEU A N 1
ATOM 5320 C CA . LEU A 1 693 ? -27.896 -60.278 23.362 1.00 32.21 1006 LEU A CA 1
ATOM 5321 C C . LEU A 1 693 ? -28.995 -61.191 23.930 1.00 33.13 1006 LEU A C 1
ATOM 5322 O O . LEU A 1 693 ? -28.705 -62.232 24.545 1.00 31.39 1006 LEU A O 1
ATOM 5327 N N . GLU A 1 694 ? -30.243 -60.789 23.718 1.00 31.62 1007 GLU A N 1
ATOM 5328 C CA . GLU A 1 694 ? -31.400 -61.592 24.087 1.00 32.69 1007 GLU A CA 1
ATOM 5329 C C . GLU A 1 694 ? -31.440 -62.970 23.412 1.00 34.08 1007 GLU A C 1
ATOM 5330 O O . GLU A 1 694 ? -31.796 -63.947 24.065 1.00 35.11 1007 GLU A O 1
ATOM 5336 N N . ARG A 1 695 ? -31.085 -63.039 22.130 1.00 35.71 1008 ARG A N 1
ATOM 5337 C CA . ARG A 1 695 ? -31.012 -64.324 21.421 1.00 41.52 1008 ARG A CA 1
ATOM 5338 C C . ARG A 1 695 ? -29.949 -65.220 22.037 1.00 41.81 1008 ARG A C 1
ATOM 5339 O O . ARG A 1 695 ? -30.162 -66.429 22.190 1.00 40.49 1008 ARG A O 1
ATOM 5347 N N . LEU A 1 696 ? -28.817 -64.616 22.400 1.00 38.76 1009 LEU A N 1
ATOM 5348 C CA . LEU A 1 696 ? -27.720 -65.340 23.018 1.00 38.83 1009 LEU A CA 1
ATOM 5349 C C . LEU A 1 696 ? -28.109 -65.867 24.402 1.00 38.95 1009 LEU A C 1
ATOM 5350 O O . LEU A 1 696 ? -27.801 -67.013 24.726 1.00 42.42 1009 LEU A O 1
ATOM 5355 N N . TYR A 1 697 ? -28.800 -65.058 25.206 1.00 37.39 1010 TYR A N 1
ATOM 5356 C CA . TYR A 1 697 ? -29.304 -65.509 26.508 1.00 37.16 1010 TYR A CA 1
ATOM 5357 C C . TYR A 1 697 ? -30.249 -66.712 26.408 1.00 39.62 1010 TYR A C 1
ATOM 5358 O O . TYR A 1 697 ? -30.216 -67.598 27.268 1.00 37.10 1010 TYR A O 1
ATOM 5367 N N . LEU A 1 698 ? -31.108 -66.716 25.391 1.00 42.15 1011 LEU A N 1
ATOM 5368 C CA . LEU A 1 698 ? -32.053 -67.814 25.203 1.00 43.49 1011 LEU A CA 1
ATOM 5369 C C . LEU A 1 698 ? -31.336 -69.079 24.743 1.00 44.06 1011 LEU A C 1
ATOM 5370 O O . LEU A 1 698 ? -31.702 -70.156 25.180 1.00 45.08 1011 LEU A O 1
ATOM 5375 N N . GLN A 1 699 ? -30.317 -68.956 23.890 1.00 45.42 1012 GLN A N 1
ATOM 5376 C CA . GLN A 1 699 ? -29.461 -70.099 23.557 1.00 47.43 1012 GLN A CA 1
ATOM 5377 C C . GLN A 1 699 ? -28.826 -70.692 24.816 1.00 48.32 1012 GLN A C 1
ATOM 5378 O O . GLN A 1 699 ? -28.885 -71.900 25.037 1.00 47.06 1012 GLN A O 1
ATOM 5384 N N . MET A 1 700 ? -28.245 -69.836 25.650 1.00 46.33 1013 MET A N 1
ATOM 5385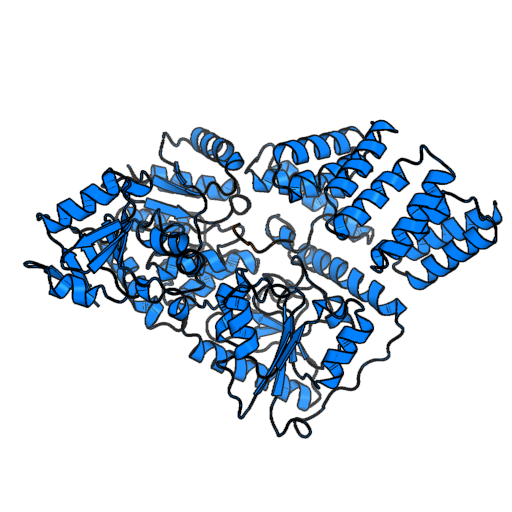 C CA . MET A 1 700 ? -27.658 -70.275 26.919 1.00 45.15 1013 MET A CA 1
ATOM 5386 C C . MET A 1 700 ? -28.674 -70.982 27.810 1.00 45.71 1013 MET A C 1
ATOM 5387 O O . MET A 1 700 ? -28.362 -72.007 28.429 1.00 45.13 1013 MET A O 1
ATOM 5392 N N . TRP A 1 701 ? -29.875 -70.420 27.884 1.00 45.40 1014 TRP A N 1
ATOM 5393 C CA . TRP A 1 701 ? -30.927 -70.979 28.711 1.00 47.68 1014 TRP A CA 1
ATOM 5394 C C . TRP A 1 701 ? -31.420 -72.338 28.199 1.00 50.02 1014 TRP A C 1
ATOM 5395 O O . TRP A 1 701 ? -31.512 -73.293 28.973 1.00 48.06 1014 TRP A O 1
ATOM 5406 N N . GLU A 1 702 ? -31.746 -72.405 26.911 1.00 52.23 1015 GLU A N 1
ATOM 5407 C CA . GLU A 1 702 ? -32.273 -73.633 26.302 1.00 56.56 1015 GLU A CA 1
ATOM 5408 C C . GLU A 1 702 ? -31.254 -74.770 26.375 1.00 56.99 1015 GLU A C 1
ATOM 5409 O O . GLU A 1 702 ? -31.624 -75.916 26.616 1.00 56.79 1015 GLU A O 1
ATOM 5415 N N . HIS A 1 703 ? -29.978 -74.437 26.188 1.00 56.88 1016 HIS A N 1
ATOM 5416 C CA . HIS A 1 703 ? -28.883 -75.387 26.360 1.00 55.49 1016 HIS A CA 1
ATOM 5417 C C . HIS A 1 703 ? -28.860 -75.963 27.781 1.00 55.51 1016 HIS A C 1
ATOM 5418 O O . HIS A 1 703 ? -28.769 -77.177 27.943 1.00 58.65 1016 HIS A O 1
ATOM 5425 N N . TYR A 1 704 ? -28.975 -75.109 28.797 1.00 52.46 1017 TYR A N 1
ATOM 5426 C CA . TYR A 1 704 ? -29.022 -75.568 30.198 1.00 54.22 1017 TYR A CA 1
ATOM 5427 C C . TYR A 1 704 ? -30.322 -76.294 30.576 1.00 56.99 1017 TYR A C 1
ATOM 5428 O O . TYR A 1 704 ? -30.277 -77.261 31.341 1.00 57.81 1017 TYR A O 1
ATOM 5437 N N . ALA A 1 705 ? -31.465 -75.809 30.083 1.00 56.32 1018 ALA A N 1
ATOM 5438 C CA . ALA A 1 705 ? -32.781 -76.403 30.399 1.00 56.71 1018 ALA A CA 1
ATOM 5439 C C . ALA A 1 705 ? -32.905 -77.855 29.911 1.00 56.53 1018 ALA A C 1
ATOM 5440 O O . ALA A 1 705 ? -33.587 -78.666 30.538 1.00 57.48 1018 ALA A O 1
ATOM 5442 N N . ALA A 1 706 ? -32.223 -78.167 28.809 1.00 56.29 1019 ALA A N 1
ATOM 5443 C CA . ALA A 1 706 ? -32.075 -79.535 28.312 1.00 57.83 1019 ALA A CA 1
ATOM 5444 C C . ALA A 1 706 ? -30.989 -80.361 29.057 1.00 61.31 1019 ALA A C 1
ATOM 5445 O O . ALA A 1 706 ? -30.485 -81.346 28.514 1.00 63.34 1019 ALA A O 1
ATOM 5447 N N . GLY A 1 707 ? -30.623 -79.957 30.279 1.00 63.89 1020 GLY A N 1
ATOM 5448 C CA . GLY A 1 707 ? -29.718 -80.720 31.135 1.00 64.55 1020 GLY A CA 1
ATOM 5449 C C . GLY A 1 707 ? -28.237 -80.686 30.795 1.00 66.15 1020 GLY A C 1
ATOM 5450 O O . GLY A 1 707 ? -27.461 -81.398 31.428 1.00 67.97 1020 GLY A O 1
ATOM 5451 N N . ASN A 1 708 ? -27.831 -79.859 29.828 1.00 66.03 1021 ASN A N 1
ATOM 5452 C CA . ASN A 1 708 ? -26.440 -79.844 29.354 1.00 67.11 1021 ASN A CA 1
ATOM 5453 C C . ASN A 1 708 ? -25.592 -78.884 30.192 1.00 68.37 1021 ASN A C 1
ATOM 5454 O O . ASN A 1 708 ? -26.103 -77.895 30.729 1.00 65.12 1021 ASN A O 1
ATOM 5459 N N . LYS A 1 709 ? -24.298 -79.191 30.295 1.00 69.29 1022 LYS A N 1
ATOM 5460 C CA . LYS A 1 709 ? -23.312 -78.263 30.865 1.00 68.11 1022 LYS A CA 1
ATOM 5461 C C . LYS A 1 709 ? -22.971 -77.189 29.823 1.00 63.79 1022 LYS A C 1
ATOM 5462 O O . LYS A 1 709 ? -23.233 -77.383 28.632 1.00 62.34 1022 LYS A O 1
ATOM 5468 N N . PRO A 1 710 ? -22.383 -76.057 30.264 1.00 59.55 1023 PRO A N 1
ATOM 5469 C CA . PRO A 1 710 ? -21.956 -75.023 29.326 1.00 58.22 1023 PRO A CA 1
ATOM 5470 C C . PRO A 1 710 ? -21.009 -75.524 28.239 1.00 55.96 1023 PRO A C 1
ATOM 5471 O O . PRO A 1 710 ? -20.095 -76.292 28.527 1.00 52.82 1023 PRO A O 1
ATOM 5475 N N . ASP A 1 711 ? -21.242 -75.079 27.007 1.00 56.83 1024 ASP A N 1
ATOM 5476 C CA . ASP A 1 711 ? -20.352 -75.349 25.882 1.00 58.12 1024 ASP A CA 1
ATOM 5477 C C . ASP A 1 711 ? -20.207 -74.081 25.031 1.00 56.80 1024 ASP A C 1
ATOM 5478 O O . ASP A 1 711 ? -21.040 -73.180 25.127 1.00 55.29 1024 ASP A O 1
ATOM 5483 N N . HIS A 1 712 ? -19.167 -74.020 24.194 1.00 56.08 1025 HIS A N 1
ATOM 5484 C CA . HIS A 1 712 ? -18.938 -72.869 23.296 1.00 57.45 1025 HIS A CA 1
ATOM 5485 C C . HIS A 1 712 ? -20.162 -72.615 22.427 1.00 59.84 1025 HIS A C 1
ATOM 5486 O O . HIS A 1 712 ? -20.897 -73.549 22.108 1.00 59.48 1025 HIS A O 1
ATOM 5493 N N . MET A 1 713 ? -20.375 -71.356 22.044 1.00 62.70 1026 MET A N 1
ATOM 5494 C CA . MET A 1 713 ? -21.545 -70.977 21.248 1.00 63.02 1026 MET A CA 1
ATOM 5495 C C . MET A 1 713 ? -21.198 -70.073 20.073 1.00 64.85 1026 MET A C 1
ATOM 5496 O O . MET A 1 713 ? -20.917 -68.885 20.251 1.00 63.36 1026 MET A O 1
ATOM 5501 N N . ILE A 1 714 ? -21.217 -70.672 18.880 1.00 68.24 1027 ILE A N 1
ATOM 5502 C CA . ILE A 1 714 ? -21.041 -69.985 17.600 1.00 68.80 1027 ILE A CA 1
ATOM 5503 C C . ILE A 1 714 ? -22.170 -70.422 16.667 1.00 69.30 1027 ILE A C 1
ATOM 5504 O O . ILE A 1 714 ? -22.801 -69.599 16.005 1.00 73.28 1027 ILE A O 1
ATOM 5512 N N . VAL B 2 2 ? -12.150 -36.851 39.099 1.00 58.63 2 VAL D N 1
ATOM 5513 C CA . VAL B 2 2 ? -13.154 -36.203 38.219 1.00 52.05 2 VAL D CA 1
ATOM 5514 C C . VAL B 2 2 ? -13.432 -37.090 36.975 1.00 47.74 2 VAL D C 1
ATOM 5515 O O . VAL B 2 2 ? -14.593 -37.188 36.588 1.00 49.53 2 VAL D O 1
ATOM 5519 N N . THR B 2 3 ? -12.380 -37.705 36.364 1.00 39.51 3 THR D N 1
ATOM 5520 C CA . THR B 2 3 ? -12.585 -38.570 35.189 1.00 33.42 3 THR D CA 1
ATOM 5521 C C . THR B 2 3 ? -12.537 -40.039 35.625 1.00 28.43 3 THR D C 1
ATOM 5522 O O . THR B 2 3 ? -11.469 -40.574 35.882 1.00 28.40 3 THR D O 1
ATOM 5526 N N . PRO B 2 4 ? -13.702 -40.690 35.671 1.00 26.92 4 PRO D N 1
ATOM 5527 C CA . PRO B 2 4 ? -13.747 -42.123 36.062 1.00 26.38 4 PRO D CA 1
ATOM 5528 C C . PRO B 2 4 ? -13.240 -42.956 35.001 1.00 26.11 4 PRO D C 1
ATOM 5529 O O . PRO B 2 4 ? -13.488 -42.711 33.813 1.00 24.52 4 PRO D O 1
ATOM 5533 N N . VAL B 2 5 ? -12.458 -43.981 35.396 1.00 24.74 5 VAL D N 1
ATOM 5534 C CA . VAL B 2 5 ? -11.814 -44.911 34.470 1.00 25.45 5 VAL D CA 1
ATOM 5535 C C . VAL B 2 5 ? -11.991 -46.350 34.979 1.00 26.31 5 VAL D C 1
ATOM 5536 O O . VAL B 2 5 ? -12.376 -46.570 36.135 1.00 26.35 5 VAL D O 1
ATOM 5540 N N . SER B 2 6 ? -11.717 -47.305 34.094 1.00 27.25 6 SER D N 1
ATOM 5541 C CA . SER B 2 6 ? -11.776 -48.731 34.484 1.00 30.34 6 SER D CA 1
ATOM 5542 C C . SER B 2 6 ? -10.456 -48.981 35.193 1.00 32.12 6 SER D C 1
ATOM 5543 O O . SER B 2 6 ? -9.409 -48.696 34.615 1.00 35.16 6 SER D O 1
ATOM 5546 N N . THR B 2 7 ? -10.529 -49.434 36.456 1.00 32.69 7 THR D N 1
ATOM 5547 C CA . THR B 2 7 ? -9.307 -49.647 37.253 1.00 34.85 7 THR D CA 1
ATOM 5548 C C . THR B 2 7 ? -9.365 -50.957 38.068 1.00 34.60 7 THR D C 1
ATOM 5549 O O . THR B 2 7 ? -10.452 -51.441 38.396 1.00 32.10 7 THR D O 1
ATOM 5553 N N . ALA B 2 8 ? -8.154 -51.492 38.350 1.00 34.55 8 ALA D N 1
ATOM 5554 C CA . ALA B 2 8 ? -7.986 -52.772 39.080 1.00 35.81 8 ALA D CA 1
ATOM 5555 C C . ALA B 2 8 ? -8.632 -52.737 40.455 1.00 36.77 8 ALA D C 1
ATOM 5556 O O . ALA B 2 8 ? -8.500 -51.593 41.173 1.00 38.37 8 ALA D O 1
#

Sequence (700 aa):
PTHADSLNNLANIKREQGNIEEAVRLYRKALEVFPEFAAAHSNLASSVLQQQGKLQEALMHYKEAIRISPTFADAYSNMGNTLKEMQDVQGALQCYTRAIQINPAFADAHSNLASSIHKDSGNIPEAIASYRTALKLKPDFPDAYCNLAHCLQIVCDWTDYDERMKKLVSIVADQLEKNRLPSVHPHHSMLYPLSHGFRKAIAERHGNLCLDKINVLHKPPYEHPKDLKLSDGRLRVGYVSSDFGNHPTSHLMQSIPGMMHNPDKFEVFCYALSPDDGTNFRVKVMAEANHFIDLSQIPCCNGKAADRIHQDGIHILVNMNGYTKGARNELFALRPAPIQAMWLGYPGTSGALFMDYIITDQETSPAEVAEQYSEKLAYMPHTFFIGDHANMFPHLKKKAVIDFIYDNRIVLNGIDLKAFLDSLPDVKIVKMLNMPVIPMNTIAEAVIEMINRGQIQITINGFSISNGLATTTQINNKAATGEEVPRTIIVTTRSQYGLPEDAIVYCNFNQLYKIDPSTLQMWANILKRVPNSVLWLLRFPAVGEPNIQQYAQNMGLPNRIIFSPVAPKEEHVRRGQLADVCLDTPLCNGHTTGMDVLWAGTPMVTMPGETLASRVAASQLTCLGCLELIAKNRQEYEDIAVKLGTDLEYLKKVRGKVWKQRISSPLFNTKQYTMELERLYLQMWEHYAAGNKPDHMIVTPVSTA

Secondary structure (DSSP, 8-state):
-HHHHHHHHHHHHHHHHT-HHHHHHHHHHHHHH-TT-HHHHHHHHHHHHHTT-HHHHHHHHHHHHHH-TT-HHHHHHHHHHHHHTT-HHHHHHHHHHHHHH-TT-HHHHHHHHHHHHHHT-HHHHHHHHHHHHHH-S--HHHHHHHHHHHHHTT--TTHHHHHHHHHHHHHHHHHTTPPPSS-TTTGGGS---HHHHHHHHHHHHHHHHHHHTTS-PPPPP--SSSTTTTT-EEEEEEES-SSSSHHHHHHTTHHHHS-TTTEEEEEEESS---S-HHHHHHHHHSSEEEEGGG---HHHHHHHHHHHT-SEEEES-SSSTT--THHHHT--SSEEEEESS-SS----TT--EEEE-TTTS-GGGGGG-SSEEEE-SS-S----HHHH-GGGSS-EEEE---SSSEEEE-TTHHHHHHTSS-PEEEE--EEEEEESSHHHHHHHHHHHHT-SEEEETTEEEEETT-HHHH-HHHHHTSS--SSEEEEEGGGGT--TTS-EEE--S-GGG--HHHHHHHHHHHHHSTT-EEEEEETTGGGHHHHHHHHHHTT----EEEEE---HHHHHHHGGG-SEEE--SSS--SHHHHHHHHTT--EEB---SSGGGTHHHHHHHHHT-GGGB-SSHHHHHHHHHHHHH-HHHHHHHHHHHHHHHHHSSTT-HHHHHHHHHHHHHHHHHHHHTTPPP--B-/-------

Foldseek 3Di:
DVVLVVLQVVLVVCVQVLVLLSSLVSLVVSCVVPVLDLVSLLSNLLSCLLLVVLVSSLVSLVSSCVSPVLPLVSLLSNLVSCVVVVNNVSSVVSLVSSCVSPVLPLSSLQSVLVSCVVVPNLVSSLVSLVSSCVSPVPDQLSLQVNLLSCLLLVPCVCVVVSLVVLQVQLVVCVVVVHQGNHALLCVLLGPHDLVSSLSNLASVLVSLLSSLVSVVDDAADADLACVVVLQAAEEEEEDQPQALDLQLQFPLCQQQLFDPNHYAYEYEHLHDDPPFLSNVSNCVRHNYYHDCVVVPNLVVSLVVVLVVRHAEYEQQAQRHPSDNCNSLSSPSHDAYEYADNGQAASSHPSHAEYEFACQLANPVNCVSYPHFYQHQYFGSTAGQCCVLEVQLLAWEAEVCVDQFAKIKTAPCVVVVQVPDDDWDWDVLVIYIYHYPDPVSVVLVVCLVVVPAWDADPNAIEGELQNCCVVPVCCLQSRDPDHHMYMEHCVNQVHDPPFAEEEDEDRSSLAHLVNLLLVLLLDVLFPPYAYEYECSPVSSVVSSVVSSVVSPDDNRYGYDYDGRPNSLLQNLLNHLAYEFRQSFGDRSSLLSNLSSLHHYAAEADNGSRNRRNVSLCVQLPNNQRYDPDSVSSSVSSNCLRPVVVVSSVSSSSSSVSNPVGCHHVSSVSSVSVVVSVVVVSVCVSVVHRRHHHD/DDDDDDD

InterPro domains:
  IPR011990 Tetratricopeptide-like helical domain superfamily [G3DSA:1.25.40.10] (24-410)
  IPR011990 Tetratricopeptide-like helical domain superfamily [G3DSA:1.25.40.10] (429-539)
  IPR011990 Tetratricopeptide-like helical domain superfamily [SSF48452] (33-325)
  IPR011990 Tetratricopeptide-like helical domain superfamily [SSF48452] (370-916)
  IPR019734 Tetratricopeptide repeat [PF00515] (191-224)
  IPR019734 Tetratricopeptide repeat [PF00515] (259-292)
  IPR019734 Tetratricopeptide repeat [PF13181] (163-189)
  IPR019734 Tetratricopeptide repeat [PF13181] (226-258)
  IPR019734 Tetratricopeptide repeat [PS50005] (89-122)
  IPR019734 Tetratricopeptide repeat [PS50005] (123-156)
  IPR019734 Tetratricopeptide repeat [PS50005] (157-190)
  IPR019734 Tetratricopeptide repeat [PS50005] (191-224)
  IPR019734 Tetratricopeptide repeat [PS50005] (225-258)
  IPR019734 Tetratricopeptide repeat [PS50005] (259-292)
  IPR019734 Tetratricopeptide repeat [PS50005] (293-326)
  IPR019734 Tetratricopeptide repeat [PS50005] (327-360)
  IPR019734 Tetratricopeptide repeat [PS50005] (361-394)
  IPR019734 Tetratricopeptide repeat [PS50005] (395-428)
  IPR019734 Tetratricopeptide repeat [PS50005] (429-462)
  IPR019734 Tetratricopeptide repeat [SM00028] (21-54)

Radius of gyration: 27.18 Å; Cα contacts (8 Å, |Δi|>4): 1367; chains: 2; bounding box: 61×70×78 Å

Organism: Homo sapiens (NCBI:txid9606)

Nearest PDB structures (foldseek):
  5nps-assembly1_A  TM=1.001E+00  e=0.000E+00  Homo sapiens
  5bnw-assembly1_A  TM=9.986E-01  e=0.000E+00  Homo sapiens
  6q4m-assembly1_A  TM=9.997E-01  e=0.000E+00  Homo sapiens
  6tka-assembly1_AAA  TM=9.851E-01  e=0.000E+00  Homo sapiens
  4gyw-assembly1_C  TM=9.919E-01  e=0.000E+00  Homo sapiens

Solvent-accessible surface area: 28007 Å² total; per-residue (Å²): 97,112,106,0,65,70,24,9,87,83,0,49,86,58,79,109,118,15,66,4,84,54,0,20,117,8,3,100,74,0,20,132,53,65,82,90,22,15,36,0,16,6,39,0,0,20,0,1,28,47,45,47,101,35,124,57,0,12,114,18,0,124,56,0,20,137,44,38,81,97,45,10,56,0,38,1,34,15,0,40,0,23,53,90,64,151,55,68,132,9,0,58,110,10,1,69,86,0,30,129,41,60,90,65,36,8,52,0,18,8,30,21,0,21,3,35,40,98,79,63,62,13,79,80,0,19,45,11,0,122,50,0,25,171,66,78,101,120,20,39,75,0,40,6,42,13,2,23,0,12,0,30,10,0,29,14,86,93,30,101,122,12,9,148,93,0,40,68,21,0,36,71,21,33,154,132,95,128,77,4,15,2,52,6,14,32,6,19,1,5,84,9,61,50,44,60,36,60,30,0,2,50,66,26,0,46,64,12,52,29,69,14,90,40,70,129,69,104,130,35,150,51,45,116,71,30,169,165,6,133,38,54,0,42,0,0,0,2,0,15,15,2,5,44,27,14,5,0,7,4,0,8,6,0,4,36,58,12,58,84,100,102,4,14,0,7,0,0,0,17,24,93,79,76,57,18,48,2,2,87,47,0,87,80,69,9,69,75,42,11,45,0,34,142,40,107,54,35,2,143,0,0,48,84,0,43,120,27,12,2,3,0,0,0,3,1,2,1,18,14,145,39,32,36,8,20,0,3,9,15,74,1,0,12,4,0,0,2,4,13,10,16,19,15,12,3,3,4,151,8,5,17,3,5,2,0,0,90,56,0,0,15,69,156,27,13,131,16,8,48,4,74,2,0,24,3,77,76,6,8,7,0,0,1,4,31,70,6,1,32,4,0,80,128,12,0,1,7,57,167,103,121,35,1,23,12,0,0,0,10,100,71,6,129,52,0,17,110,49,15,100,106,40,119,105,33,162,85,168,68,13,16,3,2,45,84,42,110,34,0,90,43,1,24,86,0,16,100,164,53,72,70,104,37,98,13,81,69,48,58,0,3,4,0,87,6,10,70,123,52,28,83,77,2,0,28,6,24,58,47,6,170,31,3,2,0,0,2,0,58,27,20,56,7,31,76,118,9,19,0,0,0,1,8,6,39,0,30,19,1,16,36,52,1,0,68,3,0,0,43,0,1,99,115,5,98,112,0,9,0,0,1,3,99,38,43,53,72,0,50,86,42,0,40,100,50,2,85,108,42,44,5,100,156,34,8,35,17,3,69,47,10,43,35,0,12,23,1,0,1,1,2,0,0,5,0,7,0,2,0,11,36,4,0,1,26,19,30,1,0,5,5,0,0,2,2,0,0,2,0,0,25,33,31,106,16,5,1,6,44,0,0,5,0,0,0,40,13,2,32,0,118,53,0,30,0,178,80,98,105,54,0,19,62,21,0,9,93,0,4,74,61,103,131,37,11,119,135,0,16,19,63,0,20,132,30,3,95,71,12,31,1,7,64,16,100,61,10,0,95,15,0,12,137,6,0,60,94,0,4,108,58,42,35,77,57,67,172,46,75,74,18,155,193,54,46,45,40,52,37

B-factor: mean 37.17, std 11.89, range [19.26, 124.06]